Protein AF-0000000077172431 (afdb_homodimer)

Structure (mmCIF, N/CA/C/O backbone):
data_AF-0000000077172431-model_v1
#
loop_
_entity.id
_entity.type
_entity.pdbx_description
1 polymer 'AraC family transcriptional regulatory protein'
#
loop_
_atom_site.group_PDB
_atom_site.id
_atom_site.type_symbol
_atom_site.label_atom_id
_atom_site.label_alt_id
_atom_site.label_comp_id
_atom_site.label_asym_id
_atom_site.label_entity_id
_atom_site.label_seq_id
_atom_site.pdbx_PDB_ins_code
_atom_site.Cartn_x
_atom_site.Cartn_y
_atom_site.Cartn_z
_atom_site.occupancy
_atom_site.B_iso_or_equiv
_atom_site.auth_seq_id
_atom_site.auth_comp_id
_atom_site.auth_asym_id
_atom_site.auth_atom_id
_atom_site.pdbx_PDB_model_num
ATOM 1 N N . MET A 1 1 ? -20.062 26.266 -9.016 1 31.41 1 MET A N 1
ATOM 2 C CA . MET A 1 1 ? -19.094 25.172 -9.055 1 31.41 1 MET A CA 1
ATOM 3 C C . MET A 1 1 ? -18.641 24.797 -7.648 1 31.41 1 MET A C 1
ATOM 5 O O . MET A 1 1 ? -18.172 25.641 -6.891 1 31.41 1 MET A O 1
ATOM 9 N N . ALA A 1 2 ? -19.266 23.797 -7.164 1 43.69 2 ALA A N 1
ATOM 10 C CA . ALA A 1 2 ? -19.016 23.422 -5.777 1 43.69 2 ALA A CA 1
ATOM 11 C C . ALA A 1 2 ? -17.516 23.297 -5.508 1 43.69 2 ALA A C 1
ATOM 13 O O . ALA A 1 2 ? -16.75 22.938 -6.402 1 43.69 2 ALA A O 1
ATOM 14 N N . ALA A 1 3 ? -17.188 24.031 -4.445 1 53 3 ALA A N 1
ATOM 15 C CA . ALA A 1 3 ? -15.781 24.062 -4.039 1 53 3 ALA A CA 1
ATOM 16 C C . ALA A 1 3 ? -15.188 22.641 -4.016 1 53 3 ALA A C 1
ATOM 18 O O . ALA A 1 3 ? -15.844 21.703 -3.582 1 53 3 ALA A O 1
ATOM 19 N N . PRO A 1 4 ? -14.016 22.484 -4.719 1 54.97 4 PRO A N 1
ATOM 20 C CA . PRO A 1 4 ? -13.414 21.156 -4.848 1 54.97 4 PRO A CA 1
ATOM 21 C C . PRO A 1 4 ? -13.148 20.5 -3.5 1 54.97 4 PRO A C 1
ATOM 23 O O . PRO A 1 4 ? -13.148 19.266 -3.4 1 54.97 4 PRO A O 1
ATOM 26 N N . ILE A 1 5 ? -12.953 21.438 -2.527 1 67.38 5 ILE A N 1
ATOM 27 C CA . ILE A 1 5 ? -12.742 20.938 -1.174 1 67.38 5 ILE A CA 1
ATOM 28 C C . ILE A 1 5 ? -13.859 21.438 -0.259 1 67.38 5 ILE A C 1
ATOM 30 O O . ILE A 1 5 ? -14.25 22.609 -0.326 1 67.38 5 ILE A O 1
ATOM 34 N N . PRO A 1 6 ? -14.352 20.531 0.462 1 66.75 6 PRO A N 1
ATOM 35 C CA . PRO A 1 6 ? -15.406 20.984 1.378 1 66.75 6 PRO A CA 1
ATOM 36 C C . PRO A 1 6 ? -14.938 22.094 2.312 1 66.75 6 PRO A C 1
ATOM 38 O O . PRO A 1 6 ? -13.852 22 2.885 1 66.75 6 PRO A O 1
ATOM 41 N N . GLY A 1 7 ? -15.734 23.141 2.363 1 67.88 7 GLY A N 1
ATOM 42 C CA . GLY A 1 7 ? -15.414 24.297 3.184 1 67.88 7 GLY A CA 1
ATOM 43 C C . GLY A 1 7 ? -14.656 25.375 2.43 1 67.88 7 GLY A C 1
ATOM 44 O O . GLY A 1 7 ? -14.266 25.188 1.276 1 67.88 7 GLY A O 1
ATOM 45 N N . GLU A 1 8 ? -14.586 26.547 3.023 1 76.88 8 GLU A N 1
ATOM 46 C CA . GLU A 1 8 ? -13.836 27.656 2.445 1 76.88 8 GLU A CA 1
ATOM 47 C C . GLU A 1 8 ? -12.344 27.344 2.354 1 76.88 8 GLU A C 1
ATOM 49 O O . GLU A 1 8 ? -11.766 26.797 3.299 1 76.88 8 GLU A O 1
ATOM 54 N N . PHE A 1 9 ? -11.812 27.359 1.142 1 83.88 9 PHE A N 1
ATOM 55 C CA . PHE A 1 9 ? -10.391 27.141 0.915 1 83.88 9 PHE A CA 1
ATOM 56 C C . PHE A 1 9 ? -9.672 28.438 0.589 1 83.88 9 PHE A C 1
ATOM 58 O O . PHE A 1 9 ? -9.945 29.062 -0.44 1 83.88 9 PHE A O 1
ATOM 65 N N . GLU A 1 10 ? -8.836 28.938 1.585 1 89.06 10 GLU A N 1
ATOM 66 C CA . GLU A 1 10 ? -8.047 30.156 1.44 1 89.06 10 GLU A CA 1
ATOM 67 C C . GLU A 1 10 ? -6.559 29.859 1.388 1 89.06 10 GLU A C 1
ATOM 69 O O . GLU A 1 10 ? -6.109 28.828 1.923 1 89.06 10 GLU A O 1
ATOM 74 N N . TYR A 1 11 ? -5.867 30.688 0.685 1 91.56 11 TYR A N 1
ATOM 75 C CA . TYR A 1 11 ? -4.426 30.469 0.613 1 91.56 11 TYR A CA 1
ATOM 76 C C . TYR A 1 11 ? -3.68 31.797 0.507 1 91.56 11 TYR A C 1
ATOM 78 O O . TYR A 1 11 ? -4.223 32.781 0.012 1 91.56 11 TYR A O 1
ATOM 86 N N . ASP A 1 12 ? -2.537 31.859 1.073 1 92.69 12 ASP A N 1
ATOM 87 C CA . ASP A 1 12 ? -1.532 32.906 0.931 1 92.69 12 ASP A CA 1
ATOM 88 C C . ASP A 1 12 ? -0.247 32.375 0.317 1 92.69 12 ASP A C 1
ATOM 90 O O . ASP A 1 12 ? 0.658 31.938 1.037 1 92.69 12 ASP A O 1
ATOM 94 N N . THR A 1 13 ? -0.222 32.219 -0.991 1 89.38 13 THR A N 1
ATOM 95 C CA . THR A 1 13 ? 0.88 31.672 -1.76 1 89.38 13 THR A CA 1
ATOM 96 C C . THR A 1 13 ? 1.284 32.594 -2.898 1 89.38 13 THR A C 1
ATOM 98 O O . THR A 1 13 ? 0.521 33.5 -3.279 1 89.38 13 THR A O 1
ATOM 101 N N . GLU A 1 14 ? 2.541 32.406 -3.422 1 85.38 14 GLU A N 1
ATOM 102 C CA . GLU A 1 14 ? 2.984 33.188 -4.574 1 85.38 14 GLU A CA 1
ATOM 103 C C . GLU A 1 14 ? 2.189 32.812 -5.824 1 85.38 14 GLU A C 1
ATOM 105 O O . GLU A 1 14 ? 1.857 33.688 -6.629 1 85.38 14 GLU A O 1
ATOM 110 N N . ARG A 1 15 ? 1.941 31.625 -5.984 1 85.38 15 ARG A N 1
ATOM 111 C CA . ARG A 1 15 ? 1.123 31.094 -7.078 1 85.38 15 ARG A CA 1
ATOM 112 C C . ARG A 1 15 ? -0.103 30.375 -6.543 1 85.38 15 ARG A C 1
ATOM 114 O O . ARG A 1 15 ? -0.029 29.688 -5.516 1 85.38 15 ARG A O 1
ATOM 121 N N . ALA A 1 16 ? -1.104 30.422 -7.258 1 87.25 16 ALA A N 1
ATOM 122 C CA . ALA A 1 16 ? -2.344 29.766 -6.844 1 87.25 16 ALA A CA 1
ATOM 123 C C . ALA A 1 16 ? -2.215 28.25 -6.926 1 87.25 16 ALA A C 1
ATOM 125 O O . ALA A 1 16 ? -1.613 27.719 -7.859 1 87.25 16 ALA A O 1
ATOM 126 N N . PRO A 1 17 ? -2.809 27.594 -5.945 1 89.75 17 PRO A N 1
ATOM 127 C CA . PRO A 1 17 ? -2.848 26.141 -6.051 1 89.75 17 PRO A CA 1
ATOM 128 C C . PRO A 1 17 ? -3.76 25.656 -7.172 1 89.75 17 PRO A C 1
ATOM 130 O O . PRO A 1 17 ? -4.695 26.359 -7.562 1 89.75 17 PRO A O 1
ATOM 133 N N . VAL A 1 18 ? -3.49 24.516 -7.734 1 86.19 18 VAL A N 1
ATOM 134 C CA . VAL A 1 18 ? -4.312 23.891 -8.758 1 86.19 18 VAL A CA 1
ATOM 135 C C . VAL A 1 18 ? -5.074 22.703 -8.164 1 86.19 18 VAL A C 1
ATOM 137 O O . VAL A 1 18 ? -4.469 21.766 -7.637 1 86.19 18 VAL A O 1
ATOM 140 N N . LEU A 1 19 ? -6.355 22.766 -8.273 1 88.38 19 LEU A N 1
ATOM 141 C CA . LEU A 1 19 ? -7.199 21.734 -7.688 1 88.38 19 LEU A CA 1
ATOM 142 C C . LEU A 1 19 ? -8.055 21.062 -8.758 1 88.38 19 LEU A C 1
ATOM 144 O O . LEU A 1 19 ? -8.609 21.734 -9.625 1 88.38 19 LEU A O 1
ATOM 148 N N . THR A 1 20 ? -8.07 19.781 -8.758 1 86.94 20 THR A N 1
ATOM 149 C CA . THR A 1 20 ? -8.984 18.984 -9.578 1 86.94 20 THR A CA 1
ATOM 150 C C . THR A 1 20 ? -9.844 18.078 -8.719 1 86.94 20 THR A C 1
ATOM 152 O O . THR A 1 20 ? -9.328 17.203 -8.016 1 86.94 20 THR A O 1
ATOM 155 N N . SER A 1 21 ? -11.117 18.312 -8.758 1 88.25 21 SER A N 1
ATOM 156 C CA . SER A 1 21 ? -12.055 17.531 -7.957 1 88.25 21 SER A CA 1
ATOM 157 C C . SER A 1 21 ? -12.711 16.438 -8.789 1 88.25 21 SER A C 1
ATOM 159 O O . SER A 1 21 ? -13.047 16.656 -9.961 1 88.25 21 SER A O 1
ATOM 161 N N . LYS A 1 22 ? -12.773 15.312 -8.164 1 85 22 LYS A N 1
ATOM 162 C CA . LYS A 1 22 ? -13.445 14.18 -8.797 1 85 22 LYS A CA 1
ATOM 163 C C . LYS A 1 22 ? -14.344 13.453 -7.805 1 85 22 LYS A C 1
ATOM 165 O O . LYS A 1 22 ? -14.125 13.516 -6.594 1 85 22 LYS A O 1
ATOM 170 N N . ARG A 1 23 ? -15.367 12.938 -8.352 1 83.88 23 ARG A N 1
ATOM 171 C CA . ARG A 1 23 ? -16.281 12.133 -7.547 1 83.88 23 ARG A CA 1
ATOM 172 C C . ARG A 1 23 ? -16.359 10.703 -8.062 1 83.88 23 ARG A C 1
ATOM 174 O O . ARG A 1 23 ? -15.969 10.422 -9.203 1 83.88 23 ARG A O 1
ATOM 181 N N . ILE A 1 24 ? -16.625 9.836 -7.176 1 86.44 24 ILE A N 1
ATOM 182 C CA . ILE A 1 24 ? -16.812 8.438 -7.547 1 86.44 24 ILE A CA 1
ATOM 183 C C . ILE A 1 24 ? -18.266 8.188 -7.906 1 86.44 24 ILE A C 1
ATOM 185 O O . ILE A 1 24 ? -19.156 8.391 -7.082 1 86.44 24 ILE A O 1
ATOM 189 N N . HIS A 1 25 ? -18.469 7.762 -9.055 1 80.06 25 HIS A N 1
ATOM 190 C CA . HIS A 1 25 ? -19.828 7.516 -9.508 1 80.06 25 HIS A CA 1
ATOM 191 C C . HIS A 1 25 ? -20.516 6.453 -8.648 1 80.06 25 HIS A C 1
ATOM 193 O O . HIS A 1 25 ? -19.922 5.41 -8.359 1 80.06 25 HIS A O 1
ATOM 199 N N . GLY A 1 26 ? -21.734 6.688 -8.227 1 75 26 GLY A N 1
ATOM 200 C CA . GLY A 1 26 ? -22.516 5.727 -7.465 1 75 26 GLY A CA 1
ATOM 201 C C . GLY A 1 26 ? -22.234 5.781 -5.973 1 75 26 GLY A C 1
ATOM 202 O O . GLY A 1 26 ? -22.875 5.074 -5.191 1 75 26 GLY A O 1
ATOM 203 N N . SER A 1 27 ? -21.219 6.438 -5.645 1 77.19 27 SER A N 1
ATOM 204 C CA . SER A 1 27 ? -20.906 6.582 -4.23 1 77.19 27 SER A CA 1
ATOM 205 C C . SER A 1 27 ? -21.234 7.98 -3.727 1 77.19 27 SER A C 1
ATOM 207 O O . SER A 1 27 ? -21.062 8.969 -4.449 1 77.19 27 SER A O 1
ATOM 209 N N . THR A 1 28 ? -21.938 7.965 -2.609 1 80.31 28 THR A N 1
ATOM 210 C CA . THR A 1 28 ? -22.234 9.25 -1.981 1 80.31 28 THR A CA 1
ATOM 211 C C . THR A 1 28 ? -21.344 9.461 -0.753 1 80.31 28 THR A C 1
ATOM 213 O O . THR A 1 28 ? -20.953 8.5 -0.09 1 80.31 28 THR A O 1
ATOM 216 N N . GLY A 1 29 ? -20.859 10.609 -0.611 1 90.5 29 GLY A N 1
ATOM 217 C CA . GLY A 1 29 ? -20.172 10.992 0.613 1 90.5 29 GLY A CA 1
ATOM 218 C C . GLY A 1 29 ? -18.656 10.914 0.5 1 90.5 29 GLY A C 1
ATOM 219 O O . GLY A 1 29 ? -17.953 11.078 1.493 1 90.5 29 GLY A O 1
ATOM 220 N N . ILE A 1 30 ? -18.172 10.531 -0.678 1 94.44 30 ILE A N 1
ATOM 221 C CA . ILE A 1 30 ? -16.734 10.492 -0.888 1 94.44 30 ILE A CA 1
ATOM 222 C C . ILE A 1 30 ? -16.344 11.508 -1.953 1 94.44 30 ILE A C 1
ATOM 224 O O . ILE A 1 30 ? -16.875 11.492 -3.068 1 94.44 30 ILE A O 1
ATOM 228 N N . GLU A 1 31 ? -15.523 12.414 -1.667 1 92.5 31 GLU A N 1
ATOM 229 C CA . GLU A 1 31 ? -14.961 13.375 -2.607 1 92.5 31 GLU A CA 1
ATOM 230 C C . GLU A 1 31 ? -13.438 13.289 -2.637 1 92.5 31 GLU A C 1
ATOM 232 O O . GLU A 1 31 ? -12.797 13.156 -1.593 1 92.5 31 GLU A O 1
ATOM 237 N N . VAL A 1 32 ? -12.906 13.289 -3.844 1 94.62 32 VAL A N 1
ATOM 238 C CA . VAL A 1 32 ? -11.461 13.195 -4.02 1 94.62 32 VAL A CA 1
ATOM 239 C C . VAL A 1 32 ? -10.953 14.422 -4.777 1 94.62 32 VAL A C 1
ATOM 241 O O . VAL A 1 32 ? -11.508 14.797 -5.812 1 94.62 32 VAL A O 1
ATOM 244 N N . VAL A 1 33 ? -9.891 15.047 -4.246 1 94.25 33 VAL A N 1
ATOM 245 C CA . VAL A 1 33 ? -9.297 16.219 -4.883 1 94.25 33 VAL A CA 1
ATOM 246 C C . VAL A 1 33 ? -7.793 16.016 -5.051 1 94.25 33 VAL A C 1
ATOM 248 O O . VAL A 1 33 ? -7.105 15.633 -4.102 1 94.25 33 VAL A O 1
ATOM 251 N N . GLU A 1 34 ? -7.34 16.125 -6.199 1 92.94 34 GLU A N 1
ATOM 252 C CA . GLU A 1 34 ? -5.902 16.25 -6.434 1 92.94 34 GLU A CA 1
ATOM 253 C C . GLU A 1 34 ? -5.477 17.719 -6.438 1 92.94 34 GLU A C 1
ATOM 255 O O . GLU A 1 34 ? -6.121 18.547 -7.07 1 92.94 34 GLU A O 1
ATOM 260 N N . ALA A 1 35 ? -4.418 18 -5.723 1 92.94 35 ALA A N 1
ATOM 261 C CA . ALA A 1 35 ? -4.012 19.406 -5.59 1 92.94 35 ALA A CA 1
ATOM 262 C C . ALA A 1 35 ? -2.502 19.547 -5.758 1 92.94 35 ALA A C 1
ATOM 264 O O . ALA A 1 35 ? -1.73 18.719 -5.273 1 92.94 35 ALA A O 1
ATOM 265 N N . LEU A 1 36 ? -2.15 20.469 -6.492 1 91.69 36 LEU A N 1
ATOM 266 C CA . LEU A 1 36 ? -0.784 20.984 -6.5 1 91.69 36 LEU A CA 1
ATOM 267 C C . LEU A 1 36 ? -0.67 22.25 -5.656 1 91.69 36 LEU A C 1
ATOM 269 O O . LEU A 1 36 ? -1.234 23.281 -6.004 1 91.69 36 LEU A O 1
ATOM 273 N N . CYS A 1 37 ? 0.052 22.156 -4.605 1 93.5 37 CYS A N 1
ATOM 274 C CA . CYS A 1 37 ? 0.111 23.234 -3.623 1 93.5 37 CYS A CA 1
ATOM 275 C C . CYS A 1 37 ? 1.508 23.844 -3.564 1 93.5 37 CYS A C 1
ATOM 277 O O . CYS A 1 37 ? 2.439 23.219 -3.051 1 93.5 37 CYS A O 1
ATOM 279 N N . PRO A 1 38 ? 1.647 25.031 -4.02 1 91 38 PRO A N 1
ATOM 280 C CA . PRO A 1 38 ? 2.93 25.719 -3.834 1 91 38 PRO A CA 1
ATOM 281 C C . PRO A 1 38 ? 3.234 26.016 -2.369 1 91 38 PRO A C 1
ATOM 283 O O . PRO A 1 38 ? 2.367 25.844 -1.507 1 91 38 PRO A O 1
ATOM 286 N N . ALA A 1 39 ? 4.516 26.391 -2.178 1 90.88 39 ALA A N 1
ATOM 287 C CA . ALA A 1 39 ? 4.891 26.828 -0.833 1 90.88 39 ALA A CA 1
ATOM 288 C C . ALA A 1 39 ? 4.012 27.984 -0.361 1 90.88 39 ALA A C 1
ATOM 290 O O . ALA A 1 39 ? 3.68 28.875 -1.143 1 90.88 39 ALA A O 1
ATOM 291 N N . GLY A 1 40 ? 3.656 27.906 0.917 1 95.38 40 GLY A N 1
ATOM 292 C CA . GLY A 1 40 ? 2.816 28.953 1.461 1 95.38 40 GLY A CA 1
ATOM 293 C C . GLY A 1 40 ? 1.897 28.484 2.568 1 95.38 40 GLY A C 1
ATOM 294 O O . GLY A 1 40 ? 2.141 27.438 3.172 1 95.38 40 GLY A O 1
ATOM 295 N N . GLU A 1 41 ? 0.897 29.375 2.863 1 95.81 41 GLU A N 1
ATOM 296 C CA . GLU A 1 41 ? -0.043 29.078 3.938 1 95.81 41 GLU A CA 1
ATOM 297 C C . GLU A 1 41 ? -1.431 28.766 3.387 1 95.81 41 GLU A C 1
ATOM 299 O O . GLU A 1 41 ? -1.894 29.422 2.447 1 95.81 41 GLU A O 1
ATOM 304 N N . TYR A 1 42 ? -1.989 27.766 3.947 1 94.88 42 TYR A N 1
ATOM 305 C CA . TYR A 1 42 ? -3.318 27.328 3.545 1 94.88 42 TYR A CA 1
ATOM 306 C C . TYR A 1 42 ? -4.25 27.234 4.746 1 94.88 42 TYR A C 1
ATOM 308 O O . TYR A 1 42 ? -3.84 26.812 5.828 1 94.88 42 TYR A O 1
ATOM 316 N N . ARG A 1 43 ? -5.496 27.688 4.523 1 93.81 43 ARG A N 1
ATOM 317 C CA . ARG A 1 43 ? -6.555 27.594 5.52 1 93.81 43 ARG A CA 1
ATOM 318 C C . ARG A 1 43 ? -7.801 26.938 4.934 1 93.81 43 ARG A C 1
ATOM 320 O O . ARG A 1 43 ? -8.266 27.328 3.857 1 93.81 43 ARG A O 1
ATOM 327 N N . HIS A 1 44 ? -8.211 25.938 5.625 1 92.44 44 HIS A N 1
ATOM 328 C CA . HIS A 1 44 ? -9.445 25.25 5.254 1 92.44 44 HIS A CA 1
ATOM 329 C C . HIS A 1 44 ? -10.5 25.391 6.355 1 92.44 44 HIS A C 1
ATOM 331 O O . HIS A 1 44 ? -10.258 25 7.5 1 92.44 44 HIS A O 1
ATOM 337 N N . GLY A 1 45 ? -11.586 25.938 5.938 1 92.75 45 GLY A N 1
ATOM 338 C CA . GLY A 1 45 ? -12.664 26.078 6.902 1 92.75 45 GLY A CA 1
ATOM 339 C C . GLY A 1 45 ? -13.234 24.734 7.348 1 92.75 45 GLY A C 1
ATOM 340 O O . GLY A 1 45 ? -13.008 23.719 6.699 1 92.75 45 GLY A O 1
ATOM 341 N N . ALA A 1 46 ? -13.969 24.797 8.469 1 93.25 46 ALA A N 1
ATOM 342 C CA . ALA A 1 46 ? -14.609 23.594 8.977 1 93.25 46 ALA A CA 1
ATOM 343 C C . ALA A 1 46 ? -15.641 23.062 7.98 1 93.25 46 ALA A C 1
ATOM 345 O O . ALA A 1 46 ? -16.344 23.828 7.328 1 93.25 46 ALA A O 1
ATOM 346 N N . ALA A 1 47 ? -15.664 21.75 7.832 1 91.5 47 ALA A N 1
ATOM 347 C CA . ALA A 1 47 ? -16.641 21.078 6.973 1 91.5 47 ALA A CA 1
ATOM 348 C C . ALA A 1 47 ? -17.203 19.844 7.652 1 91.5 47 ALA A C 1
ATOM 350 O O . ALA A 1 47 ? -16.594 19.297 8.586 1 91.5 47 ALA A O 1
ATOM 351 N N . ALA A 1 48 ? -18.375 19.438 7.211 1 93.38 48 ALA A N 1
ATOM 352 C CA . ALA A 1 48 ? -19.016 18.25 7.75 1 93.38 48 ALA A CA 1
ATOM 353 C C . ALA A 1 48 ? -18.453 16.969 7.117 1 93.38 48 ALA A C 1
ATOM 355 O O . ALA A 1 48 ? -19.203 16.141 6.613 1 93.38 48 ALA A O 1
ATOM 356 N N . ALA A 1 49 ? -17.125 16.875 7.164 1 95.38 49 ALA A N 1
ATOM 357 C CA . ALA A 1 49 ? -16.453 15.734 6.551 1 95.38 49 ALA A CA 1
ATOM 358 C C . ALA A 1 49 ? -15.148 15.414 7.266 1 95.38 49 ALA A C 1
ATOM 360 O O . ALA A 1 49 ? -14.477 16.312 7.777 1 95.38 49 ALA A O 1
ATOM 361 N N . PHE A 1 50 ? -14.867 14.164 7.387 1 96.88 50 PHE A N 1
ATOM 362 C CA . PHE A 1 50 ? -13.539 13.688 7.762 1 96.88 50 PHE A CA 1
ATOM 363 C C . PHE A 1 50 ? -12.586 13.75 6.57 1 96.88 50 PHE A C 1
ATOM 365 O O . PHE A 1 50 ? -12.953 13.375 5.457 1 96.88 50 PHE A O 1
ATOM 372 N N . VAL A 1 51 ? -11.383 14.234 6.805 1 97.06 51 VAL A N 1
ATOM 373 C CA . VAL A 1 51 ? -10.523 14.477 5.652 1 97.06 51 VAL A CA 1
ATOM 374 C C . VAL A 1 51 ? -9.18 13.789 5.863 1 97.06 51 VAL A C 1
ATOM 376 O O . VAL A 1 51 ? -8.578 13.898 6.934 1 97.06 51 VAL A O 1
ATOM 379 N N . LEU A 1 52 ? -8.758 13.008 4.891 1 97.31 52 LEU A N 1
ATOM 380 C CA . LEU A 1 52 ? -7.414 12.453 4.77 1 97.31 52 LEU A CA 1
ATOM 381 C C . LEU A 1 52 ? -6.641 13.133 3.646 1 97.31 52 LEU A C 1
ATOM 383 O O . LEU A 1 52 ? -7.078 13.133 2.494 1 97.31 52 LEU A O 1
ATOM 387 N N . ARG A 1 53 ? -5.523 13.75 3.951 1 97 53 ARG A N 1
ATOM 388 C CA . ARG A 1 53 ? -4.645 14.383 2.971 1 97 53 ARG A CA 1
ATOM 389 C C . ARG A 1 53 ? -3.352 13.586 2.803 1 97 53 ARG A C 1
ATOM 391 O O . ARG A 1 53 ? -2.545 13.5 3.73 1 97 53 ARG A O 1
ATOM 398 N N . LEU A 1 54 ? -3.166 13.008 1.687 1 96.25 54 LEU A N 1
ATOM 399 C CA . LEU A 1 54 ? -1.969 12.234 1.381 1 96.25 54 LEU A CA 1
ATOM 400 C C . LEU A 1 54 ? -0.948 13.086 0.632 1 96.25 54 LEU A C 1
ATOM 402 O O . LEU A 1 54 ? -1.261 13.656 -0.413 1 96.25 54 LEU A O 1
ATOM 406 N N . VAL A 1 55 ? 0.283 13.211 1.173 1 92.06 55 VAL A N 1
ATOM 407 C CA . VAL A 1 55 ? 1.384 13.812 0.425 1 92.06 55 VAL A CA 1
ATOM 408 C C . VAL A 1 55 ? 1.869 12.836 -0.647 1 92.06 55 VAL A C 1
ATOM 410 O O . VAL A 1 55 ? 2.545 11.852 -0.341 1 92.06 55 VAL A O 1
ATOM 413 N N . ARG A 1 56 ? 1.544 13.109 -1.845 1 89.81 56 ARG A N 1
ATOM 414 C CA . ARG A 1 56 ? 1.936 12.227 -2.939 1 89.81 56 ARG A CA 1
ATOM 415 C C . ARG A 1 56 ? 3.379 12.477 -3.359 1 89.81 56 ARG A C 1
ATOM 417 O O . ARG A 1 56 ? 4.125 11.539 -3.645 1 89.81 56 ARG A O 1
ATOM 424 N N . ARG A 1 57 ? 3.654 13.734 -3.516 1 81.06 57 ARG A N 1
ATOM 425 C CA . ARG A 1 57 ? 5.004 14.172 -3.863 1 81.06 57 ARG A CA 1
ATOM 426 C C . ARG A 1 57 ? 5.391 15.43 -3.1 1 81.06 57 ARG A C 1
ATOM 428 O O . ARG A 1 57 ? 4.527 16.234 -2.748 1 81.06 57 ARG A O 1
ATOM 435 N N . GLY A 1 58 ? 6.68 15.555 -2.865 1 75 58 GLY A N 1
ATOM 436 C CA . GLY A 1 58 ? 7.191 16.719 -2.152 1 75 58 GLY A CA 1
ATOM 437 C C . GLY A 1 58 ? 7.496 16.438 -0.694 1 75 58 GLY A C 1
ATOM 438 O O . GLY A 1 58 ? 7.156 15.367 -0.179 1 75 58 GLY A O 1
ATOM 439 N N . HIS A 1 59 ? 8.258 17.297 -0.134 1 76.25 59 HIS A N 1
ATOM 440 C CA . HIS A 1 59 ? 8.641 17.188 1.271 1 76.25 59 HIS A CA 1
ATOM 441 C C . HIS A 1 59 ? 9.078 18.531 1.827 1 76.25 59 HIS A C 1
ATOM 443 O O . HIS A 1 59 ? 9.594 19.375 1.087 1 76.25 59 HIS A O 1
ATOM 449 N N . SER A 1 60 ? 8.766 18.812 3.088 1 71.31 60 SER A N 1
ATOM 450 C CA . SER A 1 60 ? 9.242 20.016 3.77 1 71.31 60 SER A CA 1
ATOM 451 C C . SER A 1 60 ? 8.797 20.031 5.23 1 71.31 60 SER A C 1
ATOM 453 O O . SER A 1 60 ? 7.922 19.266 5.629 1 71.31 60 SER A O 1
ATOM 455 N N . PRO A 1 61 ? 9.5 20.875 5.984 1 76.62 61 PRO A N 1
ATOM 456 C CA . PRO A 1 61 ? 8.844 21.25 7.238 1 76.62 61 PRO A CA 1
ATOM 457 C C . PRO A 1 61 ? 7.457 21.844 7.023 1 76.62 61 PRO A C 1
ATOM 459 O O . PRO A 1 61 ? 7.191 22.438 5.977 1 76.62 61 PRO A O 1
ATOM 462 N N . ALA A 1 62 ? 6.602 21.578 7.988 1 87.19 62 ALA A N 1
ATOM 463 C CA . ALA A 1 62 ? 5.238 22.109 7.926 1 87.19 62 ALA A CA 1
ATOM 464 C C . ALA A 1 62 ? 4.738 22.484 9.312 1 87.19 62 ALA A C 1
ATOM 466 O O . ALA A 1 62 ? 5.059 21.828 10.305 1 87.19 62 ALA A O 1
ATOM 467 N N . ARG A 1 63 ? 4.105 23.609 9.406 1 92.25 63 ARG A N 1
ATOM 468 C CA . ARG A 1 63 ? 3.326 23.984 10.578 1 92.25 63 ARG A CA 1
ATOM 469 C C . ARG A 1 63 ? 1.849 23.672 10.383 1 92.25 63 ARG A C 1
ATOM 471 O O . ARG A 1 63 ? 1.229 24.141 9.422 1 92.25 63 ARG A O 1
ATOM 478 N N . LEU A 1 64 ? 1.316 22.859 11.297 1 94.69 64 LEU A N 1
ATOM 479 C CA . LEU A 1 64 ? 0.012 22.266 11.031 1 94.69 64 LEU A CA 1
ATOM 480 C C . LEU A 1 64 ? -0.949 22.516 12.188 1 94.69 64 LEU A C 1
ATOM 482 O O . LEU A 1 64 ? -0.539 22.516 13.352 1 94.69 64 LEU A O 1
ATOM 486 N N . GLU A 1 65 ? -2.203 22.797 11.875 1 96.56 65 GLU A N 1
ATOM 487 C CA . GLU A 1 65 ? -3.352 22.75 12.773 1 96.56 65 GLU A CA 1
ATOM 488 C C . GLU A 1 65 ? -4.449 21.844 12.234 1 96.56 65 GLU A C 1
ATOM 490 O O . GLU A 1 65 ? -5.059 22.141 11.203 1 96.56 65 GLU A O 1
ATOM 495 N N . LEU A 1 66 ? -4.723 20.75 12.984 1 95.5 66 LEU A N 1
ATOM 496 C CA . LEU A 1 66 ? -5.645 19.75 12.477 1 95.5 66 LEU A CA 1
ATOM 497 C C . LEU A 1 66 ? -6.809 19.531 13.438 1 95.5 66 LEU A C 1
ATOM 499 O O . LEU A 1 66 ? -7.555 18.562 13.32 1 95.5 66 LEU A O 1
ATOM 503 N N . GLY A 1 67 ? -6.922 20.375 14.453 1 94.25 67 GLY A N 1
ATOM 504 C CA . GLY A 1 67 ? -8.047 20.297 15.367 1 94.25 67 GLY A CA 1
ATOM 505 C C . GLY A 1 67 ? -7.633 20.094 16.812 1 94.25 67 GLY A C 1
ATOM 506 O O . GLY A 1 67 ? -8.477 20.047 17.703 1 94.25 67 GLY A O 1
ATOM 507 N N . ALA A 1 68 ? -6.332 19.953 17.062 1 94.5 68 ALA A N 1
ATOM 508 C CA . ALA A 1 68 ? -5.852 19.719 18.422 1 94.5 68 ALA A CA 1
ATOM 509 C C . ALA A 1 68 ? -4.629 20.578 18.719 1 94.5 68 ALA A C 1
ATOM 511 O O . ALA A 1 68 ? -3.691 20.125 19.391 1 94.5 68 ALA A O 1
ATOM 512 N N . GLY A 1 69 ? -4.637 21.734 18.156 1 93.38 69 GLY A N 1
ATOM 513 C CA . GLY A 1 69 ? -3.535 22.656 18.375 1 93.38 69 GLY A CA 1
ATOM 514 C C . GLY A 1 69 ? -2.508 22.641 17.266 1 93.38 69 GLY A C 1
ATOM 515 O O . GLY A 1 69 ? -2.484 21.719 16.438 1 93.38 69 GLY A O 1
ATOM 516 N N . VAL A 1 70 ? -1.761 23.688 17.281 1 93.88 70 VAL A N 1
ATOM 517 C CA . VAL A 1 70 ? -0.741 23.844 16.25 1 93.88 70 VAL A CA 1
ATOM 518 C C . VAL A 1 70 ? 0.488 23.016 16.609 1 93.88 70 VAL A C 1
ATOM 520 O O . VAL A 1 70 ? 0.889 22.938 17.766 1 93.88 70 VAL A O 1
ATOM 523 N N . PHE A 1 71 ? 1.072 22.359 15.602 1 86.44 71 PHE A N 1
ATOM 524 C CA . PHE A 1 71 ? 2.318 21.625 15.797 1 86.44 71 PHE A CA 1
ATOM 525 C C . PHE A 1 71 ? 3.176 21.672 14.539 1 86.44 71 PHE A C 1
ATOM 527 O O . PHE A 1 71 ? 2.664 21.906 13.438 1 86.44 71 PHE A O 1
ATOM 534 N N . ASP A 1 72 ? 4.449 21.516 14.734 1 83.56 72 ASP A N 1
ATOM 535 C CA . ASP A 1 72 ? 5.395 21.453 13.625 1 83.56 72 ASP A CA 1
ATOM 536 C C . ASP A 1 72 ? 5.785 20 13.32 1 83.56 72 ASP A C 1
ATOM 538 O O . ASP A 1 72 ? 5.902 19.188 14.227 1 83.56 72 ASP A O 1
ATOM 542 N N . ALA A 1 73 ? 5.883 19.719 12.039 1 81.25 73 ALA A N 1
ATOM 543 C CA . ALA A 1 73 ? 6.32 18.375 11.617 1 81.25 73 ALA A CA 1
ATOM 544 C C . ALA A 1 73 ? 7.004 18.438 10.258 1 81.25 73 ALA A C 1
ATOM 546 O O . ALA A 1 73 ? 6.824 19.391 9.5 1 81.25 73 ALA A O 1
ATOM 547 N N . TYR A 1 74 ? 7.848 17.531 10.078 1 77.62 74 TYR A N 1
ATOM 548 C CA . TYR A 1 74 ? 8.336 17.297 8.719 1 77.62 74 TYR A CA 1
ATOM 549 C C . TYR A 1 74 ? 7.422 16.344 7.961 1 77.62 74 TYR A C 1
ATOM 551 O O . TYR A 1 74 ? 7.133 15.242 8.438 1 77.62 74 TYR A O 1
ATOM 559 N N . THR A 1 75 ? 6.934 16.781 6.824 1 84 75 THR A N 1
ATOM 560 C CA . THR A 1 75 ? 6.051 15.93 6.031 1 84 75 THR A CA 1
ATOM 561 C C . THR A 1 75 ? 6.715 15.539 4.711 1 84 75 THR A C 1
ATOM 563 O O . THR A 1 75 ? 7.484 16.312 4.145 1 84 75 THR A O 1
ATOM 566 N N . ARG A 1 76 ? 6.461 14.312 4.328 1 76.5 76 ARG A N 1
ATOM 567 C CA . ARG A 1 76 ? 7.047 13.766 3.109 1 76.5 76 ARG A CA 1
ATOM 568 C C . ARG A 1 76 ? 6.047 12.883 2.367 1 76.5 76 ARG A C 1
ATOM 570 O O . ARG A 1 76 ? 4.965 12.602 2.883 1 76.5 76 ARG A O 1
ATOM 577 N N . SER A 1 77 ? 6.48 12.492 1.147 1 81.75 77 SER A N 1
ATOM 578 C CA . SER A 1 77 ? 5.641 11.586 0.373 1 81.75 77 SER A CA 1
ATOM 579 C C . SER A 1 77 ? 5.254 10.359 1.189 1 81.75 77 SER A C 1
ATOM 581 O O . SER A 1 77 ? 6.102 9.758 1.854 1 81.75 77 SER A O 1
ATOM 583 N N . GLY A 1 78 ? 4.004 10.086 1.165 1 86.56 78 GLY A N 1
ATOM 584 C CA . GLY A 1 78 ? 3.506 8.945 1.906 1 86.56 78 GLY A CA 1
ATOM 585 C C . GLY A 1 78 ? 2.855 9.32 3.225 1 86.56 78 GLY A C 1
ATOM 586 O O . GLY A 1 78 ? 2.117 8.523 3.809 1 86.56 78 GLY A O 1
ATOM 587 N N . ASP A 1 79 ? 3.152 10.523 3.732 1 88.31 79 ASP A N 1
ATOM 588 C CA . ASP A 1 79 ? 2.547 10.977 4.984 1 88.31 79 ASP A CA 1
ATOM 589 C C . ASP A 1 79 ? 1.07 11.312 4.789 1 88.31 79 ASP A C 1
ATOM 591 O O . ASP A 1 79 ? 0.675 11.805 3.73 1 88.31 79 ASP A O 1
ATOM 595 N N . LEU A 1 80 ? 0.344 10.984 5.836 1 95.25 80 LEU A N 1
ATOM 596 C CA . LEU A 1 80 ? -1.08 11.305 5.84 1 95.25 80 LEU A CA 1
ATOM 597 C C . LEU A 1 80 ? -1.42 12.273 6.965 1 95.25 80 LEU A C 1
ATOM 599 O O . LEU A 1 80 ? -0.918 12.133 8.078 1 95.25 80 LEU A O 1
ATOM 603 N N . LEU A 1 81 ? -2.184 13.297 6.629 1 96.31 81 LEU A N 1
ATOM 604 C CA . LEU A 1 81 ? -2.727 14.234 7.602 1 96.31 81 LEU A CA 1
ATOM 605 C C . LEU A 1 81 ? -4.238 14.07 7.734 1 96.31 81 LEU A C 1
ATOM 607 O O . LEU A 1 81 ? -4.961 14.094 6.738 1 96.31 81 LEU A O 1
ATOM 611 N N . PHE A 1 82 ? -4.605 13.891 8.961 1 97.19 82 PHE A N 1
ATOM 612 C CA . PHE A 1 82 ? -6.008 13.586 9.219 1 97.19 82 PHE A CA 1
ATOM 613 C C . PHE A 1 82 ? -6.652 14.672 10.07 1 97.19 82 PHE A C 1
ATOM 615 O O . PHE A 1 82 ? -6.023 15.211 10.984 1 97.19 82 PHE A O 1
ATOM 622 N N . ASN A 1 83 ? -7.902 15.07 9.781 1 96.56 83 ASN A N 1
ATOM 623 C CA . ASN A 1 83 ? -8.719 15.859 10.703 1 96.56 83 ASN A CA 1
ATOM 624 C C . ASN A 1 83 ? -10.164 15.367 10.727 1 96.56 83 ASN A C 1
ATOM 626 O O . ASN A 1 83 ? -10.68 14.898 9.711 1 96.56 83 ASN A O 1
ATOM 630 N N . PRO A 1 84 ? -10.844 15.375 11.852 1 96.62 84 PRO A N 1
ATOM 631 C CA . PRO A 1 84 ? -12.25 14.984 11.953 1 96.62 84 PRO A CA 1
ATOM 632 C C . PRO A 1 84 ? -13.195 16.047 11.391 1 96.62 84 PRO A C 1
ATOM 634 O O . PRO A 1 84 ? -12.75 17.125 10.992 1 96.62 84 PRO A O 1
ATOM 637 N N . ALA A 1 85 ? -14.453 15.633 11.289 1 95.56 85 ALA A N 1
ATOM 638 C CA . ALA A 1 85 ? -15.477 16.562 10.812 1 95.56 85 ALA A CA 1
ATOM 639 C C . ALA A 1 85 ? -15.617 17.75 11.758 1 95.56 85 ALA A C 1
ATOM 641 O O . ALA A 1 85 ? -15.414 17.625 12.961 1 95.56 85 ALA A O 1
ATOM 642 N N . GLY A 1 86 ? -15.922 18.922 11.148 1 93.44 86 GLY A N 1
ATOM 643 C CA . GLY A 1 86 ? -16.172 20.125 11.93 1 93.44 86 GLY A CA 1
ATOM 644 C C . GLY A 1 86 ? -14.914 20.828 12.375 1 93.44 86 GLY A C 1
ATOM 645 O O . GLY A 1 86 ? -14.953 21.688 13.266 1 93.44 86 GLY A O 1
ATOM 646 N N . THR A 1 87 ? -13.836 20.5 11.789 1 93.69 87 THR A N 1
ATOM 647 C CA . THR A 1 87 ? -12.555 21.062 12.188 1 93.69 87 THR A CA 1
ATOM 648 C C . THR A 1 87 ? -12 21.969 11.102 1 93.69 87 THR A C 1
ATOM 650 O O . THR A 1 87 ? -11.93 21.594 9.93 1 93.69 87 THR A O 1
ATOM 653 N N . ALA A 1 88 ? -11.695 23.219 11.461 1 94.69 88 ALA A N 1
ATOM 654 C CA . ALA A 1 88 ? -10.914 24.062 10.57 1 94.69 88 ALA A CA 1
ATOM 655 C C . ALA A 1 88 ? -9.43 23.719 10.633 1 94.69 88 ALA A C 1
ATOM 657 O O . ALA A 1 88 ? -8.906 23.375 11.703 1 94.69 88 ALA A O 1
ATOM 658 N N . THR A 1 89 ? -8.773 23.75 9.492 1 95.62 89 THR A N 1
ATOM 659 C CA . THR A 1 89 ? -7.383 23.312 9.461 1 95.62 89 THR A CA 1
ATOM 660 C C . THR A 1 89 ? -6.5 24.406 8.852 1 95.62 89 THR A C 1
ATOM 662 O O . THR A 1 89 ? -6.984 25.266 8.117 1 95.62 89 THR A O 1
ATOM 665 N N . ARG A 1 90 ? -5.266 24.422 9.219 1 95.25 90 ARG A N 1
ATOM 666 C CA . ARG A 1 90 ? -4.234 25.297 8.672 1 95.25 90 ARG A CA 1
ATOM 667 C C . ARG A 1 90 ? -2.973 24.516 8.336 1 95.25 90 ARG A C 1
ATOM 669 O O . ARG A 1 90 ? -2.58 23.609 9.078 1 95.25 90 ARG A O 1
ATOM 676 N N . PHE A 1 91 ? -2.377 24.859 7.195 1 94.19 91 PHE A N 1
ATOM 677 C CA . PHE A 1 91 ? -1.142 24.25 6.719 1 94.19 91 PHE A CA 1
ATOM 678 C C . PHE A 1 91 ? -0.174 25.312 6.207 1 94.19 91 PHE A C 1
ATOM 680 O O . PHE A 1 91 ? -0.541 26.141 5.379 1 94.19 91 PHE A O 1
ATOM 687 N N . ALA A 1 92 ? 0.945 25.344 6.73 1 94.94 92 ALA A N 1
ATOM 688 C CA . ALA A 1 92 ? 2.029 26.141 6.168 1 94.94 92 ALA A CA 1
ATOM 689 C C . ALA A 1 92 ? 3.182 25.25 5.707 1 94.94 92 ALA A C 1
ATOM 691 O O . ALA A 1 92 ? 3.764 24.516 6.504 1 94.94 92 ALA A O 1
ATOM 692 N N . ILE A 1 93 ? 3.461 25.297 4.457 1 91 93 ILE A N 1
ATOM 693 C CA . ILE A 1 93 ? 4.488 24.422 3.906 1 91 93 ILE A CA 1
ATOM 694 C C . ILE A 1 93 ? 5.574 25.266 3.232 1 91 93 ILE A C 1
ATOM 696 O O . ILE A 1 93 ? 5.301 26.359 2.746 1 91 93 ILE A O 1
ATOM 700 N N . GLU A 1 94 ? 6.766 24.703 3.109 1 82.62 94 GLU A N 1
ATOM 701 C CA . GLU A 1 94 ? 7.918 25.469 2.643 1 82.62 94 GLU A CA 1
ATOM 702 C C . GLU A 1 94 ? 8.305 25.062 1.222 1 82.62 94 GLU A C 1
ATOM 704 O O . GLU A 1 94 ? 9.195 25.672 0.622 1 82.62 94 GLU A O 1
ATOM 709 N N . SER A 1 95 ? 7.723 24.047 0.741 1 81.44 95 SER A N 1
ATOM 710 C CA . SER A 1 95 ? 7.977 23.609 -0.628 1 81.44 95 SER A CA 1
ATOM 711 C C . SER A 1 95 ? 6.707 23.078 -1.28 1 81.44 95 SER A C 1
ATOM 713 O O . SER A 1 95 ? 5.762 22.688 -0.589 1 81.44 95 SER A O 1
ATOM 715 N N . GLN A 1 96 ? 6.707 23.109 -2.639 1 86.31 96 GLN A N 1
ATOM 716 C CA . GLN A 1 96 ? 5.555 22.625 -3.393 1 86.31 96 GLN A CA 1
ATOM 717 C C . GLN A 1 96 ? 5.297 21.141 -3.107 1 86.31 96 GLN A C 1
ATOM 719 O O . GLN A 1 96 ? 6.238 20.359 -2.984 1 86.31 96 GLN A O 1
ATOM 724 N N . ARG A 1 97 ? 3.947 20.859 -3.068 1 89.81 97 ARG A N 1
ATOM 725 C CA . ARG A 1 97 ? 3.531 19.469 -2.832 1 89.81 97 ARG A CA 1
ATOM 726 C C . ARG A 1 97 ? 2.406 19.078 -3.781 1 89.81 97 ARG A C 1
ATOM 728 O O . ARG A 1 97 ? 1.598 19.906 -4.184 1 89.81 97 ARG A O 1
ATOM 735 N N . GLN A 1 98 ? 2.486 17.828 -4.203 1 90.62 98 GLN A N 1
ATOM 736 C CA . GLN A 1 98 ? 1.319 17.203 -4.816 1 90.62 98 GLN A CA 1
ATOM 737 C C . GLN A 1 98 ? 0.513 16.406 -3.787 1 90.62 98 GLN A C 1
ATOM 739 O O . GLN A 1 98 ? 1.051 15.531 -3.107 1 90.62 98 GLN A O 1
ATOM 744 N N . MET A 1 99 ? -0.736 16.766 -3.684 1 94.69 99 MET A N 1
ATOM 745 C CA . MET A 1 99 ? -1.555 16.188 -2.623 1 94.69 99 MET A CA 1
ATOM 746 C C . MET A 1 99 ? -2.746 15.43 -3.203 1 94.69 99 MET A C 1
ATOM 748 O O . MET A 1 99 ? -3.258 15.797 -4.266 1 94.69 99 MET A O 1
ATOM 752 N N . LEU A 1 100 ? -3.092 14.359 -2.617 1 95.69 100 LEU A N 1
ATOM 753 C CA . LEU A 1 100 ? -4.383 13.703 -2.795 1 95.69 100 LEU A CA 1
ATOM 754 C C . LEU A 1 100 ? -5.246 13.852 -1.548 1 95.69 100 LEU A C 1
ATOM 756 O O . LEU A 1 100 ? -4.879 13.383 -0.471 1 95.69 100 LEU A O 1
ATOM 760 N N . ILE A 1 101 ? -6.348 14.5 -1.654 1 96.25 101 ILE A N 1
ATOM 761 C CA . ILE A 1 101 ? -7.23 14.781 -0.528 1 96.25 101 ILE A CA 1
ATOM 762 C C . ILE A 1 101 ? -8.508 13.961 -0.655 1 96.25 101 ILE A C 1
ATOM 764 O O . ILE A 1 101 ? -9.227 14.07 -1.651 1 96.25 101 ILE A O 1
ATOM 768 N N . VAL A 1 102 ? -8.781 13.156 0.294 1 96.44 102 VAL A N 1
ATOM 769 C CA . VAL A 1 102 ? -10 12.359 0.345 1 96.44 102 VAL A CA 1
ATOM 770 C C . VAL A 1 102 ? -10.906 12.867 1.461 1 96.44 102 VAL A C 1
ATOM 772 O O . VAL A 1 102 ? -10.531 12.836 2.637 1 96.44 102 VAL A O 1
ATOM 775 N N . SER A 1 103 ? -12.086 13.336 1.128 1 95.69 103 SER A N 1
ATOM 776 C CA . SER A 1 103 ? -13.078 13.805 2.082 1 95.69 103 SER A CA 1
ATOM 777 C C . SER A 1 103 ? -14.234 12.812 2.217 1 95.69 103 SER A C 1
ATOM 779 O O . SER A 1 103 ? -14.852 12.438 1.222 1 95.69 103 SER A O 1
ATOM 781 N N . LEU A 1 104 ? -14.461 12.43 3.379 1 95.88 104 LEU A N 1
ATOM 782 C CA . LEU A 1 104 ? -15.539 11.5 3.701 1 95.88 104 LEU A CA 1
ATOM 783 C C . LEU A 1 104 ? -16.625 12.188 4.531 1 95.88 104 LEU A C 1
ATOM 785 O O . LEU A 1 104 ? -16.344 12.68 5.629 1 95.88 104 LEU A O 1
ATOM 789 N N . SER A 1 105 ? -17.812 12.195 4.047 1 94.88 105 SER A N 1
ATOM 790 C CA . SER A 1 105 ? -18.891 12.898 4.734 1 94.88 105 SER A CA 1
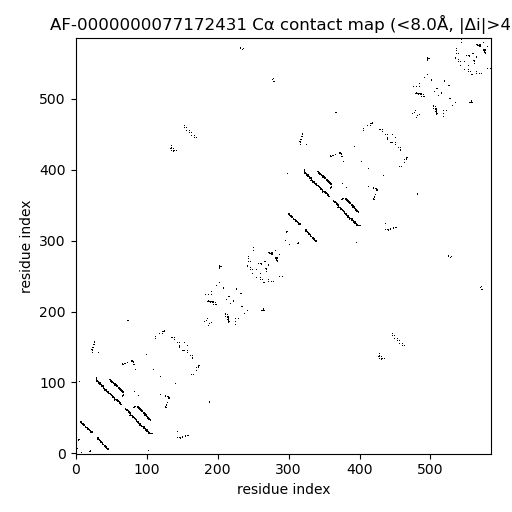ATOM 791 C C . SER A 1 105 ? -19.125 12.32 6.129 1 94.88 105 SER A C 1
ATOM 793 O O . SER A 1 105 ? -18.906 11.133 6.355 1 94.88 105 SER A O 1
ATOM 795 N N . GLU A 1 106 ? -19.562 13.148 6.988 1 94.81 106 GLU A N 1
ATOM 796 C CA . GLU A 1 106 ? -19.906 12.719 8.336 1 94.81 106 GLU A CA 1
ATOM 797 C C . GLU A 1 106 ? -20.984 11.641 8.32 1 94.81 106 GLU A C 1
ATOM 799 O O . GLU A 1 106 ? -20.953 10.719 9.133 1 94.81 106 GLU A O 1
ATOM 804 N N . ALA A 1 107 ? -21.938 11.758 7.449 1 94 107 ALA A N 1
ATOM 805 C CA . ALA A 1 107 ? -23.047 10.805 7.324 1 94 107 ALA A CA 1
ATOM 806 C C . ALA A 1 107 ? -22.516 9.406 6.984 1 94 107 ALA A C 1
ATOM 808 O O . ALA A 1 107 ? -23.109 8.398 7.379 1 94 107 ALA A O 1
ATOM 809 N N . LEU A 1 108 ? -21.406 9.367 6.305 1 94.5 108 LEU A N 1
ATOM 810 C CA . LEU A 1 108 ? -20.812 8.109 5.883 1 94.5 108 LEU A CA 1
ATOM 811 C C . LEU A 1 108 ? -19.969 7.504 7.004 1 94.5 108 LEU A C 1
ATOM 813 O O . LEU A 1 108 ? -20.031 6.301 7.25 1 94.5 108 LEU A O 1
ATOM 817 N N . VAL A 1 109 ? -19.266 8.305 7.781 1 96.94 109 VAL A N 1
ATOM 818 C CA . VAL A 1 109 ? -18.219 7.828 8.688 1 96.94 109 VAL A CA 1
ATOM 819 C C . VAL A 1 109 ? -18.828 7.559 10.07 1 96.94 109 VAL A C 1
ATOM 821 O O . VAL A 1 109 ? -18.453 6.594 10.742 1 96.94 109 VAL A O 1
ATOM 824 N N . LEU A 1 110 ? -19.75 8.359 10.547 1 96.81 110 LEU A N 1
ATOM 825 C CA . LEU A 1 110 ? -20.266 8.281 11.922 1 96.81 110 LEU A CA 1
ATOM 826 C C . LEU A 1 110 ? -20.906 6.922 12.188 1 96.81 110 LEU A C 1
ATOM 828 O O . LEU A 1 110 ? -20.641 6.297 13.211 1 96.81 110 LEU A O 1
ATOM 832 N N . PRO A 1 111 ? -21.797 6.406 11.266 1 96.44 111 PRO A N 1
ATOM 833 C CA . PRO A 1 111 ? -22.344 5.07 11.5 1 96.44 111 PRO A CA 1
ATOM 834 C C . PRO A 1 111 ? -21.266 3.998 11.609 1 96.44 111 PRO A C 1
ATOM 836 O O . PRO A 1 111 ? -21.406 3.047 12.383 1 96.44 111 PRO A O 1
ATOM 839 N N . LEU A 1 112 ? -20.203 4.109 10.812 1 95.38 112 LEU A N 1
ATOM 840 C CA . LEU A 1 112 ? -19.109 3.143 10.836 1 95.38 112 LEU A CA 1
ATOM 841 C C . LEU A 1 112 ? -18.375 3.191 12.172 1 95.38 112 LEU A C 1
ATOM 843 O O . LEU A 1 112 ? -18 2.15 12.719 1 95.38 112 LEU A O 1
ATOM 847 N N . LEU A 1 113 ? -18.125 4.383 12.68 1 96.38 113 LEU A N 1
ATOM 848 C CA . LEU A 1 113 ? -17.516 4.535 14 1 96.38 113 LEU A CA 1
ATOM 849 C C . LEU A 1 113 ? -18.391 3.904 15.078 1 96.38 113 LEU A C 1
ATOM 851 O O . LEU A 1 113 ? -17.906 3.133 15.906 1 96.38 113 LEU A O 1
ATOM 855 N N . ASN A 1 114 ? -19.672 4.191 15.008 1 95.88 114 ASN A N 1
ATOM 856 C CA . ASN A 1 114 ? -20.609 3.682 15.992 1 95.88 114 ASN A CA 1
ATOM 857 C C . ASN A 1 114 ? -20.672 2.156 15.977 1 95.88 114 ASN A C 1
ATOM 859 O O . ASN A 1 114 ? -20.75 1.524 17.031 1 95.88 114 ASN A O 1
ATOM 863 N N . GLU A 1 115 ? -20.672 1.605 14.828 1 93.5 115 GLU A N 1
ATOM 864 C CA . GLU A 1 115 ? -20.688 0.154 14.68 1 93.5 115 GLU A CA 1
ATOM 865 C C . GLU A 1 115 ? -19.5 -0.488 15.383 1 93.5 115 GLU A C 1
ATOM 867 O O . GLU A 1 115 ? -19.578 -1.631 15.836 1 93.5 115 GLU A O 1
ATOM 872 N N . GLN A 1 116 ? -18.453 0.254 15.461 1 91.56 116 GLN A N 1
ATOM 873 C CA . GLN A 1 116 ? -17.234 -0.265 16.078 1 91.56 116 GLN A CA 1
ATOM 874 C C . GLN A 1 116 ? -17.125 0.161 17.531 1 91.56 116 GLN A C 1
ATOM 876 O O . GLN A 1 116 ? -16.078 0.003 18.156 1 91.56 116 GLN A O 1
ATOM 881 N N . GLY A 1 117 ? -18.172 0.737 18.062 1 93.25 117 GLY A N 1
ATOM 882 C CA . GLY A 1 117 ? -18.234 1.178 19.438 1 93.25 117 GLY A CA 1
ATOM 883 C C . GLY A 1 117 ? -17.375 2.402 19.719 1 93.25 117 GLY A C 1
ATOM 884 O O . GLY A 1 117 ? -16.875 2.584 20.828 1 93.25 117 GLY A O 1
ATOM 885 N N . ALA A 1 118 ? -17.141 3.184 18.703 1 96.19 118 ALA A N 1
ATOM 886 C CA . ALA A 1 118 ? -16.25 4.336 18.828 1 96.19 118 ALA A CA 1
ATOM 887 C C . ALA A 1 118 ? -16.984 5.633 18.484 1 96.19 118 ALA A C 1
ATOM 889 O O . ALA A 1 118 ? -18.109 5.602 18 1 96.19 118 ALA A O 1
ATOM 890 N N . ASN A 1 119 ? -16.406 6.754 18.844 1 95.81 119 ASN A N 1
ATOM 891 C CA . ASN A 1 119 ? -16.859 8.094 18.484 1 95.81 119 ASN A CA 1
ATOM 892 C C . ASN A 1 119 ? -15.703 8.953 17.969 1 95.81 119 ASN A C 1
ATOM 894 O O . ASN A 1 119 ? -14.539 8.547 18.031 1 95.81 119 ASN A O 1
ATOM 898 N N . PRO A 1 120 ? -16.062 10.086 17.312 1 95.5 120 PRO A N 1
ATOM 899 C CA . PRO A 1 120 ? -15 10.914 16.719 1 95.5 120 PRO A CA 1
ATOM 900 C C . PRO A 1 120 ? -13.914 11.289 17.734 1 95.5 120 PRO A C 1
ATOM 902 O O . PRO A 1 120 ? -12.75 11.445 17.359 1 95.5 120 PRO A O 1
ATOM 905 N N . GLY A 1 121 ? -14.273 11.461 18.969 1 95.19 121 GLY A N 1
ATOM 906 C CA . GLY A 1 121 ? -13.305 11.781 20 1 95.19 121 GLY A CA 1
ATOM 907 C C . GLY A 1 121 ? -12.203 10.742 20.125 1 95.19 121 GLY A C 1
ATOM 908 O O . GLY A 1 121 ? -11.086 11.062 20.547 1 95.19 121 GLY A O 1
ATOM 909 N N . ASP A 1 122 ? -12.453 9.469 19.828 1 95.75 122 ASP A N 1
ATOM 910 C CA . ASP A 1 122 ? -11.492 8.375 19.906 1 95.75 122 ASP A CA 1
ATOM 911 C C . ASP A 1 122 ? -10.359 8.562 18.891 1 95.75 122 ASP A C 1
ATOM 913 O O . ASP A 1 122 ? -9.32 7.902 19 1 95.75 122 ASP A O 1
ATOM 917 N N . LEU A 1 123 ? -10.508 9.469 17.938 1 96.44 123 LEU A N 1
ATOM 918 C CA . LEU A 1 123 ? -9.5 9.695 16.906 1 96.44 123 LEU A CA 1
ATOM 919 C C . LEU A 1 123 ? -8.578 10.844 17.281 1 96.44 123 LEU A C 1
ATOM 921 O O . LEU A 1 123 ? -7.672 11.203 16.531 1 96.44 123 LEU A O 1
ATOM 925 N N . GLY A 1 124 ? -8.719 11.422 18.406 1 94.31 124 GLY A N 1
ATOM 926 C CA . GLY A 1 124 ? -7.988 12.57 18.906 1 94.31 124 GLY A CA 1
ATOM 927 C C . GLY A 1 124 ? -6.48 12.391 18.844 1 94.31 124 GLY A C 1
ATOM 928 O O . GLY A 1 124 ? -5.762 13.305 18.438 1 94.31 124 GLY A O 1
ATOM 929 N N . PRO A 1 125 ? -5.977 11.203 19.234 1 92.06 125 PRO A N 1
ATOM 930 C CA . PRO A 1 125 ? -4.531 10.977 19.266 1 92.06 125 PRO A CA 1
ATOM 931 C C . PRO A 1 125 ? -3.877 11.141 17.906 1 92.06 125 PRO A C 1
ATOM 933 O O . PRO A 1 125 ? -2.658 11.297 17.812 1 92.06 125 PRO A O 1
ATOM 936 N N . LEU A 1 126 ? -4.625 11.133 16.844 1 94.06 126 LEU A N 1
ATOM 937 C CA . LEU A 1 126 ? -4.082 11.156 15.5 1 94.06 126 LEU A CA 1
ATOM 938 C C . LEU A 1 126 ? -3.895 12.586 15.008 1 94.06 126 LEU A C 1
ATOM 940 O O . LEU A 1 126 ? -3.373 12.812 13.914 1 94.06 126 LEU A O 1
ATOM 944 N N . LEU A 1 127 ? -4.281 13.594 15.812 1 94.31 127 LEU A N 1
ATOM 945 C CA . LEU A 1 127 ? -4.414 14.961 15.312 1 94.31 127 LEU A CA 1
ATOM 946 C C . LEU A 1 127 ? -3.139 15.758 15.57 1 94.31 127 LEU A C 1
ATOM 948 O O . LEU A 1 127 ? -3.053 16.938 15.203 1 94.31 127 LEU A O 1
ATOM 952 N N . GLN A 1 128 ? -2.107 15.133 16.047 1 88.25 128 GLN A N 1
ATOM 953 C CA . GLN A 1 128 ? -0.931 15.898 16.453 1 88.25 128 GLN A CA 1
ATOM 954 C C . GLN A 1 128 ? 0.327 15.375 15.766 1 88.25 128 GLN A C 1
ATOM 956 O O . GLN A 1 128 ? 1.444 15.664 16.203 1 88.25 128 GLN A O 1
ATOM 961 N N . SER A 1 129 ? 0.18 14.578 14.773 1 87.31 129 SER A N 1
ATOM 962 C CA . SER A 1 129 ? 1.31 14.078 13.992 1 87.31 129 SER A CA 1
ATOM 963 C C . SER A 1 129 ? 0.856 13.547 12.641 1 87.31 129 SER A C 1
ATOM 965 O O . SER A 1 129 ? -0.298 13.141 12.477 1 87.31 129 SER A O 1
ATOM 967 N N . PRO A 1 130 ? 1.742 13.57 11.641 1 90 130 PRO A N 1
ATOM 968 C CA . PRO A 1 130 ? 1.438 12.852 10.398 1 90 130 PRO A CA 1
ATOM 969 C C . PRO A 1 130 ? 1.325 11.344 10.602 1 90 130 PRO A C 1
ATOM 971 O O . PRO A 1 130 ? 2.064 10.766 11.398 1 90 130 PRO A O 1
ATOM 974 N N . LEU A 1 131 ? 0.396 10.789 9.938 1 90.5 131 LEU A N 1
ATOM 975 C CA . LEU A 1 131 ? 0.217 9.344 9.984 1 90.5 131 LEU A CA 1
ATOM 976 C C . LEU A 1 131 ? 1.05 8.648 8.914 1 90.5 131 LEU A C 1
ATOM 978 O O . LEU A 1 131 ? 1.156 9.148 7.789 1 90.5 131 LEU A O 1
ATOM 982 N N . ARG A 1 132 ? 1.611 7.527 9.328 1 85.19 132 ARG A N 1
ATOM 983 C CA . ARG A 1 132 ? 2.332 6.66 8.398 1 85.19 132 ARG A CA 1
ATOM 984 C C . ARG A 1 132 ? 1.741 5.254 8.391 1 85.19 13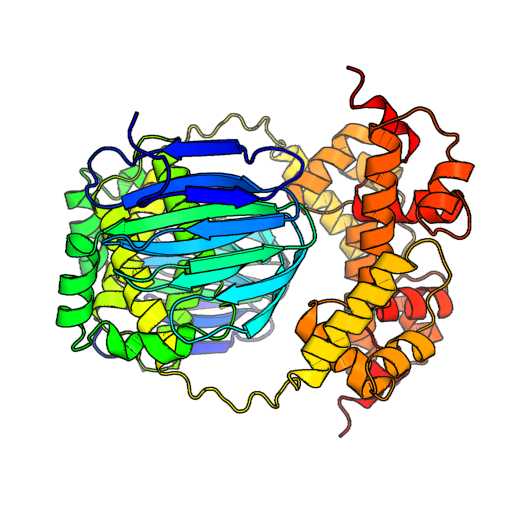2 ARG A C 1
ATOM 986 O O . ARG A 1 132 ? 1.992 4.465 9.305 1 85.19 132 ARG A O 1
ATOM 993 N N . SER A 1 133 ? 0.954 5.012 7.473 1 89.25 133 SER A N 1
ATOM 994 C CA . SER A 1 133 ? 0.258 3.742 7.297 1 89.25 133 SER A CA 1
ATOM 995 C C . SER A 1 133 ? 0.21 3.34 5.828 1 89.25 133 SER A C 1
ATOM 997 O O . SER A 1 133 ? -0.452 3.994 5.02 1 89.25 133 SER A O 1
ATOM 999 N N . GLY A 1 134 ? 0.903 2.234 5.559 1 89.06 134 GLY A N 1
ATOM 1000 C CA . GLY A 1 134 ? 0.857 1.732 4.191 1 89.06 134 GLY A CA 1
ATOM 1001 C C . GLY A 1 134 ? -0.548 1.399 3.727 1 89.06 134 GLY A C 1
ATOM 1002 O O . GLY A 1 134 ? -0.891 1.623 2.564 1 89.06 134 GLY A O 1
ATOM 1003 N N . LEU A 1 135 ? -1.312 0.917 4.652 1 92.94 135 LEU A N 1
ATOM 1004 C CA . LEU A 1 135 ? -2.688 0.569 4.316 1 92.94 135 LEU A CA 1
ATOM 1005 C C . LEU A 1 135 ? -3.494 1.815 3.971 1 92.94 135 LEU A C 1
ATOM 1007 O O . LEU A 1 135 ? -4.113 1.883 2.904 1 92.94 135 LEU A O 1
ATOM 1011 N N . LEU A 1 136 ? -3.48 2.828 4.824 1 96.19 136 LEU A N 1
ATOM 1012 C CA . LEU A 1 136 ? -4.25 4.043 4.566 1 96.19 136 LEU A CA 1
ATOM 1013 C C . LEU A 1 136 ? -3.807 4.695 3.262 1 96.19 136 LEU A C 1
ATOM 1015 O O . LEU A 1 136 ? -4.641 5.188 2.496 1 96.19 136 LEU A O 1
ATOM 1019 N N . THR A 1 137 ? -2.512 4.691 3.059 1 93.31 137 THR A N 1
ATOM 1020 C CA . THR A 1 137 ? -1.988 5.242 1.812 1 93.31 137 THR A CA 1
ATOM 1021 C C . THR A 1 137 ? -2.584 4.516 0.609 1 93.31 137 THR A C 1
ATOM 1023 O O . THR A 1 137 ? -3.088 5.152 -0.319 1 93.31 137 THR A O 1
ATOM 1026 N N . SER A 1 138 ? -2.582 3.225 0.629 1 93.56 138 SER A N 1
ATOM 1027 C CA . SER A 1 138 ? -3.088 2.434 -0.489 1 93.56 138 SER A CA 1
ATOM 1028 C C . SER A 1 138 ? -4.59 2.625 -0.666 1 93.56 138 SER A C 1
ATOM 1030 O O . SER A 1 138 ? -5.09 2.652 -1.793 1 93.56 138 SER A O 1
ATOM 1032 N N . LEU A 1 139 ? -5.277 2.693 0.431 1 97.12 139 LEU A N 1
ATOM 1033 C CA . LEU A 1 139 ? -6.719 2.906 0.364 1 97.12 139 LEU A CA 1
ATOM 1034 C C . LEU A 1 139 ? -7.039 4.27 -0.237 1 97.12 139 LEU A C 1
ATOM 1036 O O . LEU A 1 139 ? -7.93 4.387 -1.082 1 97.12 139 LEU A O 1
ATOM 1040 N N . CYS A 1 140 ? -6.309 5.309 0.154 1 96.44 140 CYS A N 1
ATOM 1041 C CA . CYS A 1 140 ? -6.496 6.637 -0.416 1 96.44 140 CYS A CA 1
ATOM 1042 C C . CYS A 1 140 ? -6.203 6.637 -1.911 1 96.44 140 CYS A C 1
ATOM 1044 O O . 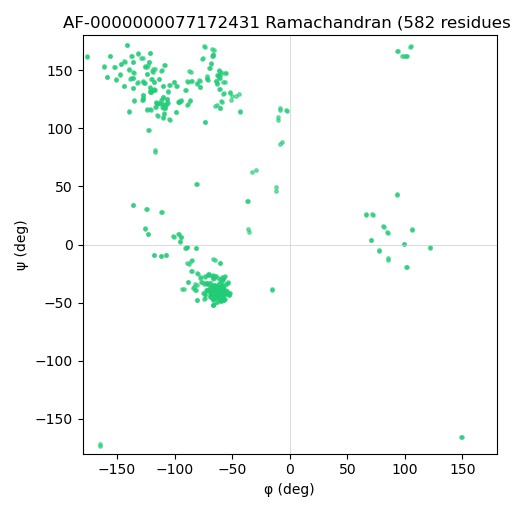CYS A 1 140 ? -6.961 7.203 -2.699 1 96.44 140 CYS A O 1
ATOM 1046 N N . LEU A 1 141 ? -5.148 6 -2.266 1 93.38 141 LEU A N 1
ATOM 1047 C CA . LEU A 1 141 ? -4.781 5.93 -3.676 1 93.38 141 LEU A CA 1
ATOM 1048 C C . LEU A 1 141 ? -5.844 5.188 -4.48 1 93.38 141 LEU A C 1
ATOM 1050 O O . LEU A 1 141 ? -6.168 5.586 -5.602 1 93.38 141 LEU A O 1
ATOM 1054 N N . ALA A 1 142 ? -6.344 4.164 -3.904 1 94.25 142 ALA A N 1
ATOM 1055 C CA . ALA A 1 142 ? -7.383 3.389 -4.578 1 94.25 142 ALA A CA 1
ATOM 1056 C C . ALA A 1 142 ? -8.641 4.223 -4.785 1 94.25 142 ALA A C 1
ATOM 1058 O O . ALA A 1 142 ? -9.273 4.152 -5.84 1 94.25 142 ALA A O 1
ATOM 1059 N N . LEU A 1 143 ? -9.008 4.977 -3.801 1 95.81 143 LEU A N 1
ATOM 1060 C CA . LEU A 1 143 ? -10.156 5.859 -3.945 1 95.81 143 LEU A CA 1
ATOM 1061 C C . LEU A 1 143 ? -9.898 6.922 -5.008 1 95.81 143 LEU A C 1
ATOM 1063 O O . LEU A 1 143 ? -10.812 7.289 -5.758 1 95.81 143 LEU A O 1
ATOM 1067 N N . GLY A 1 144 ? -8.695 7.426 -5.023 1 93.94 144 GLY A N 1
ATOM 1068 C CA . GLY A 1 144 ? -8.328 8.344 -6.09 1 93.94 144 GLY A CA 1
ATOM 1069 C C . GLY A 1 144 ? -8.484 7.742 -7.473 1 93.94 144 GLY A C 1
ATOM 1070 O O . GLY A 1 144 ? -9.055 8.367 -8.367 1 93.94 144 GLY A O 1
ATOM 1071 N N . GLU A 1 145 ? -8.008 6.547 -7.645 1 90.81 145 GLU A N 1
ATOM 1072 C CA . GLU A 1 145 ? -8.133 5.844 -8.914 1 90.81 145 GLU A CA 1
ATOM 1073 C C . GLU A 1 145 ? -9.602 5.598 -9.266 1 90.81 145 GLU A C 1
ATOM 1075 O O . GLU A 1 145 ? -10 5.727 -10.43 1 90.81 145 GLU A O 1
ATOM 1080 N N . GLU A 1 146 ? -10.305 5.227 -8.25 1 93.19 146 GLU A N 1
ATOM 1081 C CA . GLU A 1 146 ? -11.727 4.984 -8.438 1 93.19 146 GLU A CA 1
ATOM 1082 C C . GLU A 1 146 ? -12.445 6.238 -8.93 1 93.19 146 GLU A C 1
ATOM 1084 O O . GLU A 1 146 ? -13.289 6.168 -9.82 1 93.19 146 GLU A O 1
ATOM 1089 N N . ALA A 1 147 ? -12.117 7.324 -8.344 1 91.12 147 ALA A N 1
ATOM 1090 C CA . ALA A 1 147 ? -12.695 8.594 -8.781 1 91.12 147 ALA A CA 1
ATOM 1091 C C . ALA A 1 147 ? -12.273 8.914 -10.219 1 91.12 147 ALA A C 1
ATOM 1093 O O . ALA A 1 147 ? -13.07 9.438 -11 1 91.12 147 ALA A O 1
ATOM 1094 N N . ASP A 1 148 ? -11.102 8.586 -10.602 1 88.31 148 ASP A N 1
ATOM 1095 C CA . ASP A 1 148 ? -10.547 8.867 -11.922 1 88.31 148 ASP A CA 1
ATOM 1096 C C . ASP A 1 148 ? -11.25 8.039 -13 1 88.31 148 ASP A C 1
ATOM 1098 O O . ASP A 1 148 ? -11.477 8.523 -14.109 1 88.31 148 ASP A O 1
ATOM 1102 N N . ASN A 1 149 ? -11.586 6.824 -12.625 1 86.69 149 ASN A N 1
ATOM 1103 C CA . ASN A 1 149 ? -12.102 5.934 -13.664 1 86.69 149 ASN A CA 1
ATOM 1104 C C . ASN A 1 149 ? -13.625 5.832 -13.617 1 86.69 149 ASN A C 1
ATOM 1106 O O . ASN A 1 149 ? -14.219 5.008 -14.312 1 86.69 149 ASN A O 1
ATOM 1110 N N . GLY A 1 150 ? -14.234 6.652 -12.773 1 87.38 150 GLY A N 1
ATOM 1111 C CA . GLY A 1 150 ? -15.68 6.742 -12.734 1 87.38 150 GLY A CA 1
ATOM 1112 C C . GLY A 1 150 ? -16.328 5.684 -11.867 1 87.38 150 GLY A C 1
ATOM 1113 O O . GLY A 1 150 ? -17.531 5.434 -11.969 1 87.38 150 GLY A O 1
ATOM 1114 N N . GLY A 1 151 ? -15.539 4.992 -11.125 1 90.25 151 GLY A N 1
ATOM 1115 C CA . GLY A 1 151 ? -16.109 4.027 -10.195 1 90.25 151 GLY A CA 1
ATOM 1116 C C . GLY A 1 151 ? -16.219 2.633 -10.773 1 90.25 151 GLY A C 1
ATOM 1117 O O . GLY A 1 151 ? -17.25 1.971 -10.617 1 90.25 151 GLY A O 1
ATOM 1118 N N . LEU A 1 152 ? -15.281 2.176 -11.445 1 89.31 152 LEU A N 1
ATOM 1119 C CA . LEU A 1 152 ? -15.312 0.917 -12.188 1 89.31 152 LEU A CA 1
ATOM 1120 C C . LEU A 1 152 ? -15.305 -0.272 -11.227 1 89.31 152 LEU A C 1
ATOM 1122 O O . LEU A 1 152 ? -15.734 -1.368 -11.594 1 89.31 152 LEU A O 1
ATOM 1126 N N . ARG A 1 153 ? -14.758 -0.081 -10.031 1 91.69 153 ARG A N 1
ATOM 1127 C CA . ARG A 1 153 ? -14.781 -1.168 -9.055 1 91.69 153 ARG A CA 1
ATOM 1128 C C . ARG A 1 153 ? -16.141 -1.254 -8.367 1 91.69 153 ARG A C 1
ATOM 1130 O O . ARG A 1 153 ? -16.484 -2.279 -7.77 1 91.69 153 ARG A O 1
ATOM 1137 N N . GLY A 1 154 ? -16.891 -0.102 -8.32 1 89.5 154 GLY A N 1
ATOM 1138 C CA . GLY A 1 154 ? -18.266 -0.13 -7.852 1 89.5 154 GLY A CA 1
ATOM 1139 C C . GLY A 1 154 ? -18.438 0.452 -6.461 1 89.5 154 GLY A C 1
ATOM 1140 O O . GLY A 1 154 ? -17.453 0.661 -5.746 1 89.5 154 GLY A O 1
ATOM 1141 N N . ALA A 1 155 ? -19.703 0.63 -6.074 1 89.19 155 ALA A N 1
ATOM 1142 C CA . ALA A 1 155 ? -20.062 1.262 -4.809 1 89.19 155 ALA A CA 1
ATOM 1143 C C . ALA A 1 155 ? -19.641 0.389 -3.625 1 89.19 155 ALA A C 1
ATOM 1145 O O . ALA A 1 155 ? -19.219 0.9 -2.588 1 89.19 155 ALA A O 1
ATOM 1146 N N . THR A 1 156 ? -19.797 -0.903 -3.832 1 91.75 156 THR A N 1
ATOM 1147 C CA . THR A 1 156 ? -19.422 -1.839 -2.779 1 91.75 156 THR A CA 1
ATOM 1148 C C . THR A 1 156 ? -17.938 -1.702 -2.441 1 91.75 156 THR A C 1
ATOM 1150 O O . THR A 1 156 ? -17.547 -1.76 -1.271 1 91.75 156 THR A O 1
ATOM 1153 N N . PHE A 1 157 ? -17.141 -1.466 -3.449 1 94.75 157 PHE A N 1
ATOM 1154 C CA . PHE A 1 157 ? -15.719 -1.278 -3.246 1 94.75 157 PHE A CA 1
ATOM 1155 C C . PHE A 1 157 ? -15.445 -0.008 -2.449 1 94.75 157 PHE A C 1
ATOM 1157 O O . PHE A 1 157 ? -14.688 -0.028 -1.478 1 94.75 157 PHE A O 1
ATOM 1164 N N . ALA A 1 158 ? -16 1.069 -2.885 1 94.62 158 ALA A N 1
ATOM 1165 C CA . ALA A 1 158 ? -15.797 2.354 -2.219 1 94.62 158 ALA A CA 1
ATOM 1166 C C . ALA A 1 158 ? -16.188 2.277 -0.747 1 94.62 158 ALA A C 1
ATOM 1168 O O . ALA A 1 158 ? -15.461 2.744 0.126 1 94.62 158 ALA A O 1
ATOM 1169 N N . GLU A 1 159 ? -17.281 1.642 -0.47 1 92.94 159 GLU A N 1
ATOM 1170 C CA . GLU A 1 159 ? -17.766 1.508 0.898 1 92.94 159 GLU A CA 1
ATOM 1171 C C . GLU A 1 159 ? -16.828 0.642 1.738 1 92.94 159 GLU A C 1
ATOM 1173 O O . GLU A 1 159 ? -16.531 0.978 2.885 1 92.94 159 GLU A O 1
ATOM 1178 N N . ALA A 1 160 ? -16.469 -0.469 1.167 1 95.75 160 ALA A N 1
ATOM 1179 C CA . ALA A 1 160 ? -15.539 -1.353 1.866 1 95.75 160 ALA A CA 1
ATOM 1180 C C . ALA A 1 160 ? -14.227 -0.639 2.166 1 95.75 160 ALA A C 1
ATOM 1182 O O . ALA A 1 160 ? -13.656 -0.805 3.246 1 95.75 160 ALA A O 1
ATOM 1183 N N . THR A 1 161 ? -13.766 0.118 1.177 1 97.06 161 THR A N 1
ATOM 1184 C CA . THR A 1 161 ? -12.516 0.861 1.313 1 97.06 161 THR A CA 1
ATOM 1185 C C . THR A 1 161 ? -12.609 1.871 2.455 1 97.06 161 THR A C 1
ATOM 1187 O O . THR A 1 161 ? -11.703 1.963 3.285 1 97.06 161 THR A O 1
ATOM 1190 N N . VAL A 1 162 ? -13.703 2.568 2.557 1 97.12 162 VAL A N 1
ATOM 1191 C CA . VAL A 1 162 ? -13.906 3.551 3.617 1 97.12 162 VAL A CA 1
ATOM 1192 C C . VAL A 1 162 ? -14 2.842 4.969 1 97.12 162 VAL A C 1
ATOM 1194 O O . VAL A 1 162 ? -13.422 3.297 5.957 1 97.12 162 VAL A O 1
ATOM 1197 N N . THR A 1 163 ? -14.75 1.757 5.012 1 96.94 163 THR A N 1
ATOM 1198 C CA . THR A 1 163 ? -14.883 0.986 6.246 1 96.94 163 THR A CA 1
ATOM 1199 C C . THR A 1 163 ? -13.516 0.544 6.754 1 96.94 163 THR A C 1
ATOM 1201 O O . THR A 1 163 ? -13.211 0.684 7.941 1 96.94 163 THR A O 1
ATOM 1204 N N . ALA A 1 164 ? -12.711 0.015 5.867 1 97.38 164 ALA A N 1
ATOM 1205 C CA . ALA A 1 164 ? -11.359 -0.407 6.23 1 97.38 164 ALA A CA 1
ATOM 1206 C C . ALA A 1 164 ? -10.531 0.775 6.723 1 97.38 164 ALA A C 1
ATOM 1208 O O . ALA A 1 164 ? -9.758 0.648 7.676 1 97.38 164 ALA A O 1
ATOM 1209 N N . ALA A 1 165 ? -10.656 1.91 6.07 1 97.81 165 ALA A N 1
ATOM 1210 C CA . ALA A 1 165 ? -9.914 3.109 6.453 1 97.81 165 ALA A CA 1
ATOM 1211 C C . ALA A 1 165 ? -10.281 3.551 7.867 1 97.81 165 ALA A C 1
ATOM 1213 O O . ALA A 1 165 ? -9.406 3.869 8.672 1 97.81 165 ALA A O 1
ATOM 1214 N N . VAL A 1 166 ? -11.57 3.568 8.18 1 97.69 166 VAL A N 1
ATOM 1215 C CA . VAL A 1 166 ? -12.047 3.994 9.492 1 97.69 166 VAL A CA 1
ATOM 1216 C C . VAL A 1 166 ? -11.531 3.039 10.562 1 97.69 166 VAL A C 1
ATOM 1218 O O . VAL A 1 166 ? -11.047 3.477 11.609 1 97.69 166 VAL A O 1
ATOM 1221 N N . ALA A 1 167 ? -11.609 1.763 10.297 1 97.06 167 ALA A N 1
ATOM 1222 C CA . ALA A 1 167 ? -11.094 0.774 11.234 1 97.06 167 ALA A CA 1
ATOM 1223 C C . ALA A 1 167 ? -9.594 0.96 11.461 1 97.06 167 ALA A C 1
ATOM 1225 O O . ALA A 1 167 ? -9.109 0.822 12.586 1 97.06 167 ALA A O 1
ATOM 1226 N N . GLU A 1 168 ? -8.852 1.197 10.383 1 96.75 168 GLU A N 1
ATOM 1227 C CA . GLU A 1 168 ? -7.414 1.438 10.484 1 96.75 168 GLU A CA 1
ATOM 1228 C C . GLU A 1 168 ? -7.121 2.672 11.336 1 96.75 168 GLU A C 1
ATOM 1230 O O . GLU A 1 168 ? -6.203 2.662 12.164 1 96.75 168 GLU A O 1
ATOM 1235 N N . LEU A 1 169 ? -7.871 3.771 11.117 1 97 169 LEU A N 1
ATOM 1236 C CA . LEU A 1 169 ? -7.699 4.98 11.914 1 97 169 LEU A CA 1
ATOM 1237 C C . LEU A 1 169 ? -7.91 4.691 13.398 1 97 169 LEU A C 1
ATOM 1239 O O . LEU A 1 169 ? -7.121 5.129 14.234 1 97 169 LEU A O 1
ATOM 1243 N N . LEU A 1 170 ? -8.984 3.967 13.703 1 96.19 170 LEU A N 1
ATOM 1244 C CA . LEU A 1 170 ? -9.273 3.627 15.094 1 96.19 170 LEU A CA 1
ATOM 1245 C C . LEU A 1 170 ? -8.156 2.781 15.688 1 96.19 170 LEU A C 1
ATOM 1247 O O . LEU A 1 170 ? -7.762 2.986 16.844 1 96.19 170 LEU A O 1
ATOM 1251 N N . PHE A 1 171 ? -7.68 1.854 14.922 1 94.88 171 PHE A N 1
ATOM 1252 C CA . PHE A 1 171 ? -6.57 1.01 15.352 1 94.88 171 PHE A CA 1
ATOM 1253 C C . PHE A 1 171 ? -5.34 1.853 15.664 1 94.88 171 PHE A C 1
ATOM 1255 O O . PHE A 1 171 ? -4.707 1.676 16.703 1 94.88 171 PHE A O 1
ATOM 1262 N N . LEU A 1 172 ? -4.988 2.75 14.781 1 92.5 172 LEU A N 1
ATOM 1263 C CA . LEU A 1 172 ? -3.826 3.613 14.961 1 92.5 172 LEU A CA 1
ATOM 1264 C C . LEU A 1 172 ? -3.992 4.504 16.188 1 92.5 172 LEU A C 1
ATOM 1266 O O . LEU A 1 172 ? -3.025 4.762 16.906 1 92.5 172 LEU A O 1
ATOM 1270 N N . ALA A 1 173 ? -5.211 4.957 16.422 1 93.94 173 ALA A N 1
ATOM 1271 C CA . ALA A 1 173 ? -5.496 5.863 17.531 1 93.94 173 ALA A CA 1
ATOM 1272 C C . ALA A 1 173 ? -5.281 5.164 18.875 1 93.94 173 ALA A C 1
ATOM 1274 O O . ALA A 1 173 ? -5.035 5.82 19.891 1 93.94 173 ALA A O 1
ATOM 1275 N N . LYS A 1 174 ? -5.488 3.842 18.906 1 90.06 174 LYS A N 1
ATOM 1276 C CA . LYS A 1 174 ? -5.383 3.076 20.141 1 90.06 174 LYS A CA 1
ATOM 1277 C C . LYS A 1 174 ? -3.939 2.666 20.406 1 90.06 174 LYS A C 1
ATOM 1279 O O . LYS A 1 174 ? -3.627 2.17 21.5 1 90.06 174 LYS A O 1
ATOM 1284 N N . GLN A 1 175 ? -3.125 2.607 19.438 1 82.62 175 GLN A N 1
ATOM 1285 C CA . GLN A 1 175 ? -1.731 2.23 19.641 1 82.62 175 GLN A CA 1
ATOM 1286 C C . GLN A 1 175 ? -1.029 3.211 20.578 1 82.62 175 GLN A C 1
ATOM 1288 O O . GLN A 1 175 ? -1.234 4.422 20.484 1 82.62 175 GLN A O 1
ATOM 1293 N N . PRO A 1 176 ? -0.612 2.4 21.797 1 58.78 176 PRO A N 1
ATOM 1294 C CA . PRO A 1 176 ? 0.105 3.318 22.688 1 58.78 176 PRO A CA 1
ATOM 1295 C C . PRO A 1 176 ? 1.075 4.23 21.938 1 58.78 176 PRO A C 1
ATOM 1297 O O . PRO A 1 176 ? 1.659 3.818 20.938 1 58.78 176 PRO A O 1
ATOM 1300 N N . VAL A 1 177 ? 0.748 5.27 22.016 1 47.5 177 VAL A N 1
ATOM 1301 C CA . VAL A 1 177 ? 1.749 6.176 21.453 1 47.5 177 VAL A CA 1
ATOM 1302 C C . VAL A 1 177 ? 3.148 5.66 21.781 1 47.5 177 VAL A C 1
ATOM 1304 O O . VAL A 1 177 ? 3.543 5.621 22.953 1 47.5 177 VAL A O 1
ATOM 1307 N N . GLY A 1 178 ? 3.211 4.258 21.719 1 40.72 178 GLY A N 1
ATOM 1308 C CA . GLY A 1 178 ? 4.582 3.879 22.016 1 40.72 178 GLY A CA 1
ATOM 1309 C C . GLY A 1 178 ? 5.527 5.062 22.078 1 40.72 178 GLY A C 1
ATOM 1310 O O . GLY A 1 178 ? 5.316 6.07 21.406 1 40.72 178 GLY A O 1
ATOM 1311 N N . THR A 1 179 ? 6.047 5.16 23.359 1 33 179 THR A N 1
ATOM 1312 C CA . THR A 1 179 ? 7.32 5.871 23.375 1 33 179 THR A CA 1
ATOM 1313 C C . THR A 1 179 ? 8.133 5.555 22.125 1 33 179 THR A C 1
ATOM 1315 O O . THR A 1 179 ? 8.844 4.547 22.078 1 33 179 THR A O 1
ATOM 1318 N N . ALA A 1 180 ? 7.547 4.941 21.188 1 34.56 180 ALA A N 1
ATOM 1319 C CA . ALA A 1 180 ? 8.648 5.09 20.234 1 34.56 180 ALA A CA 1
ATOM 1320 C C . ALA A 1 180 ? 9.719 6.027 20.781 1 34.56 180 ALA A C 1
ATOM 1322 O O . ALA A 1 180 ? 9.406 7.074 21.359 1 34.56 180 ALA A O 1
ATOM 1323 N N . ALA A 1 181 ? 10.602 5.43 21.531 1 30.66 181 ALA A N 1
ATOM 1324 C CA . ALA A 1 181 ? 11.562 6.488 21.828 1 30.66 181 ALA A CA 1
ATOM 1325 C C . ALA A 1 181 ? 11.297 7.727 20.984 1 30.66 181 ALA A C 1
ATOM 1327 O O . ALA A 1 181 ? 11.031 7.621 19.781 1 30.66 181 ALA A O 1
ATOM 1328 N N . PRO A 1 182 ? 10.75 8.859 21.562 1 30.2 182 PRO A N 1
ATOM 1329 C CA . PRO A 1 182 ? 10.875 10.094 20.766 1 30.2 182 PRO A CA 1
ATOM 1330 C C . PRO A 1 182 ? 11.844 9.945 19.594 1 30.2 182 PRO A C 1
ATOM 1332 O O . PRO A 1 182 ? 13.039 9.742 19.797 1 30.2 182 PRO A O 1
ATOM 1335 N N . THR A 1 183 ? 11.836 9.078 18.828 1 32.31 183 THR A N 1
ATOM 1336 C CA . THR A 1 183 ? 12.727 9.828 17.953 1 32.31 183 THR A CA 1
ATOM 1337 C C . THR A 1 183 ? 12.531 11.328 18.125 1 32.31 183 THR A C 1
ATOM 1339 O O . THR A 1 183 ? 11.438 11.844 17.906 1 32.31 183 THR A O 1
ATOM 1342 N N . ALA A 1 184 ? 12.844 11.805 19.328 1 29.2 184 ALA A N 1
ATOM 1343 C CA . ALA A 1 184 ? 12.727 13.133 19.938 1 29.2 184 ALA A CA 1
ATOM 1344 C C . ALA A 1 184 ? 12.172 14.141 18.938 1 29.2 184 ALA A C 1
ATOM 1346 O O . ALA A 1 184 ? 12.594 14.172 17.781 1 29.2 184 ALA A O 1
ATOM 1347 N N . PRO A 1 185 ? 10.992 14.727 19.109 1 35.81 185 PRO A N 1
ATOM 1348 C CA . PRO A 1 185 ? 10.773 16.016 18.453 1 35.81 185 PRO A CA 1
ATOM 1349 C C . PRO A 1 185 ? 12.078 16.656 17.984 1 35.81 185 PRO A C 1
ATOM 1351 O O . PRO A 1 185 ? 12.07 17.438 17.016 1 35.81 185 PRO A O 1
ATOM 1354 N N . VAL A 1 186 ? 12.977 16.453 18.875 1 37.38 186 VAL A N 1
ATOM 1355 C CA . VAL A 1 186 ? 14.336 16.969 18.719 1 37.38 186 VAL A CA 1
ATOM 1356 C C . VAL A 1 186 ? 15.023 16.266 17.562 1 37.38 186 VAL A C 1
ATOM 1358 O O . VAL A 1 186 ? 15.695 16.906 16.75 1 37.38 186 VAL A O 1
ATOM 1361 N N . ALA A 1 187 ? 14.859 14.875 17.5 1 43.69 187 ALA A N 1
ATOM 1362 C CA . ALA A 1 187 ? 15.523 14.148 16.406 1 43.69 187 ALA A CA 1
ATOM 1363 C C . ALA A 1 187 ? 14.82 14.391 15.078 1 43.69 187 ALA A C 1
ATOM 1365 O O . ALA A 1 187 ? 15.477 14.562 14.047 1 43.69 187 ALA A O 1
ATOM 1366 N N . HIS A 1 188 ? 13.516 14.352 15.125 1 46.31 188 HIS A N 1
ATOM 1367 C CA . HIS A 1 188 ? 12.805 14.75 13.922 1 46.31 188 HIS A CA 1
ATOM 1368 C C . HIS A 1 188 ? 13.07 16.219 13.586 1 46.31 188 HIS A C 1
ATOM 1370 O O . HIS A 1 188 ? 13.32 16.562 12.43 1 46.31 188 HIS A O 1
ATOM 1376 N N . ARG A 1 189 ? 12.844 16.984 14.781 1 45.62 189 ARG A N 1
ATOM 1377 C CA . ARG A 1 189 ? 13.219 18.375 14.578 1 45.62 189 ARG A CA 1
ATOM 1378 C C . ARG A 1 189 ? 14.695 18.5 14.211 1 45.62 189 ARG A C 1
ATOM 1380 O O . ARG A 1 189 ? 15.07 19.312 13.359 1 45.62 189 ARG A O 1
ATOM 1387 N N . THR A 1 190 ? 15.375 17.609 14.906 1 55.34 190 THR A N 1
ATOM 1388 C CA . THR A 1 190 ? 16.812 17.688 14.664 1 55.34 190 THR A CA 1
ATOM 1389 C C . THR A 1 190 ? 17.156 17.109 13.289 1 55.34 190 THR A C 1
ATOM 1391 O O . THR A 1 190 ? 18 17.656 12.57 1 55.34 190 THR A O 1
ATOM 1394 N N . ILE A 1 191 ? 16.328 16.078 12.977 1 64.81 191 ILE A N 1
ATOM 1395 C CA . ILE A 1 191 ? 16.578 15.555 11.641 1 64.81 191 ILE A CA 1
ATOM 1396 C C . ILE A 1 191 ? 15.969 16.484 10.594 1 64.81 191 ILE A C 1
ATOM 1398 O O . ILE A 1 191 ? 16.547 16.688 9.523 1 64.81 191 ILE A O 1
ATOM 1402 N N . ALA A 1 192 ? 15 17.094 11.055 1 59.88 192 ALA A N 1
ATOM 1403 C CA . ALA A 1 192 ? 14.422 18.094 10.164 1 59.88 192 ALA A CA 1
ATOM 1404 C C . ALA A 1 192 ? 15.414 19.234 9.914 1 59.88 192 ALA A C 1
ATOM 1406 O O . ALA A 1 192 ? 15.578 19.688 8.773 1 59.88 192 ALA A O 1
ATOM 1407 N N . ARG A 1 193 ? 15.969 19.625 10.984 1 60.66 193 ARG A N 1
AT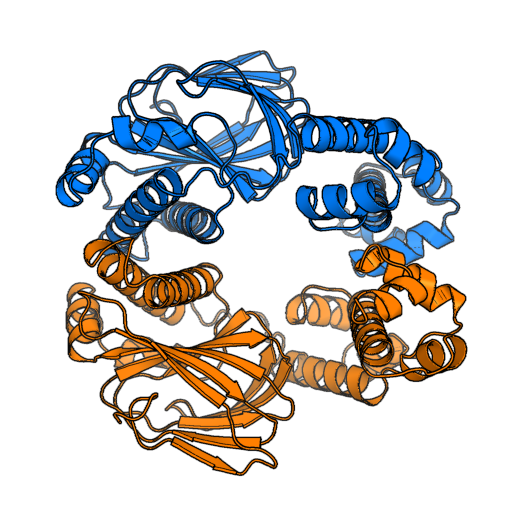OM 1408 C CA . ARG A 1 193 ? 17.016 20.641 10.852 1 60.66 193 ARG A CA 1
ATOM 1409 C C . ARG A 1 193 ? 18.156 20.141 9.977 1 60.66 193 ARG A C 1
ATOM 1411 O O . ARG A 1 193 ? 18.703 20.906 9.172 1 60.66 193 ARG A O 1
ATOM 1418 N N . CYS A 1 194 ? 18.406 18.844 10.164 1 73.5 194 CYS A N 1
ATOM 1419 C CA . CYS A 1 194 ? 19.453 18.25 9.344 1 73.5 194 CYS A CA 1
ATOM 1420 C C . CYS A 1 194 ? 19.047 18.203 7.879 1 73.5 194 CYS A C 1
ATOM 1422 O O . CYS A 1 194 ? 19.844 18.516 7 1 73.5 194 CYS A O 1
ATOM 1424 N N . LEU A 1 195 ? 17.828 17.906 7.691 1 72.88 195 LEU A N 1
ATOM 1425 C CA . LEU A 1 195 ? 17.344 17.844 6.32 1 72.88 195 LEU A CA 1
ATOM 1426 C C . LEU A 1 195 ? 17.297 19.234 5.699 1 72.88 195 LEU A C 1
ATOM 1428 O O . LEU A 1 195 ? 17.656 19.406 4.531 1 72.88 195 LEU A O 1
ATOM 1432 N N . GLU A 1 196 ? 17 20.219 6.547 1 64.81 196 GLU A N 1
ATOM 1433 C CA . GLU A 1 196 ? 17.062 21.609 6.098 1 64.81 196 GLU A CA 1
ATOM 1434 C C . GLU A 1 196 ? 18.484 22.016 5.746 1 64.81 196 GLU A C 1
ATOM 1436 O O . GLU A 1 196 ? 18.719 22.688 4.738 1 64.81 196 GLU A O 1
ATOM 1441 N N . LEU A 1 197 ? 19.281 21.625 6.594 1 73.19 197 LEU A N 1
ATOM 1442 C CA . LEU A 1 197 ? 20.688 21.922 6.371 1 73.19 197 LEU A CA 1
ATOM 1443 C C . LEU A 1 197 ? 21.188 21.266 5.09 1 73.19 197 LEU A C 1
ATOM 1445 O O . LEU A 1 197 ? 21.906 21.891 4.301 1 73.19 197 LEU A O 1
ATOM 1449 N N . ILE A 1 198 ? 20.688 20.047 4.906 1 79.12 198 ILE A N 1
ATOM 1450 C CA . ILE A 1 198 ? 21.094 19.328 3.707 1 79.12 198 ILE A CA 1
ATOM 1451 C C . ILE A 1 198 ? 20.562 20.047 2.467 1 79.12 198 ILE A C 1
ATOM 1453 O O . ILE A 1 198 ? 21.312 20.281 1.515 1 79.12 198 ILE A O 1
ATOM 1457 N N . GLU A 1 199 ? 19.344 20.453 2.521 1 74.81 199 GLU A N 1
ATOM 1458 C CA . GLU A 1 199 ? 18.75 21.125 1.372 1 74.81 199 GLU A CA 1
ATOM 1459 C C . GLU A 1 199 ? 19.406 22.484 1.118 1 74.81 199 GLU A C 1
ATOM 1461 O O . GLU A 1 199 ? 19.688 22.844 -0.028 1 74.81 199 GLU A O 1
ATOM 1466 N N . ALA A 1 200 ? 19.609 23.219 2.176 1 69.19 200 ALA A N 1
ATOM 1467 C CA . ALA A 1 200 ? 20.188 24.547 2.074 1 69.19 200 ALA A CA 1
ATOM 1468 C C . ALA A 1 200 ? 21.609 24.5 1.54 1 69.19 200 ALA A C 1
ATOM 1470 O O . ALA A 1 200 ? 22.062 25.438 0.877 1 69.19 200 ALA A O 1
ATOM 1471 N N . ARG A 1 201 ? 22.25 23.391 1.78 1 76.44 201 ARG A N 1
ATOM 1472 C CA . ARG A 1 201 ? 23.672 23.312 1.434 1 76.44 201 ARG A CA 1
ATOM 1473 C C . ARG A 1 201 ? 23.938 22.125 0.506 1 76.44 201 ARG A C 1
ATOM 1475 O O . ARG A 1 201 ? 25 21.516 0.572 1 76.44 201 ARG A O 1
ATOM 1482 N N . LEU A 1 202 ? 22.922 21.828 -0.282 1 82.69 202 LEU A N 1
ATOM 1483 C CA . LEU A 1 202 ? 22.969 20.609 -1.081 1 82.69 202 LEU A CA 1
ATOM 1484 C C . LEU A 1 202 ? 24.141 20.656 -2.062 1 82.69 202 LEU A C 1
ATOM 1486 O O . LEU A 1 202 ? 24.719 19.609 -2.398 1 82.69 202 LEU A O 1
ATOM 1490 N N . ALA A 1 203 ? 24.469 21.812 -2.559 1 80.19 203 ALA A N 1
ATOM 1491 C CA . ALA A 1 203 ? 25.516 21.984 -3.564 1 80.19 203 ALA A CA 1
ATOM 1492 C C . ALA A 1 203 ? 26.906 22 -2.922 1 80.19 203 ALA A C 1
ATOM 1494 O O . ALA A 1 203 ? 27.922 22.031 -3.621 1 80.19 203 ALA A O 1
ATOM 1495 N N . GLU A 1 204 ? 26.906 21.922 -1.578 1 79.94 204 GLU A N 1
ATOM 1496 C CA . GLU A 1 204 ? 28.156 21.969 -0.823 1 79.94 204 GLU A CA 1
ATOM 1497 C C . GLU A 1 204 ? 28.484 20.594 -0.229 1 79.94 204 GLU A C 1
ATOM 1499 O O . GLU A 1 204 ? 27.609 19.734 -0.115 1 79.94 204 GLU A O 1
ATOM 1504 N N . PRO A 1 205 ? 29.797 20.375 0.007 1 80.31 205 PRO A N 1
ATOM 1505 C CA . PRO A 1 205 ? 30.125 19.141 0.73 1 80.31 205 PRO A CA 1
ATOM 1506 C C . PRO A 1 205 ? 29.469 19.078 2.104 1 80.31 205 PRO A C 1
ATOM 1508 O O . PRO A 1 205 ? 29.469 20.047 2.854 1 80.31 205 PRO A O 1
ATOM 1511 N N . LEU A 1 206 ? 28.688 18.031 2.377 1 83.25 206 LEU A N 1
ATOM 1512 C CA . LEU A 1 206 ? 28.016 17.797 3.645 1 83.25 206 LEU A CA 1
ATOM 1513 C C . LEU A 1 206 ? 28.641 16.609 4.383 1 83.25 206 LEU A C 1
ATOM 1515 O O . LEU A 1 206 ? 28.531 15.469 3.936 1 83.25 206 LEU A O 1
ATOM 1519 N N . LEU A 1 207 ? 29.328 16.938 5.469 1 80.56 207 LEU A N 1
ATOM 1520 C CA . LEU A 1 207 ? 29.984 15.906 6.27 1 80.56 207 LEU A CA 1
ATOM 1521 C C . LEU A 1 207 ? 29.016 15.312 7.285 1 80.56 207 LEU A C 1
ATOM 1523 O O . LEU A 1 207 ? 28.203 16.031 7.867 1 80.56 207 LEU A O 1
ATOM 1527 N N . LEU A 1 208 ? 29.172 14.016 7.418 1 82.25 208 LEU A N 1
ATOM 1528 C CA . LEU A 1 208 ? 28.312 13.312 8.367 1 82.25 208 LEU A CA 1
ATOM 1529 C C . LEU A 1 208 ? 28.422 13.93 9.758 1 82.25 208 LEU A C 1
ATOM 1531 O O . LEU A 1 208 ? 27.422 14.039 10.469 1 82.25 208 LEU A O 1
ATOM 1535 N N . SER A 1 209 ? 29.656 14.273 10.062 1 80.06 209 SER A N 1
ATOM 1536 C CA . SER A 1 209 ? 29.891 14.875 11.367 1 80.06 209 SER A CA 1
ATOM 1537 C C . SER A 1 209 ? 29.109 16.172 11.523 1 80.06 209 SER A C 1
ATOM 1539 O O . SER A 1 209 ? 28.547 16.453 12.586 1 80.06 209 SER A O 1
ATOM 1541 N N . GLU A 1 210 ? 29.109 16.969 10.477 1 79.06 210 GLU A N 1
ATOM 1542 C CA . GLU A 1 210 ? 28.375 18.234 10.484 1 79.06 210 GLU A CA 1
ATOM 1543 C C . GLU A 1 210 ? 26.875 18 10.594 1 79.06 210 GLU A C 1
ATOM 1545 O O . GLU A 1 210 ? 26.172 18.703 11.328 1 79.06 210 GLU A O 1
ATOM 1550 N N . LEU A 1 211 ? 26.438 17.031 9.898 1 83.12 211 LEU A N 1
ATOM 1551 C CA . LEU A 1 211 ? 25.016 16.719 9.914 1 83.12 211 LEU A CA 1
ATOM 1552 C C . LEU A 1 211 ? 24.594 16.188 11.273 1 83.12 211 LEU A C 1
ATOM 1554 O O . LEU A 1 211 ? 23.547 16.578 11.797 1 83.12 211 LEU A O 1
ATOM 1558 N N . ALA A 1 212 ? 25.422 15.367 11.781 1 80.06 212 ALA A N 1
ATOM 1559 C CA . ALA A 1 212 ? 25.156 14.828 13.109 1 80.06 212 ALA A CA 1
ATOM 1560 C C . ALA A 1 212 ? 25.125 15.938 14.156 1 80.06 212 ALA A C 1
ATOM 1562 O O . ALA A 1 212 ? 24.234 15.953 15.023 1 80.06 212 ALA A O 1
ATOM 1563 N N . GLN A 1 213 ? 26.109 16.812 13.992 1 74.94 213 GLN A N 1
ATOM 1564 C CA . GLN A 1 213 ? 26.188 17.953 14.906 1 74.94 213 GLN A CA 1
ATOM 1565 C C . GLN A 1 213 ? 24.953 18.844 14.789 1 74.94 213 GLN A C 1
ATOM 1567 O O . GLN A 1 213 ? 24.438 19.312 15.797 1 74.94 213 GLN A O 1
ATOM 1572 N N . SER A 1 214 ? 24.531 18.984 13.625 1 74.81 214 SER A N 1
ATOM 1573 C CA . SER A 1 214 ? 23.359 19.828 13.414 1 74.81 214 SER A CA 1
ATOM 1574 C C . SER A 1 214 ? 22.109 19.219 14.031 1 74.81 214 SER A C 1
ATOM 1576 O O . SER A 1 214 ? 21.172 19.938 14.375 1 74.81 214 SER A O 1
ATOM 1578 N N . ALA A 1 215 ? 22.156 17.969 14.125 1 73.19 215 ALA A N 1
ATOM 1579 C CA . ALA A 1 215 ? 21.031 17.234 14.711 1 73.19 215 ALA A CA 1
ATOM 1580 C C . ALA A 1 215 ? 21.219 17.047 16.219 1 73.19 215 ALA A C 1
ATOM 1582 O O . ALA A 1 215 ? 20.344 16.516 16.891 1 73.19 215 ALA A O 1
ATOM 1583 N N . GLY A 1 216 ? 22.359 17.516 16.672 1 70.56 216 GLY A N 1
ATOM 1584 C CA . GLY A 1 216 ? 22.656 17.375 18.094 1 70.56 216 GLY A CA 1
ATOM 1585 C C . GLY A 1 216 ? 22.844 15.938 18.516 1 70.56 216 GLY A C 1
ATOM 1586 O O . GLY A 1 216 ? 22.484 15.57 19.641 1 70.56 216 GLY A O 1
ATOM 1587 N N . MET A 1 217 ? 23.234 15.172 17.578 1 73.25 217 MET A N 1
ATOM 1588 C CA . MET A 1 217 ? 23.359 13.742 17.859 1 73.25 217 MET A CA 1
ATOM 1589 C C . MET A 1 217 ? 24.781 13.258 17.547 1 73.25 217 MET A C 1
ATOM 1591 O O . MET A 1 217 ? 25.516 13.914 16.812 1 73.25 217 MET A O 1
ATOM 1595 N N . GLY A 1 218 ? 25.188 12.203 18.25 1 74.69 218 GLY A N 1
ATOM 1596 C CA . GLY A 1 218 ? 26.391 11.508 17.797 1 74.69 218 GLY A CA 1
ATOM 1597 C C . GLY A 1 218 ? 26.219 10.812 16.453 1 74.69 218 GLY A C 1
ATOM 1598 O O . GLY A 1 218 ? 25.094 10.672 15.969 1 74.69 218 GLY A O 1
ATOM 1599 N N . ARG A 1 219 ? 27.312 10.492 15.844 1 75.69 219 ARG A N 1
ATOM 1600 C CA . ARG A 1 219 ? 27.312 9.922 14.5 1 75.69 219 ARG A CA 1
ATOM 1601 C C . ARG A 1 219 ? 26.438 8.68 14.438 1 75.69 219 ARG A C 1
ATOM 1603 O O . ARG A 1 219 ? 25.625 8.531 13.531 1 75.69 219 ARG A O 1
ATOM 1610 N N . SER A 1 220 ? 26.516 7.914 15.414 1 76.75 220 SER A N 1
ATOM 1611 C CA . SER A 1 220 ? 25.797 6.648 15.398 1 76.75 220 SER A CA 1
ATOM 1612 C C . SER A 1 220 ? 24.297 6.871 15.602 1 76.75 220 SER A C 1
ATOM 1614 O O . SER A 1 220 ? 23.469 6.309 14.875 1 76.75 220 SER A O 1
ATOM 1616 N N . ALA A 1 221 ? 23.953 7.652 16.531 1 69.06 221 ALA A N 1
ATOM 1617 C CA . ALA A 1 221 ? 22.562 7.969 16.828 1 69.06 221 ALA A CA 1
ATOM 1618 C C . ALA A 1 221 ? 21.906 8.695 15.648 1 69.06 221 ALA A C 1
ATOM 1620 O O . ALA A 1 221 ? 20.734 8.461 15.336 1 69.06 221 ALA A O 1
ATOM 1621 N N . PHE A 1 222 ? 22.75 9.578 15.055 1 78 222 PHE A N 1
ATOM 1622 C CA . PHE A 1 222 ? 22.25 10.336 13.906 1 78 222 PHE A CA 1
ATOM 1623 C C . PHE A 1 222 ? 21.906 9.406 12.75 1 78 222 PHE A C 1
ATOM 1625 O O . PHE A 1 222 ? 20.844 9.547 12.141 1 78 222 PHE A O 1
ATOM 1632 N N . LEU A 1 223 ? 22.719 8.445 12.531 1 76.62 223 LEU A N 1
ATOM 1633 C CA . LEU A 1 223 ? 22.469 7.523 11.422 1 76.62 223 LEU A CA 1
ATOM 1634 C C . LEU A 1 223 ? 21.188 6.734 11.641 1 76.62 223 LEU A C 1
ATOM 1636 O O . LEU A 1 223 ? 20.391 6.574 10.719 1 76.62 223 LEU A O 1
ATOM 1640 N N . GLY A 1 224 ? 20.969 6.387 12.812 1 70.19 224 GLY A N 1
ATOM 1641 C CA . GLY A 1 224 ? 19.75 5.672 13.141 1 70.19 224 GLY A CA 1
ATOM 1642 C C . GLY A 1 224 ? 18.5 6.531 13.031 1 70.19 224 GLY A C 1
ATOM 1643 O O . GLY A 1 224 ? 17.516 6.125 12.422 1 70.19 224 GLY A O 1
ATOM 1644 N N . ALA A 1 225 ? 18.688 7.699 13.578 1 66.31 225 ALA A N 1
ATOM 1645 C CA . ALA A 1 225 ? 17.562 8.625 13.578 1 66.31 225 ALA A CA 1
ATOM 1646 C C . ALA A 1 225 ? 17.203 9.055 12.156 1 66.31 225 ALA A C 1
ATOM 1648 O O . ALA A 1 225 ? 16.031 9.172 11.805 1 66.31 225 ALA A O 1
ATOM 1649 N N . PHE A 1 226 ? 18.297 9.305 11.375 1 75.62 226 PHE A N 1
ATOM 1650 C CA . PHE A 1 226 ? 18.109 9.742 10 1 75.62 226 PHE A CA 1
ATOM 1651 C C . PHE A 1 226 ? 17.406 8.656 9.18 1 75.62 226 PHE A C 1
ATOM 1653 O O . PHE A 1 226 ? 16.453 8.938 8.453 1 75.62 226 PHE A O 1
ATOM 1660 N N . ARG A 1 227 ? 17.828 7.484 9.461 1 69.81 227 ARG A N 1
ATOM 1661 C CA . ARG A 1 227 ? 17.234 6.367 8.734 1 69.81 227 ARG A CA 1
ATOM 1662 C C . ARG A 1 227 ? 15.789 6.145 9.164 1 69.81 227 ARG A C 1
ATOM 1664 O O . ARG A 1 227 ? 14.93 5.867 8.328 1 69.81 227 ARG A O 1
ATOM 1671 N N . ALA A 1 228 ? 15.625 6.289 10.328 1 60.84 228 ALA A N 1
ATOM 1672 C CA . ALA A 1 228 ? 14.273 6.121 10.852 1 60.84 228 ALA A CA 1
ATOM 1673 C C . ALA A 1 228 ? 13.336 7.18 10.281 1 60.84 228 ALA A C 1
ATOM 1675 O O . ALA A 1 228 ? 12.172 6.895 9.992 1 60.84 228 ALA A O 1
ATOM 1676 N N . ALA A 1 229 ? 14.031 8.375 10.133 1 60.34 229 ALA A N 1
ATOM 1677 C CA . ALA A 1 229 ? 13.234 9.516 9.703 1 60.34 229 ALA A CA 1
ATOM 1678 C C . ALA A 1 229 ? 13.023 9.508 8.195 1 60.34 229 ALA A C 1
ATOM 1680 O O . ALA A 1 229 ? 11.969 9.914 7.703 1 60.34 229 ALA A O 1
ATOM 1681 N N . THR A 1 230 ? 14.148 9.094 7.461 1 62.47 230 THR A N 1
ATOM 1682 C CA . THR A 1 230 ? 14.109 9.297 6.02 1 62.47 230 THR A CA 1
ATOM 1683 C C . THR A 1 230 ? 14.047 7.965 5.281 1 62.47 230 THR A C 1
ATOM 1685 O O . THR A 1 230 ? 13.75 7.926 4.086 1 62.47 230 THR A O 1
ATOM 1688 N N . GLY A 1 231 ? 14.234 7 6.051 1 58.84 231 GLY A N 1
ATOM 1689 C CA . GLY A 1 231 ? 14.273 5.672 5.457 1 58.84 231 GLY A CA 1
ATOM 1690 C C . GLY A 1 231 ? 15.586 5.371 4.762 1 58.84 231 GLY A C 1
ATOM 1691 O O . GLY A 1 231 ? 15.781 4.266 4.246 1 58.84 231 GLY A O 1
ATOM 1692 N N . GLN A 1 232 ? 16.422 6.309 4.688 1 67.69 232 GLN A N 1
ATOM 1693 C CA . GLN A 1 232 ? 17.703 6.145 4.004 1 67.69 232 GLN A CA 1
ATOM 1694 C C . GLN A 1 232 ? 18.844 6.773 4.809 1 67.69 232 GLN A C 1
ATOM 1696 O O . GLN A 1 232 ? 18.594 7.52 5.758 1 67.69 232 GLN A O 1
ATOM 1701 N N . SER A 1 233 ? 20.141 6.363 4.473 1 79.25 233 SER A N 1
ATOM 1702 C CA . SER A 1 233 ? 21.281 7.016 5.102 1 79.25 233 SER A CA 1
ATOM 1703 C C . SER A 1 233 ? 21.422 8.461 4.629 1 79.25 233 SER A C 1
ATOM 1705 O O . SER A 1 233 ? 20.938 8.82 3.557 1 79.25 233 SER A O 1
ATOM 1707 N N . PRO A 1 234 ? 22.062 9.25 5.449 1 79.38 234 PRO A N 1
ATOM 1708 C CA . PRO A 1 234 ? 22.297 10.633 5.027 1 79.38 234 PRO A CA 1
ATOM 1709 C C . PRO A 1 234 ? 22.969 10.727 3.66 1 79.38 234 PRO A C 1
ATOM 1711 O O . PRO A 1 234 ? 22.578 11.547 2.826 1 79.38 234 PRO A O 1
ATOM 1714 N N . HIS A 1 235 ? 23.906 9.875 3.465 1 81.06 235 HIS A N 1
ATOM 1715 C CA . HIS A 1 235 ? 24.625 9.898 2.191 1 81.06 235 HIS A CA 1
ATOM 1716 C C . HIS A 1 235 ? 23.688 9.578 1.032 1 81.06 235 HIS A C 1
ATOM 1718 O O . HIS A 1 235 ? 23.672 10.289 0.025 1 81.06 235 HIS A O 1
ATOM 1724 N N . GLN A 1 236 ? 22.922 8.633 1.233 1 76.44 236 GLN A N 1
ATOM 1725 C CA . GLN A 1 236 ? 21.969 8.242 0.196 1 76.44 236 GLN A CA 1
ATOM 1726 C C . GLN A 1 236 ? 20.938 9.344 -0.05 1 76.44 236 GLN A C 1
ATOM 1728 O O . GLN A 1 236 ? 20.578 9.609 -1.195 1 76.44 236 GLN A O 1
ATOM 1733 N N . TYR A 1 237 ? 20.531 9.852 1.006 1 79.31 237 TYR A N 1
ATOM 1734 C CA . TYR A 1 237 ? 19.547 10.93 0.917 1 79.31 237 TYR A CA 1
ATOM 1735 C C . TYR A 1 237 ? 20.109 12.109 0.131 1 79.31 237 TYR A C 1
ATOM 1737 O O . TYR A 1 237 ? 19.453 12.625 -0.779 1 79.31 237 TYR A O 1
ATOM 1745 N N . ILE A 1 238 ? 21.328 12.461 0.434 1 82.88 238 ILE A N 1
ATOM 1746 C CA . ILE A 1 238 ? 21.969 13.609 -0.19 1 82.88 238 ILE A CA 1
ATOM 1747 C C . ILE A 1 238 ? 22.188 13.336 -1.676 1 82.88 238 ILE A C 1
ATOM 1749 O O . ILE A 1 238 ? 21.906 14.188 -2.52 1 82.88 238 ILE A O 1
ATOM 1753 N N . LEU A 1 239 ? 22.562 12.164 -1.979 1 82.06 239 LEU A N 1
ATOM 1754 C CA . LEU A 1 239 ? 22.812 11.812 -3.373 1 82.06 239 LEU A CA 1
ATOM 1755 C C . LEU A 1 239 ? 21.516 11.859 -4.184 1 82.06 239 LEU A C 1
ATOM 1757 O O . LEU A 1 239 ? 21.516 12.344 -5.316 1 82.06 239 LEU A O 1
ATOM 1761 N N . ARG A 1 240 ? 20.578 11.344 -3.598 1 77.75 240 ARG A N 1
ATOM 1762 C CA . ARG A 1 240 ? 19.281 11.359 -4.27 1 77.75 240 ARG A CA 1
ATOM 1763 C C . ARG A 1 240 ? 18.797 12.789 -4.488 1 77.75 240 ARG A C 1
ATOM 1765 O O . ARG A 1 240 ? 18.312 13.125 -5.57 1 77.75 240 ARG A O 1
ATOM 1772 N N . ARG A 1 241 ? 18.938 13.531 -3.492 1 80.69 241 ARG A N 1
ATOM 1773 C CA . ARG A 1 241 ? 18.531 14.93 -3.602 1 80.69 241 ARG A CA 1
ATOM 1774 C C . ARG A 1 241 ? 19.344 15.664 -4.656 1 80.69 241 ARG A C 1
ATOM 1776 O O . ARG A 1 241 ? 18.797 16.453 -5.438 1 80.69 241 ARG A O 1
ATOM 1783 N N . ARG A 1 242 ? 20.578 15.383 -4.688 1 84.12 242 ARG A N 1
ATOM 1784 C CA . ARG A 1 242 ? 21.438 16 -5.688 1 84.12 242 ARG A CA 1
ATOM 1785 C C . ARG A 1 242 ? 21.062 15.539 -7.094 1 84.12 242 ARG A C 1
ATOM 1787 O O . ARG A 1 242 ? 21.062 16.328 -8.031 1 84.12 242 ARG A O 1
ATOM 1794 N N . ALA A 1 243 ? 20.719 14.359 -7.164 1 81.62 243 ALA A N 1
ATOM 1795 C CA . ALA A 1 243 ? 20.297 13.828 -8.461 1 81.62 243 ALA A CA 1
ATOM 1796 C C . ALA A 1 243 ? 19.016 14.484 -8.938 1 81.62 243 ALA A C 1
ATOM 1798 O O . ALA A 1 243 ? 18.891 14.852 -10.109 1 81.62 243 ALA A O 1
ATOM 1799 N N . GLU A 1 244 ? 18.156 14.57 -8.078 1 75.81 244 GLU A N 1
ATOM 1800 C CA . GLU A 1 244 ? 16.891 15.219 -8.398 1 75.81 244 GLU A CA 1
ATOM 1801 C C . GLU A 1 244 ? 17.109 16.656 -8.867 1 75.81 244 GLU A C 1
ATOM 1803 O O . GLU A 1 244 ? 16.5 17.094 -9.844 1 75.81 244 GLU A O 1
ATOM 1808 N N . ARG A 1 245 ? 17.922 17.297 -8.203 1 77.88 245 ARG A N 1
ATOM 1809 C CA . ARG A 1 245 ? 18.25 18.656 -8.586 1 77.88 245 ARG A CA 1
ATOM 1810 C C . ARG A 1 245 ? 18.922 18.703 -9.953 1 77.88 245 ARG A C 1
ATOM 1812 O O . ARG A 1 245 ? 18.625 19.578 -10.773 1 77.88 245 ARG A O 1
ATOM 1819 N N . ALA A 1 246 ? 19.75 17.797 -10.164 1 84.38 246 ALA A N 1
ATOM 1820 C CA . ALA A 1 246 ? 20.422 17.719 -11.453 1 84.38 246 ALA A CA 1
ATOM 1821 C C . ALA A 1 246 ? 19.422 17.516 -12.586 1 84.38 246 ALA A C 1
ATOM 1823 O O . ALA A 1 246 ? 19.5 18.188 -13.617 1 84.38 246 ALA A O 1
ATOM 1824 N N . VAL A 1 247 ? 18.531 16.656 -12.328 1 77.56 247 VAL A N 1
ATOM 1825 C CA . VAL A 1 247 ? 17.531 16.359 -13.344 1 77.56 247 VAL A CA 1
ATOM 1826 C C . VAL A 1 247 ? 16.672 17.594 -13.625 1 77.56 247 VAL A C 1
ATOM 1828 O O . VAL A 1 247 ? 16.391 17.906 -14.781 1 77.56 247 VAL A O 1
ATOM 1831 N N . ALA A 1 248 ? 16.328 18.234 -12.633 1 73.5 248 ALA A N 1
ATOM 1832 C CA . ALA A 1 248 ? 15.555 19.453 -12.789 1 73.5 248 ALA A CA 1
ATOM 1833 C C . ALA A 1 248 ? 16.312 20.5 -13.609 1 73.5 248 ALA A C 1
ATOM 1835 O O . ALA A 1 248 ? 15.734 21.141 -14.484 1 73.5 248 ALA A O 1
ATOM 1836 N N . LEU A 1 249 ? 17.562 20.578 -13.375 1 79.12 249 LEU A N 1
ATOM 1837 C CA . LEU A 1 249 ? 18.406 21.547 -14.078 1 79.12 249 LEU A CA 1
ATOM 1838 C C . LEU A 1 249 ? 18.594 21.141 -15.539 1 79.12 249 LEU A C 1
ATOM 1840 O O . LEU A 1 249 ? 18.609 22 -16.422 1 79.12 249 LEU A O 1
ATOM 1844 N N . LEU A 1 250 ? 18.641 19.859 -15.719 1 81.62 250 LEU A N 1
ATOM 1845 C CA . LEU A 1 250 ? 18.844 19.344 -17.062 1 81.62 250 LEU A CA 1
ATOM 1846 C C . LEU A 1 250 ? 17.578 19.547 -17.906 1 81.62 250 LEU A C 1
ATOM 1848 O O . LEU A 1 250 ? 17.672 19.875 -19.094 1 81.62 250 LEU A O 1
ATOM 1852 N N . ARG A 1 251 ? 16.469 19.469 -17.266 1 72.81 251 ARG A N 1
ATOM 1853 C CA . ARG A 1 251 ? 15.195 19.578 -17.984 1 72.81 251 ARG A CA 1
ATOM 1854 C C . ARG A 1 251 ? 14.844 21.047 -18.219 1 72.81 251 ARG A C 1
ATOM 1856 O O . ARG A 1 251 ? 14.156 21.359 -19.203 1 72.81 251 ARG A O 1
ATOM 1863 N N . SER A 1 252 ? 15.156 21.891 -17.375 1 64.25 252 SER A N 1
ATOM 1864 C CA . SER A 1 252 ? 14.719 23.281 -17.438 1 64.25 252 SER A CA 1
ATOM 1865 C C . SER A 1 252 ? 15.633 24.109 -18.312 1 64.25 252 SER A C 1
ATOM 1867 O O . SER A 1 252 ? 15.289 25.234 -18.688 1 64.25 252 SER A O 1
ATOM 1869 N N . GLY A 1 253 ? 16.859 23.562 -18.672 1 70.31 253 GLY A N 1
ATOM 1870 C CA . GLY A 1 253 ? 17.672 24.531 -19.391 1 70.31 253 GLY A CA 1
ATOM 1871 C C . GLY A 1 253 ? 18.844 23.891 -20.109 1 70.31 253 GLY A C 1
ATOM 1872 O O . GLY A 1 253 ? 18.906 22.656 -20.234 1 70.31 253 GLY A O 1
ATOM 1873 N N . ASP A 1 254 ? 19.781 24.75 -20.719 1 73.31 254 ASP A N 1
ATOM 1874 C CA . ASP A 1 254 ? 20.875 24.359 -21.578 1 73.31 254 ASP A CA 1
ATOM 1875 C C . ASP A 1 254 ? 22.219 24.594 -20.891 1 73.31 254 ASP A C 1
ATOM 1877 O O . ASP A 1 254 ? 23.219 24.891 -21.562 1 73.31 254 ASP A O 1
ATOM 1881 N N . LEU A 1 255 ? 22.234 24.531 -19.562 1 80.25 255 LEU A N 1
ATOM 1882 C CA . LEU A 1 255 ? 23.5 24.688 -18.859 1 80.25 255 LEU A CA 1
ATOM 1883 C C . LEU A 1 255 ? 24.469 23.578 -19.234 1 80.25 255 LEU A C 1
ATOM 1885 O O . LEU A 1 255 ? 24.047 22.438 -19.469 1 80.25 255 LEU A O 1
ATOM 1889 N N . PRO A 1 256 ? 25.781 24.016 -19.281 1 85.5 256 PRO A N 1
ATOM 1890 C CA . PRO A 1 256 ? 26.766 22.953 -19.5 1 85.5 256 PRO A CA 1
ATOM 1891 C C . PRO A 1 256 ? 26.734 21.891 -18.406 1 85.5 256 PRO A C 1
ATOM 1893 O O . PRO A 1 256 ? 26.484 22.219 -17.25 1 85.5 256 PRO A O 1
ATOM 1896 N N . LEU A 1 257 ? 27.016 20.703 -18.703 1 88 257 LEU A N 1
ATOM 1897 C CA . LEU A 1 257 ? 26.906 19.562 -17.812 1 88 257 LEU A CA 1
ATOM 1898 C C . LEU A 1 257 ? 27.781 19.766 -16.578 1 88 257 LEU A C 1
ATOM 1900 O O . LEU A 1 257 ? 27.406 19.375 -15.469 1 88 257 LEU A O 1
ATOM 1904 N N . ALA A 1 258 ? 28.891 20.375 -16.797 1 85.75 258 ALA A N 1
ATOM 1905 C CA . ALA A 1 258 ? 29.797 20.641 -15.688 1 85.75 258 ALA A CA 1
ATOM 1906 C C . ALA A 1 258 ? 29.172 21.594 -14.688 1 85.75 258 ALA A C 1
ATOM 1908 O O . ALA A 1 258 ? 29.344 21.438 -13.477 1 85.75 258 ALA A O 1
ATOM 1909 N N . GLU A 1 259 ? 28.469 22.531 -15.203 1 84 259 GLU A N 1
ATOM 1910 C CA . GLU A 1 259 ? 27.797 23.516 -14.352 1 84 259 GLU A CA 1
ATOM 1911 C C . GLU A 1 259 ? 26.625 22.875 -13.609 1 84 259 GLU A C 1
ATOM 1913 O O . GLU A 1 259 ? 26.391 23.172 -12.438 1 84 259 GLU A O 1
ATOM 1918 N N . VAL A 1 260 ? 25.891 22.016 -14.281 1 88.88 260 VAL A N 1
ATOM 1919 C CA . VAL A 1 260 ? 24.781 21.297 -13.664 1 88.88 260 VAL A CA 1
ATOM 1920 C C . VAL A 1 260 ? 25.297 20.469 -12.492 1 88.88 260 VAL A C 1
ATOM 1922 O O . VAL A 1 260 ? 24.672 20.438 -11.422 1 88.88 260 VAL A O 1
ATOM 1925 N N . ALA A 1 261 ? 26.422 19.859 -12.734 1 89.19 261 ALA A N 1
ATOM 1926 C CA . ALA A 1 261 ? 27.031 19.031 -11.695 1 89.19 261 ALA A CA 1
ATOM 1927 C C . ALA A 1 261 ? 27.344 19.844 -10.445 1 89.19 261 ALA A C 1
ATOM 1929 O O . ALA A 1 261 ? 26.969 19.453 -9.336 1 89.19 261 ALA A O 1
ATOM 1930 N N . LEU A 1 262 ? 27.922 21 -10.633 1 81.12 262 LEU A N 1
ATOM 1931 C CA . LEU A 1 262 ? 28.312 21.875 -9.523 1 81.12 262 LEU A CA 1
ATOM 1932 C C . LEU A 1 262 ? 27.078 22.422 -8.805 1 81.12 262 LEU A C 1
ATOM 1934 O O . LEU A 1 262 ? 27.031 22.422 -7.578 1 81.12 262 LEU A O 1
ATOM 1938 N N . LEU A 1 263 ? 26.141 22.781 -9.586 1 83.81 263 LEU A N 1
ATOM 1939 C CA . LEU A 1 263 ? 24.938 23.391 -9.023 1 83.81 263 LEU A CA 1
ATOM 1940 C C . LEU A 1 263 ? 24.125 22.359 -8.258 1 83.81 263 LEU A C 1
ATOM 1942 O O . LEU A 1 263 ? 23.422 22.703 -7.301 1 83.81 263 LEU A O 1
ATOM 1946 N N . ALA A 1 264 ? 24.297 21.188 -8.664 1 87.69 264 ALA A N 1
ATOM 1947 C CA . ALA A 1 264 ? 23.547 20.109 -8.031 1 87.69 264 ALA A CA 1
ATOM 1948 C C . ALA A 1 264 ? 24.281 19.562 -6.816 1 87.69 264 ALA A C 1
ATOM 1950 O O . ALA A 1 264 ? 23.703 18.844 -6 1 87.69 264 ALA A O 1
ATOM 1951 N N . GLY A 1 265 ? 25.562 19.859 -6.723 1 87.88 265 GLY A N 1
ATOM 1952 C CA . GLY A 1 265 ? 26.328 19.469 -5.543 1 87.88 265 GLY A CA 1
ATOM 1953 C C . GLY A 1 265 ? 27.266 18.312 -5.793 1 87.88 265 GLY A C 1
ATOM 1954 O O . GLY A 1 265 ? 27.812 17.734 -4.852 1 87.88 265 GLY A O 1
ATOM 1955 N N . PHE A 1 266 ? 27.484 18 -7.012 1 89.06 266 PHE A N 1
ATOM 1956 C CA . PHE A 1 266 ? 28.453 16.953 -7.336 1 89.06 266 PHE A CA 1
ATOM 1957 C C . PHE A 1 266 ? 29.859 17.531 -7.453 1 89.06 266 PHE A C 1
ATOM 1959 O O . PHE A 1 266 ? 30.016 18.688 -7.82 1 89.06 266 PHE A O 1
ATOM 1966 N N . ALA A 1 267 ? 30.781 16.594 -7.078 1 82.69 267 ALA A N 1
ATOM 1967 C CA . ALA A 1 267 ? 32.156 17.031 -7.152 1 82.69 267 ALA A CA 1
ATOM 1968 C C . ALA A 1 267 ? 32.594 17.281 -8.602 1 82.69 267 ALA A C 1
ATOM 1970 O O . ALA A 1 267 ? 33.375 18.188 -8.883 1 82.69 267 ALA A O 1
ATOM 1971 N N . HIS A 1 268 ? 32.188 16.531 -9.484 1 85.69 268 HIS A N 1
ATOM 1972 C CA . HIS A 1 268 ? 32.5 16.656 -10.906 1 85.69 268 HIS A CA 1
ATOM 1973 C C . HIS A 1 268 ? 31.422 15.992 -11.773 1 85.69 268 HIS A C 1
ATOM 1975 O O . HIS A 1 268 ? 30.578 15.25 -11.266 1 85.69 268 HIS A O 1
ATOM 1981 N N . GLN A 1 269 ? 31.438 16.375 -13.008 1 86.81 269 GLN A N 1
ATOM 1982 C CA . GLN A 1 269 ? 30.438 15.906 -13.977 1 86.81 269 GLN A CA 1
ATOM 1983 C C . GLN A 1 269 ? 30.406 14.383 -14.031 1 86.81 269 GLN A C 1
ATOM 1985 O O . GLN A 1 269 ? 29.328 13.789 -14.148 1 86.81 269 GLN A O 1
ATOM 1990 N N . ALA A 1 270 ? 31.5 13.812 -13.852 1 86.94 270 ALA A N 1
ATOM 1991 C CA . ALA A 1 270 ? 31.578 12.352 -13.93 1 86.94 270 ALA A CA 1
ATOM 1992 C C . ALA A 1 270 ? 30.781 11.711 -12.789 1 86.94 270 ALA A C 1
ATOM 1994 O O . ALA A 1 270 ? 30.094 10.711 -13 1 86.94 270 ALA A O 1
ATOM 1995 N N . HIS A 1 271 ? 30.906 12.258 -11.688 1 86.75 271 HIS A N 1
ATOM 1996 C CA . HIS A 1 271 ? 30.172 11.742 -10.539 1 86.75 271 HIS A CA 1
ATOM 1997 C C . HIS A 1 271 ? 28.672 11.898 -10.734 1 86.75 271 HIS A C 1
ATOM 1999 O O . HIS A 1 271 ? 27.906 10.969 -10.445 1 86.75 271 HIS A O 1
ATOM 2005 N N . MET A 1 272 ? 28.297 13.031 -11.195 1 89.12 272 MET A N 1
ATOM 2006 C CA . MET A 1 272 ? 26.875 13.25 -11.492 1 89.12 272 MET A CA 1
ATOM 2007 C C . MET A 1 272 ? 26.375 12.234 -12.508 1 89.12 272 MET A C 1
ATOM 2009 O O . MET A 1 272 ? 25.312 11.633 -12.312 1 89.12 272 MET A O 1
ATOM 2013 N N . THR A 1 273 ? 27.109 12.078 -13.492 1 83.69 273 THR A N 1
ATOM 2014 C CA . THR A 1 273 ? 26.719 11.164 -14.562 1 83.69 273 THR A CA 1
ATOM 2015 C C . THR A 1 273 ? 26.547 9.742 -14.023 1 83.69 273 THR A C 1
ATOM 2017 O O . THR A 1 273 ? 25.562 9.07 -14.352 1 83.69 273 THR A O 1
ATOM 2020 N N . ASN A 1 274 ? 27.406 9.438 -13.148 1 82 274 ASN A N 1
ATOM 2021 C CA . ASN A 1 274 ? 27.359 8.109 -12.547 1 82 274 ASN A CA 1
ATOM 2022 C C . ASN A 1 274 ? 26.125 7.945 -11.664 1 82 274 ASN A C 1
ATOM 2024 O O . ASN A 1 274 ? 25.438 6.918 -11.727 1 82 274 ASN A O 1
ATOM 2028 N N . VAL A 1 275 ? 25.891 8.883 -10.938 1 81.06 275 VAL A N 1
ATOM 2029 C CA . VAL A 1 275 ? 24.781 8.828 -10 1 81.06 275 VAL A CA 1
ATOM 2030 C C . VAL A 1 275 ? 23.453 8.852 -10.766 1 81.06 275 VAL A C 1
ATOM 2032 O O . VAL A 1 275 ? 22.547 8.07 -10.469 1 81.06 275 VAL A O 1
ATOM 2035 N N . LEU A 1 276 ? 23.359 9.703 -11.781 1 79.38 276 LEU A N 1
ATOM 2036 C CA . LEU A 1 276 ? 22.141 9.789 -12.57 1 79.38 276 LEU A CA 1
ATOM 2037 C C . LEU A 1 276 ? 21.906 8.5 -13.359 1 79.38 276 LEU A C 1
ATOM 2039 O O . LEU A 1 276 ? 20.781 8.016 -13.438 1 79.38 276 LEU A O 1
ATOM 2043 N N . SER A 1 277 ? 22.922 8.039 -13.75 1 77.31 277 SER A N 1
ATOM 2044 C CA . SER A 1 277 ? 22.828 6.773 -14.469 1 77.31 277 SER A CA 1
ATOM 2045 C C . SER A 1 277 ? 22.359 5.652 -13.547 1 77.31 277 SER A C 1
ATOM 2047 O O . SER A 1 277 ? 21.531 4.824 -13.93 1 77.31 277 SER A O 1
ATOM 2049 N N . ARG A 1 278 ? 22.812 5.805 -12.391 1 68.81 278 ARG A N 1
ATOM 2050 C CA . ARG A 1 278 ? 22.484 4.785 -11.398 1 68.81 278 ARG A CA 1
ATOM 2051 C C . ARG A 1 278 ? 21.047 4.926 -10.93 1 68.81 278 ARG A C 1
ATOM 2053 O O . ARG A 1 278 ? 20.328 3.932 -10.812 1 68.81 278 ARG A O 1
ATOM 2060 N N . LEU A 1 279 ? 20.625 6.094 -10.719 1 65.75 279 LEU A N 1
ATOM 2061 C CA . LEU A 1 279 ? 19.344 6.363 -10.102 1 65.75 279 LEU A CA 1
ATOM 2062 C C . LEU A 1 279 ? 18.234 6.43 -11.148 1 65.75 279 LEU A C 1
ATOM 2064 O O . LEU A 1 279 ? 17.094 6.016 -10.891 1 65.75 279 LEU A O 1
ATOM 2068 N N . TYR A 1 280 ? 18.562 6.902 -12.383 1 64.31 280 TYR A N 1
ATOM 2069 C CA . TYR A 1 280 ? 17.547 7.188 -13.383 1 64.31 280 TYR A CA 1
ATOM 2070 C C . TYR A 1 280 ? 17.719 6.316 -14.617 1 64.31 280 TYR A C 1
ATOM 2072 O O . TYR A 1 280 ? 16.859 6.289 -15.5 1 64.31 280 TYR A O 1
ATOM 2080 N N . GLY A 1 281 ? 18.797 5.633 -14.664 1 65.75 281 GLY A N 1
ATOM 2081 C CA . GLY A 1 281 ? 19.094 4.801 -15.82 1 65.75 281 GLY A CA 1
ATOM 2082 C C . GLY A 1 281 ? 19.438 5.602 -17.062 1 65.75 281 GLY A C 1
ATOM 2083 O O . GLY A 1 281 ? 19.5 5.055 -18.156 1 65.75 281 GLY A O 1
ATOM 2084 N N . LEU A 1 282 ? 19.516 6.848 -16.984 1 69.56 282 LEU A N 1
ATOM 2085 C CA . LEU A 1 282 ? 19.797 7.754 -18.094 1 69.56 282 LEU A CA 1
ATOM 2086 C C . LEU A 1 282 ? 21.016 8.625 -17.797 1 69.56 282 LEU A C 1
ATOM 2088 O O . LEU A 1 282 ? 21.234 8.992 -16.641 1 69.56 282 LEU A O 1
ATOM 2092 N N . THR A 1 283 ? 21.797 8.953 -18.906 1 76.56 283 THR A N 1
ATOM 2093 C CA . THR A 1 283 ? 22.828 9.961 -18.766 1 76.56 283 THR A CA 1
ATOM 2094 C C . THR A 1 283 ? 22.234 11.359 -18.719 1 76.56 283 THR A C 1
ATOM 2096 O O . THR A 1 283 ? 21.109 11.57 -19.188 1 76.56 283 THR A O 1
ATOM 2099 N N . PRO A 1 284 ? 23.062 12.211 -18.203 1 79.88 284 PRO A N 1
ATOM 2100 C CA . PRO A 1 284 ? 22.594 13.594 -18.188 1 79.88 284 PRO A CA 1
ATOM 2101 C C . PRO A 1 284 ? 22.172 14.102 -19.562 1 79.88 284 PRO A C 1
ATOM 2103 O O . PRO A 1 284 ? 21.156 14.789 -19.688 1 79.88 284 PRO A O 1
ATOM 2106 N N . ALA A 1 285 ? 22.922 13.781 -20.531 1 77.94 285 ALA A N 1
ATOM 2107 C CA . ALA A 1 285 ? 22.609 14.258 -21.875 1 77.94 285 ALA A CA 1
ATOM 2108 C C . ALA A 1 285 ? 21.281 13.703 -22.359 1 77.94 285 ALA A C 1
ATOM 2110 O O . ALA A 1 285 ? 20.484 14.43 -22.984 1 77.94 285 ALA A O 1
ATOM 2111 N N . ARG A 1 286 ? 20.984 12.562 -22.094 1 74.81 286 ARG A N 1
ATOM 2112 C CA . ARG A 1 286 ? 19.734 11.93 -22.516 1 74.81 286 ARG A CA 1
ATOM 2113 C C . ARG A 1 286 ? 18.547 12.484 -21.75 1 74.81 286 ARG A C 1
ATOM 2115 O O . ARG A 1 286 ? 17.453 12.625 -22.297 1 74.81 286 ARG A O 1
ATOM 2122 N N . ILE A 1 287 ? 18.812 12.703 -20.516 1 73.69 287 ILE A N 1
ATOM 2123 C CA . ILE A 1 287 ? 17.766 13.289 -19.688 1 73.69 287 ILE A CA 1
ATOM 2124 C C . ILE A 1 287 ? 17.391 14.664 -20.234 1 73.69 287 ILE A C 1
ATOM 2126 O O . ILE A 1 287 ? 16.203 15.016 -20.266 1 73.69 287 ILE A O 1
ATOM 2130 N N . ARG A 1 288 ? 18.359 15.344 -20.656 1 74.31 288 ARG A N 1
ATOM 2131 C CA . ARG A 1 288 ? 18.125 16.672 -21.219 1 74.31 288 ARG A CA 1
ATOM 2132 C C . ARG A 1 288 ? 17.359 16.562 -22.531 1 74.31 288 ARG A C 1
ATOM 2134 O O . ARG A 1 288 ? 16.438 17.359 -22.781 1 74.31 288 ARG A O 1
ATOM 2141 N N . ASN A 1 289 ? 17.734 15.672 -23.422 1 66.31 289 ASN A N 1
ATOM 2142 C CA . ASN A 1 289 ? 17.156 15.586 -24.766 1 66.31 289 ASN A CA 1
ATOM 2143 C C . ASN A 1 289 ? 15.781 14.922 -24.734 1 66.31 289 ASN A C 1
ATOM 2145 O O . ASN A 1 289 ? 15.008 15.062 -25.688 1 66.31 289 ASN A O 1
ATOM 2149 N N . ARG A 1 290 ? 15.422 14.125 -24.047 1 52.5 290 ARG A N 1
ATOM 2150 C CA . ARG A 1 290 ? 14.125 13.461 -24.016 1 52.5 290 ARG A CA 1
ATOM 2151 C C . ARG A 1 290 ? 13 14.469 -23.797 1 52.5 290 ARG A C 1
ATOM 2153 O O . ARG A 1 290 ? 11.836 14.18 -24.094 1 52.5 290 ARG A O 1
ATOM 2160 N N . GLU A 1 291 ? 12.969 15.508 -23.188 1 41.09 291 GLU A N 1
ATOM 2161 C CA . GLU A 1 291 ? 11.883 16.484 -23.25 1 41.09 291 GLU A CA 1
ATOM 2162 C C . GLU A 1 291 ? 11.781 17.125 -24.625 1 41.09 291 GLU A C 1
ATOM 2164 O O . GLU A 1 291 ? 10.758 17.719 -24.969 1 41.09 291 GLU A O 1
ATOM 2169 N N . ASP A 1 292 ? 12.734 17.328 -25.531 1 35.69 292 ASP A N 1
ATOM 2170 C CA . ASP A 1 292 ? 12.523 18.016 -26.797 1 35.69 292 ASP A CA 1
ATOM 2171 C C . ASP A 1 292 ? 11.742 17.141 -27.766 1 35.69 292 ASP A C 1
ATOM 2173 O O . ASP A 1 292 ? 11.43 17.578 -28.891 1 35.69 292 ASP A O 1
ATOM 2177 N N . ARG A 1 293 ? 11.672 15.859 -27.828 1 32.97 293 ARG A N 1
ATOM 2178 C CA . ARG A 1 293 ? 10.68 15.344 -28.766 1 32.97 293 ARG A CA 1
ATOM 2179 C C . ARG A 1 293 ? 9.32 15.195 -28.094 1 32.97 293 ARG A C 1
ATOM 2181 O O . ARG A 1 293 ? 9.242 14.828 -26.906 1 32.97 293 ARG A O 1
ATOM 2188 N N . MET B 1 1 ? -3.785 -31.266 14.133 1 32.22 1 MET B N 1
ATOM 2189 C CA . MET B 1 1 ? -3.359 -29.891 13.867 1 32.22 1 MET B CA 1
ATOM 2190 C C . MET B 1 1 ? -3.676 -29.5 12.43 1 32.22 1 MET B C 1
ATOM 2192 O O . MET B 1 1 ? -3.26 -30.172 11.484 1 32.22 1 MET B O 1
ATOM 2196 N N . ALA B 1 2 ? -4.746 -28.812 12.305 1 45.56 2 ALA B N 1
ATOM 2197 C CA . ALA B 1 2 ? -5.211 -28.484 10.961 1 45.56 2 ALA B CA 1
ATOM 2198 C C . ALA B 1 2 ? -4.09 -27.875 10.117 1 45.56 2 ALA B C 1
ATOM 2200 O O . ALA B 1 2 ? -3.207 -27.203 10.648 1 45.56 2 ALA B O 1
ATOM 2201 N N . ALA B 1 3 ? -3.896 -28.531 8.984 1 54.19 3 ALA B N 1
ATOM 2202 C CA . ALA B 1 3 ? -2.863 -28.078 8.062 1 54.19 3 ALA B CA 1
ATOM 2203 C C . ALA B 1 3 ? -2.895 -26.562 7.91 1 54.19 3 ALA B C 1
ATOM 2205 O O . ALA B 1 3 ? -3.969 -25.953 7.848 1 54.19 3 ALA B O 1
ATOM 2206 N N . PRO B 1 4 ? -1.707 -25.922 8.07 1 55.16 4 PRO B N 1
ATOM 2207 C CA . PRO B 1 4 ? -1.637 -24.453 8.055 1 55.16 4 PRO B CA 1
ATOM 2208 C C . PRO B 1 4 ? -2.186 -23.844 6.766 1 55.16 4 PRO B C 1
ATOM 2210 O O . PRO B 1 4 ? -2.678 -22.719 6.773 1 55.16 4 PRO B O 1
ATOM 2213 N N . ILE B 1 5 ? -2.045 -24.719 5.715 1 67.69 5 ILE B N 1
ATOM 2214 C CA . ILE B 1 5 ? -2.574 -24.297 4.426 1 67.69 5 ILE B CA 1
ATOM 2215 C C . ILE B 1 5 ? -3.691 -25.234 3.982 1 67.69 5 ILE B C 1
ATOM 2217 O O . ILE B 1 5 ? -3.568 -26.453 4.109 1 67.69 5 ILE B O 1
ATOM 2221 N N . PRO B 1 6 ? -4.711 -24.625 3.572 1 67.19 6 PRO B N 1
ATOM 2222 C CA . PRO B 1 6 ? -5.793 -25.5 3.107 1 67.19 6 PRO B CA 1
ATOM 2223 C C . PRO B 1 6 ? -5.352 -26.438 1.981 1 67.19 6 PRO B C 1
ATOM 2225 O O . PRO B 1 6 ? -4.684 -26 1.039 1 67.19 6 PRO B O 1
ATOM 2228 N N . GLY B 1 7 ? -5.645 -27.703 2.176 1 67.88 7 GLY B N 1
ATOM 2229 C CA . GLY B 1 7 ? -5.262 -28.719 1.209 1 67.88 7 GLY B CA 1
ATOM 2230 C C . GLY B 1 7 ? -3.938 -29.391 1.534 1 67.88 7 GLY B C 1
ATOM 2231 O O . GLY B 1 7 ? -3.236 -28.969 2.457 1 67.88 7 GLY B O 1
ATOM 2232 N N . GLU B 1 8 ? -3.674 -30.484 0.862 1 76.88 8 GLU B N 1
ATOM 2233 C CA . GLU B 1 8 ? -2.412 -31.203 1.025 1 76.88 8 GLU B CA 1
ATOM 2234 C C . GLU B 1 8 ? -1.234 -30.359 0.545 1 76.88 8 GLU B C 1
ATOM 2236 O O . GLU B 1 8 ? -1.294 -29.75 -0.528 1 76.88 8 GLU B O 1
ATOM 2241 N N . PHE B 1 9 ? -0.3 -30.062 1.438 1 83.88 9 PHE B N 1
ATOM 2242 C CA . PHE B 1 9 ? 0.905 -29.312 1.104 1 83.88 9 PHE B CA 1
ATOM 2243 C C . PHE B 1 9 ? 2.113 -30.234 1.022 1 83.88 9 PHE B C 1
ATOM 2245 O O . PHE B 1 9 ? 2.516 -30.828 2.025 1 83.88 9 PHE B O 1
ATOM 2252 N N . GLU B 1 10 ? 2.598 -30.484 -0.253 1 89.38 10 GLU B N 1
ATOM 2253 C CA . GLU B 1 10 ? 3.764 -31.312 -0.523 1 89.38 10 GLU B CA 1
ATOM 2254 C C . GLU B 1 10 ? 4.934 -30.469 -1.038 1 89.38 10 GLU B C 1
ATOM 2256 O O . GLU B 1 10 ? 4.73 -29.406 -1.624 1 89.38 10 GLU B O 1
ATOM 2261 N N . TYR B 1 11 ? 6.102 -30.953 -0.729 1 92.06 11 TYR B N 1
ATOM 2262 C CA . TYR B 1 11 ? 7.266 -30.219 -1.211 1 92.06 11 TYR B CA 1
ATOM 2263 C C . TYR B 1 11 ? 8.422 -31.156 -1.514 1 92.06 11 TYR B C 1
ATOM 2265 O O . TYR B 1 11 ? 8.516 -32.25 -0.929 1 92.06 11 TYR B O 1
ATOM 2273 N N . ASP B 1 12 ? 9.188 -30.844 -2.492 1 93.31 12 ASP B N 1
ATOM 2274 C CA . ASP B 1 12 ? 10.477 -31.438 -2.838 1 93.31 12 ASP B CA 1
ATOM 2275 C C . ASP B 1 12 ? 11.602 -30.406 -2.738 1 93.31 12 ASP B C 1
ATOM 2277 O O . ASP B 1 12 ? 11.922 -29.734 -3.719 1 93.31 12 ASP B O 1
ATOM 2281 N N . THR B 1 13 ? 12.086 -30.172 -1.541 1 90.44 13 THR B N 1
ATOM 2282 C CA . THR B 1 13 ? 13.109 -29.188 -1.225 1 90.44 13 THR B CA 1
ATOM 2283 C C . THR B 1 13 ? 14.234 -29.812 -0.411 1 90.44 13 THR B C 1
ATOM 2285 O O . THR B 1 13 ? 14.062 -30.891 0.171 1 90.44 13 THR B O 1
ATOM 2288 N N . GLU B 1 14 ? 15.43 -29.125 -0.411 1 85.94 14 GLU B N 1
ATOM 2289 C CA . GLU B 1 14 ? 16.547 -29.594 0.409 1 85.94 14 GLU B CA 1
ATOM 2290 C C . GLU B 1 14 ? 16.234 -29.453 1.896 1 85.94 14 GLU B C 1
ATOM 2292 O O . GLU B 1 14 ? 16.594 -30.312 2.697 1 85.94 14 GLU B O 1
ATOM 2297 N N . ARG B 1 15 ? 15.648 -28.438 2.227 1 85.81 15 ARG B N 1
ATOM 2298 C CA . ARG B 1 15 ? 15.195 -28.172 3.59 1 85.81 15 ARG B CA 1
ATOM 2299 C C . ARG B 1 15 ? 13.688 -27.984 3.641 1 85.81 15 ARG B C 1
ATOM 2301 O O . ARG B 1 15 ? 13.086 -27.422 2.723 1 85.81 15 ARG B O 1
ATOM 2308 N N . ALA B 1 16 ? 13.133 -28.328 4.68 1 87.88 16 ALA B N 1
ATOM 2309 C CA . ALA B 1 16 ? 11.688 -28.219 4.84 1 87.88 16 ALA B CA 1
ATOM 2310 C C . ALA B 1 16 ? 11.266 -26.75 4.977 1 87.88 16 ALA B C 1
ATOM 2312 O O . ALA B 1 16 ? 11.945 -25.969 5.641 1 87.88 16 ALA B O 1
ATOM 2313 N N . PRO B 1 17 ? 10.148 -26.453 4.383 1 90.38 17 PRO B N 1
ATOM 2314 C CA . PRO B 1 17 ? 9.617 -25.109 4.605 1 90.38 17 PRO B CA 1
ATOM 2315 C C . PRO B 1 17 ? 9.102 -24.906 6.031 1 90.38 17 PRO B C 1
ATOM 2317 O O . PRO B 1 17 ? 8.742 -25.875 6.703 1 90.38 17 PRO B O 1
ATOM 2320 N N . VAL B 1 18 ? 9.133 -23.703 6.523 1 87.75 18 VAL B N 1
ATOM 2321 C CA . VAL B 1 18 ? 8.609 -23.344 7.836 1 87.75 18 VAL B CA 1
ATOM 2322 C C . VAL B 1 18 ? 7.297 -22.578 7.676 1 87.75 18 VAL B C 1
ATOM 2324 O O . VAL B 1 18 ? 7.262 -21.531 7.023 1 87.75 18 VAL B O 1
ATOM 2327 N N . LEU B 1 19 ? 6.27 -23.109 8.273 1 89.12 19 LEU B N 1
ATOM 2328 C CA . LEU B 1 19 ? 4.949 -22.5 8.148 1 89.12 19 LEU B CA 1
ATOM 2329 C C . LEU B 1 19 ? 4.395 -22.109 9.516 1 89.12 19 LEU B C 1
ATOM 2331 O O . LEU B 1 19 ? 4.516 -22.875 10.477 1 89.12 19 LEU B O 1
ATOM 2335 N N . THR B 1 20 ? 3.922 -20.922 9.625 1 88.31 20 THR B N 1
ATOM 2336 C CA . THR B 1 20 ? 3.188 -20.453 10.805 1 88.31 20 THR B CA 1
ATOM 2337 C C . THR B 1 20 ? 1.785 -20 10.422 1 88.31 20 THR B C 1
ATOM 2339 O O . THR B 1 20 ? 1.626 -19.047 9.641 1 88.31 20 THR B O 1
ATOM 2342 N N . SER B 1 21 ? 0.812 -20.688 10.93 1 89 21 SER B N 1
ATOM 2343 C CA . SER B 1 21 ? -0.581 -20.359 10.633 1 89 21 SER B CA 1
ATOM 2344 C C . SER B 1 21 ? -1.205 -19.516 11.734 1 89 21 SER B C 1
ATOM 2346 O O . SER B 1 21 ? -0.952 -19.75 12.922 1 89 21 SER B O 1
ATOM 2348 N N . LYS B 1 22 ? -1.914 -18.531 11.273 1 85.81 22 LYS B N 1
ATOM 2349 C CA . LYS B 1 22 ? -2.637 -17.672 12.211 1 85.81 22 LYS B CA 1
ATOM 2350 C C . LYS B 1 22 ? -4.059 -17.406 11.719 1 85.81 22 LYS B C 1
ATOM 2352 O O . LYS B 1 22 ? -4.332 -17.484 10.523 1 85.81 22 LYS B O 1
ATOM 2357 N N . ARG B 1 23 ? -4.883 -17.266 12.672 1 85.12 23 ARG B N 1
ATOM 2358 C CA . ARG B 1 23 ? -6.27 -16.938 12.367 1 85.12 23 ARG B CA 1
ATOM 2359 C C . ARG B 1 23 ? -6.648 -15.578 12.953 1 85.12 23 ARG B C 1
ATOM 2361 O O . ARG B 1 23 ? -5.973 -15.078 13.859 1 85.12 23 ARG B O 1
ATOM 2368 N N . ILE B 1 24 ? -7.547 -14.961 12.312 1 87.38 24 ILE B N 1
ATOM 2369 C CA . ILE B 1 24 ? -8.07 -13.695 12.82 1 87.38 24 ILE B CA 1
ATOM 2370 C C . ILE B 1 24 ? -9.258 -13.969 13.742 1 87.38 24 ILE B C 1
ATOM 2372 O O . ILE B 1 24 ? -10.266 -14.547 13.32 1 87.38 24 ILE B O 1
ATOM 2376 N N . HIS B 1 25 ? -9.141 -13.57 14.922 1 80.62 25 HIS B N 1
ATOM 2377 C CA . HIS B 1 25 ? -10.203 -13.805 15.891 1 80.62 25 HIS B CA 1
ATOM 2378 C C . HIS B 1 25 ? -11.508 -13.133 15.453 1 80.62 25 HIS B C 1
ATOM 2380 O O . HIS B 1 25 ? -11.5 -11.969 15.039 1 80.62 25 HIS B O 1
ATOM 2386 N N . GLY B 1 26 ? -12.602 -13.836 15.523 1 75.94 26 GLY B N 1
ATOM 2387 C CA . GLY B 1 26 ? -13.914 -13.289 15.203 1 75.94 26 GLY B CA 1
ATOM 2388 C C . GLY B 1 26 ? -14.242 -13.344 13.727 1 75.94 26 GLY B C 1
ATOM 2389 O O . GLY B 1 26 ? -15.344 -12.977 13.312 1 75.94 26 GLY B O 1
ATOM 2390 N N . SER B 1 27 ? -13.266 -13.625 12.977 1 78 27 SER B N 1
ATOM 2391 C CA . SER B 1 27 ? -13.508 -13.75 11.539 1 78 27 SER B CA 1
ATOM 2392 C C . SER B 1 27 ? -13.477 -15.211 11.102 1 78 27 SER B C 1
ATOM 2394 O O . SER B 1 27 ? -12.688 -16 11.609 1 78 27 SER B O 1
ATOM 2396 N N . THR B 1 28 ? -14.508 -15.547 10.344 1 80.81 28 THR B N 1
ATOM 2397 C CA . THR B 1 28 ? -14.539 -16.891 9.781 1 80.81 28 THR B CA 1
ATOM 2398 C C . THR B 1 28 ? -14.195 -16.859 8.297 1 80.81 28 THR B C 1
ATOM 2400 O O . THR B 1 28 ? -14.484 -15.883 7.605 1 80.81 28 THR B O 1
ATOM 2403 N N . GLY B 1 29 ? -13.414 -17.766 7.879 1 90.75 29 GLY B N 1
ATOM 2404 C CA . GLY B 1 29 ? -13.172 -17.953 6.457 1 90.75 29 GLY B CA 1
ATOM 2405 C C . GLY B 1 29 ? -11.883 -17.312 5.98 1 90.75 29 GLY B C 1
ATOM 2406 O O . GLY B 1 29 ? -11.609 -17.281 4.777 1 90.75 29 GLY B O 1
ATOM 2407 N N . ILE B 1 30 ? -11.156 -16.688 6.902 1 94.5 30 ILE B N 1
ATOM 2408 C CA . ILE B 1 30 ? -9.875 -16.094 6.535 1 94.5 30 ILE B CA 1
ATOM 2409 C C . ILE B 1 30 ? -8.75 -16.812 7.281 1 94.5 30 ILE B C 1
ATOM 2411 O O . ILE B 1 30 ? -8.766 -16.906 8.508 1 94.5 30 ILE B O 1
ATOM 2415 N N . GLU B 1 31 ? -7.836 -17.375 6.629 1 92.56 31 GLU B N 1
ATOM 2416 C CA . GLU B 1 31 ? -6.641 -17.984 7.199 1 92.56 31 GLU B CA 1
ATOM 2417 C C . GLU B 1 31 ? -5.375 -17.344 6.637 1 92.56 31 GLU B C 1
ATOM 2419 O O . GLU B 1 31 ? -5.293 -17.078 5.438 1 92.56 31 GLU B O 1
ATOM 2424 N N . VAL B 1 32 ? -4.449 -17.062 7.523 1 94.75 32 VAL B N 1
ATOM 2425 C CA . VAL B 1 32 ? -3.195 -16.422 7.125 1 94.75 32 VAL B CA 1
ATOM 2426 C C . VAL B 1 32 ? -2.021 -17.312 7.523 1 94.75 32 VAL B C 1
ATOM 2428 O O . VAL B 1 32 ? -1.946 -17.781 8.664 1 94.75 32 VAL B O 1
ATOM 2431 N N . VAL B 1 33 ? -1.106 -17.547 6.574 1 94.44 33 VAL B N 1
ATOM 2432 C CA . VAL B 1 33 ? 0.073 -18.359 6.828 1 94.44 33 VAL B CA 1
ATOM 2433 C C . VAL B 1 33 ? 1.331 -17.609 6.414 1 94.44 33 VAL B C 1
ATOM 2435 O O . VAL B 1 33 ? 1.4 -17.062 5.305 1 94.44 33 VAL B O 1
ATOM 2438 N N . GLU B 1 34 ? 2.205 -17.469 7.277 1 93.12 34 GLU B N 1
ATOM 2439 C CA . GLU B 1 34 ? 3.555 -17.031 6.918 1 93.12 34 GLU B CA 1
ATOM 2440 C C . GLU B 1 34 ? 4.457 -18.234 6.641 1 93.12 34 GLU B C 1
ATOM 2442 O O . GLU B 1 34 ? 4.469 -19.203 7.406 1 93.12 34 GLU B O 1
ATOM 2447 N N . ALA B 1 35 ? 5.18 -18.172 5.551 1 93.31 35 ALA B N 1
ATOM 2448 C CA . ALA B 1 35 ? 5.984 -19.328 5.16 1 93.31 35 ALA B CA 1
ATOM 2449 C C . ALA B 1 35 ? 7.375 -18.906 4.711 1 93.31 35 ALA B C 1
ATOM 2451 O O . ALA B 1 35 ? 7.531 -17.891 4.027 1 93.31 35 ALA B O 1
ATOM 2452 N N . LEU B 1 36 ? 8.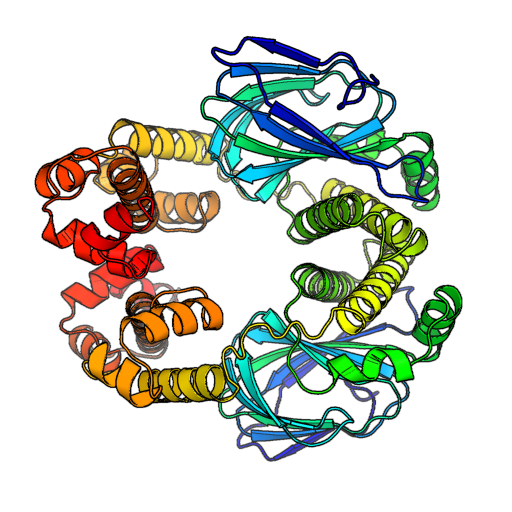297 -19.562 5.16 1 92.06 36 LEU B N 1
ATOM 2453 C CA . LEU B 1 36 ? 9.641 -19.531 4.594 1 92.06 36 LEU B CA 1
ATOM 2454 C C . LEU B 1 36 ? 9.867 -20.734 3.676 1 92.06 36 LEU B C 1
ATOM 2456 O O . LEU B 1 36 ? 9.906 -21.875 4.133 1 92.06 36 LEU B O 1
ATOM 2460 N N . CYS B 1 37 ? 10.031 -20.469 2.449 1 93.69 37 CYS B N 1
ATOM 2461 C CA . CYS B 1 37 ? 10.094 -21.531 1.44 1 93.69 37 CYS B CA 1
ATOM 2462 C C . CYS B 1 37 ? 11.477 -21.578 0.794 1 93.69 37 CYS B C 1
ATOM 2464 O O . CYS B 1 37 ? 11.836 -20.703 0.011 1 93.69 37 CYS B O 1
ATOM 2466 N N . PRO B 1 38 ? 12.203 -22.594 1.047 1 91.38 38 PRO B N 1
ATOM 2467 C CA . PRO B 1 38 ? 13.461 -22.766 0.325 1 91.38 38 PRO B CA 1
ATOM 2468 C C . PRO B 1 38 ? 13.258 -23.047 -1.162 1 91.38 38 PRO B C 1
ATOM 2470 O O . PRO B 1 38 ? 12.125 -23.281 -1.6 1 91.38 38 PRO B O 1
ATOM 2473 N N . ALA B 1 39 ? 14.398 -22.953 -1.859 1 91 39 ALA B N 1
ATOM 2474 C CA . ALA B 1 39 ? 14.344 -23.312 -3.273 1 91 39 ALA B CA 1
ATOM 2475 C C . ALA B 1 39 ? 13.844 -24.75 -3.451 1 91 39 ALA B C 1
ATOM 2477 O O . ALA B 1 39 ? 14.195 -25.641 -2.674 1 91 39 ALA B O 1
ATOM 2478 N N . GLY B 1 40 ? 13.016 -24.906 -4.473 1 95.69 40 GLY B N 1
ATOM 2479 C CA . GLY B 1 40 ? 12.477 -26.234 -4.727 1 95.69 40 GLY B CA 1
ATOM 2480 C C . GLY B 1 40 ? 11.086 -26.203 -5.34 1 95.69 40 GLY B C 1
ATOM 2481 O O . GLY B 1 40 ? 10.672 -25.203 -5.906 1 95.69 40 GLY B O 1
ATOM 2482 N N . GLU B 1 41 ? 10.453 -27.438 -5.285 1 96 41 GLU B N 1
ATOM 2483 C CA . GLU B 1 41 ? 9.125 -27.578 -5.879 1 96 41 GLU B CA 1
ATOM 2484 C C . GLU B 1 41 ? 8.062 -27.766 -4.805 1 96 41 GLU B C 1
ATOM 2486 O O . GLU B 1 41 ? 8.273 -28.469 -3.816 1 96 41 GLU B O 1
ATOM 2491 N N . TYR B 1 42 ? 7.02 -27.078 -5.027 1 95.06 42 TYR B N 1
ATOM 2492 C CA . TYR B 1 42 ? 5.891 -27.125 -4.102 1 95.06 42 TYR B CA 1
ATOM 2493 C C . TYR B 1 42 ? 4.602 -27.484 -4.828 1 95.06 42 TYR B C 1
ATOM 2495 O O . TYR B 1 42 ? 4.363 -27.016 -5.949 1 95.06 42 TYR B O 1
ATOM 2503 N N . ARG B 1 43 ? 3.805 -28.344 -4.176 1 93.81 43 ARG B N 1
ATOM 2504 C CA . ARG B 1 43 ? 2.482 -28.719 -4.664 1 93.81 43 ARG B CA 1
ATOM 2505 C C . ARG B 1 43 ? 1.422 -28.516 -3.586 1 93.81 43 ARG B C 1
ATOM 2507 O O . ARG B 1 43 ? 1.594 -28.953 -2.449 1 93.81 43 ARG B O 1
ATOM 2514 N N . HIS B 1 44 ? 0.449 -27.781 -3.977 1 92.44 44 HIS B N 1
ATOM 2515 C CA . HIS B 1 44 ? -0.695 -27.578 -3.098 1 92.44 44 HIS B CA 1
ATOM 2516 C C . HIS B 1 44 ? -1.969 -28.156 -3.699 1 92.44 44 HIS B C 1
ATOM 2518 O O . HIS B 1 44 ? -2.361 -27.781 -4.809 1 92.44 44 HIS B O 1
ATOM 2524 N N . GLY B 1 45 ? -2.523 -29.031 -2.932 1 92.62 45 GLY B N 1
ATOM 2525 C CA . GLY B 1 45 ? -3.762 -29.641 -3.402 1 92.62 45 GLY B CA 1
ATOM 2526 C C . GLY B 1 45 ? -4.91 -28.641 -3.484 1 92.62 45 GLY B C 1
ATOM 2527 O O . GLY B 1 45 ? -4.844 -27.562 -2.9 1 92.62 45 GLY B O 1
ATOM 2528 N N . ALA B 1 46 ? -5.945 -29.062 -4.23 1 93.25 46 ALA B N 1
ATOM 2529 C CA . ALA B 1 46 ? -7.129 -28.219 -4.352 1 93.25 46 ALA B CA 1
ATOM 2530 C C . ALA B 1 46 ? -7.809 -28.031 -2.998 1 93.25 46 ALA B C 1
ATOM 2532 O O . ALA B 1 46 ? -7.855 -28.953 -2.186 1 93.25 46 ALA B O 1
ATOM 2533 N N . ALA B 1 47 ? -8.242 -26.812 -2.744 1 91.56 47 ALA B N 1
ATOM 2534 C CA . ALA B 1 47 ? -8.977 -26.484 -1.525 1 91.56 47 ALA B CA 1
ATOM 2535 C C . ALA B 1 47 ? -10.172 -25.594 -1.831 1 91.56 47 ALA B C 1
ATOM 2537 O O . ALA B 1 47 ? -10.219 -24.938 -2.877 1 91.56 47 ALA B O 1
ATOM 2538 N N . ALA B 1 48 ? -11.148 -25.609 -0.946 1 93.38 48 ALA B N 1
ATOM 2539 C CA . ALA B 1 48 ? -12.336 -24.781 -1.094 1 93.38 48 ALA B CA 1
ATOM 2540 C C . ALA B 1 48 ? -12.07 -23.344 -0.641 1 93.38 48 ALA B C 1
ATOM 2542 O O . ALA B 1 48 ? -12.812 -22.797 0.178 1 93.38 48 ALA B O 1
ATOM 2543 N N . ALA B 1 49 ? -11.008 -22.781 -1.19 1 95.44 49 ALA B N 1
ATOM 2544 C CA . ALA B 1 49 ? -10.617 -21.438 -0.799 1 95.44 49 ALA B CA 1
ATOM 2545 C C . ALA B 1 49 ? -9.906 -20.719 -1.944 1 95.44 49 ALA B C 1
ATOM 2547 O O . ALA B 1 49 ? -9.211 -21.344 -2.746 1 95.44 49 ALA B O 1
ATOM 2548 N N . PHE B 1 50 ? -10.18 -19.453 -2.074 1 96.81 50 PHE B N 1
ATOM 2549 C CA . PHE B 1 50 ? -9.383 -18.562 -2.898 1 96.81 50 PHE B CA 1
ATOM 2550 C C . PHE B 1 50 ? -8.094 -18.172 -2.186 1 96.81 50 PHE B C 1
ATOM 2552 O O . PHE B 1 50 ? -8.102 -17.875 -0.991 1 96.81 50 PHE B O 1
ATOM 2559 N N . VAL B 1 51 ? -6.984 -18.203 -2.908 1 97 51 VAL B N 1
ATOM 2560 C CA . VAL B 1 51 ? -5.719 -18.016 -2.207 1 97 51 VAL B CA 1
ATOM 2561 C C . VAL B 1 51 ? -4.918 -16.906 -2.875 1 97 51 VAL B C 1
ATOM 2563 O O . VAL B 1 51 ? -4.789 -16.875 -4.102 1 97 51 VAL B O 1
ATOM 2566 N N . LEU B 1 52 ? -4.477 -15.961 -2.086 1 97.31 52 LEU B N 1
ATOM 2567 C CA . LEU B 1 52 ? -3.5 -14.938 -2.459 1 97.31 52 LEU B CA 1
ATOM 2568 C C . LEU B 1 52 ? -2.158 -15.203 -1.785 1 97.31 52 LEU B C 1
ATOM 2570 O O . LEU B 1 52 ? -2.078 -15.281 -0.557 1 97.31 52 LEU B O 1
ATOM 2574 N N . ARG B 1 53 ? -1.103 -15.383 -2.549 1 97.06 53 ARG B N 1
ATOM 2575 C CA . ARG B 1 53 ? 0.253 -15.57 -2.041 1 97.06 53 ARG B CA 1
ATOM 2576 C C . ARG B 1 53 ? 1.116 -14.344 -2.334 1 97.06 53 ARG B C 1
ATOM 2578 O O . ARG B 1 53 ? 1.395 -14.039 -3.494 1 97.06 53 ARG B O 1
ATOM 2585 N N . LEU B 1 54 ? 1.499 -13.656 -1.34 1 96.31 54 LEU B N 1
ATOM 2586 C CA . LEU B 1 54 ? 2.346 -12.477 -1.47 1 96.31 54 LEU B CA 1
ATOM 2587 C C . LEU B 1 54 ? 3.812 -12.836 -1.25 1 96.31 54 LEU B C 1
ATOM 2589 O O . LEU B 1 54 ? 4.168 -13.398 -0.215 1 96.31 54 LEU B O 1
ATOM 2593 N N . VAL B 1 55 ? 4.688 -12.539 -2.238 1 92.12 55 VAL B N 1
ATOM 2594 C CA . VAL B 1 55 ? 6.129 -12.633 -2.031 1 92.12 55 VAL B CA 1
ATOM 2595 C C . VAL B 1 55 ? 6.602 -11.469 -1.161 1 92.12 55 VAL B C 1
ATOM 2597 O O . VAL B 1 55 ? 6.699 -10.336 -1.631 1 92.12 55 VAL B O 1
ATOM 2600 N N . ARG B 1 56 ? 6.887 -11.75 0.043 1 90 56 ARG B N 1
ATOM 2601 C CA . ARG B 1 56 ? 7.32 -10.703 0.963 1 90 56 ARG B CA 1
ATOM 2602 C C . ARG B 1 56 ? 8.797 -10.375 0.765 1 90 56 ARG B C 1
ATOM 2604 O O . ARG B 1 56 ? 9.195 -9.211 0.807 1 90 56 ARG B O 1
ATOM 2611 N N . ARG B 1 57 ? 9.562 -11.43 0.707 1 81.25 57 ARG B N 1
ATOM 2612 C CA . ARG B 1 57 ? 10.992 -11.305 0.464 1 81.25 57 ARG B CA 1
ATOM 2613 C C . ARG B 1 57 ? 11.484 -12.391 -0.486 1 81.25 57 ARG B C 1
ATOM 2615 O O . ARG B 1 57 ? 10.93 -13.492 -0.524 1 81.25 57 ARG B O 1
ATOM 2622 N N . GLY B 1 58 ? 12.516 -12.047 -1.222 1 74.94 58 GLY B N 1
ATOM 2623 C CA . GLY B 1 58 ? 13.094 -12.992 -2.164 1 74.94 58 GLY B CA 1
ATOM 2624 C C . GLY B 1 58 ? 12.68 -12.734 -3.6 1 74.94 58 GLY B C 1
ATOM 2625 O O . GLY B 1 58 ? 11.805 -11.906 -3.857 1 74.94 58 GLY B O 1
ATOM 2626 N N . HIS B 1 59 ? 13.414 -13.297 -4.492 1 76.25 59 HIS B N 1
ATOM 2627 C CA . HIS B 1 59 ? 13.141 -13.18 -5.918 1 76.25 59 HIS B CA 1
ATOM 2628 C C . HIS B 1 59 ? 13.789 -14.32 -6.703 1 76.25 59 HIS B C 1
ATOM 2630 O O . HIS B 1 59 ? 14.82 -14.852 -6.293 1 76.25 59 HIS B O 1
ATOM 2636 N N . SER B 1 60 ? 13.133 -14.797 -7.75 1 71.69 60 SER B N 1
ATOM 2637 C CA . SER B 1 60 ? 13.711 -15.789 -8.648 1 71.69 60 SER B CA 1
ATOM 2638 C C . SER B 1 60 ? 12.773 -16.078 -9.82 1 71.69 60 SER B C 1
ATOM 2640 O O . SER B 1 60 ? 11.594 -15.719 -9.781 1 71.69 60 SER B O 1
ATOM 2642 N N . PRO B 1 61 ? 13.383 -16.656 -10.844 1 76.81 61 PRO B N 1
ATOM 2643 C CA . PRO B 1 61 ? 12.477 -17.344 -11.766 1 76.81 61 PRO B CA 1
ATOM 2644 C C . PRO B 1 61 ? 11.602 -18.391 -11.07 1 76.81 61 PRO B C 1
ATOM 2646 O O . PRO B 1 61 ? 12.008 -18.953 -10.055 1 76.81 61 PRO B O 1
ATOM 2649 N N . ALA B 1 62 ? 10.422 -18.531 -11.602 1 87.25 62 ALA B N 1
ATOM 2650 C CA . ALA B 1 62 ? 9.484 -19.5 -11.055 1 87.25 62 ALA B CA 1
ATOM 2651 C C . ALA B 1 62 ? 8.656 -20.156 -12.156 1 87.25 62 ALA B C 1
ATOM 2653 O O . ALA B 1 62 ? 8.305 -19.5 -13.148 1 87.25 62 ALA B O 1
ATOM 2654 N N . ARG B 1 63 ? 8.484 -21.422 -12.078 1 92.31 63 ARG B N 1
ATOM 2655 C CA . ARG B 1 63 ? 7.508 -22.141 -12.883 1 92.31 63 ARG B CA 1
ATOM 2656 C C . ARG B 1 63 ? 6.219 -22.375 -12.102 1 92.31 63 ARG B C 1
ATOM 2658 O O . ARG B 1 63 ? 6.242 -22.953 -11.016 1 92.31 63 ARG B O 1
ATOM 2665 N N . LEU B 1 64 ? 5.117 -21.891 -12.672 1 94.69 64 LEU B N 1
ATOM 2666 C CA . LEU B 1 64 ? 3.904 -21.797 -11.867 1 94.69 64 LEU B CA 1
ATOM 2667 C C . LEU B 1 64 ? 2.729 -22.469 -12.57 1 94.69 64 LEU B C 1
ATOM 2669 O O . LEU B 1 64 ? 2.617 -22.406 -13.797 1 94.69 64 LEU B O 1
ATOM 2673 N N . GLU B 1 65 ? 1.898 -23.172 -11.812 1 96.56 65 GLU B N 1
ATOM 2674 C CA . GLU B 1 65 ? 0.564 -23.625 -12.188 1 96.56 65 GLU B CA 1
ATOM 2675 C C . GLU B 1 65 ? -0.485 -23.141 -11.188 1 96.56 65 GLU B C 1
ATOM 2677 O O . GLU B 1 65 ? -0.488 -23.562 -10.031 1 96.56 65 GLU B O 1
ATOM 2682 N N . LEU B 1 66 ? -1.403 -22.297 -11.695 1 95.38 66 LEU B N 1
ATOM 2683 C CA . LEU B 1 66 ? -2.352 -21.656 -10.789 1 95.38 66 LEU B CA 1
ATOM 2684 C C . LEU B 1 66 ? -3.787 -21.953 -11.203 1 95.38 66 LEU B C 1
ATOM 2686 O O . LEU B 1 66 ? -4.727 -21.328 -10.719 1 95.38 66 LEU B O 1
ATOM 2690 N N . GLY B 1 67 ? -3.977 -22.859 -12.148 1 94.12 67 GLY B N 1
ATOM 2691 C CA . GLY B 1 67 ? -5.316 -23.266 -12.539 1 94.12 67 GLY B CA 1
ATOM 2692 C C . GLY B 1 67 ? -5.609 -23.031 -14.008 1 94.12 67 GLY B C 1
ATOM 2693 O O . GLY B 1 67 ? -6.688 -23.375 -14.492 1 94.12 67 GLY B O 1
ATOM 2694 N N . ALA B 1 68 ? -4.664 -22.453 -14.742 1 94.44 68 ALA B N 1
ATOM 2695 C CA . ALA B 1 68 ? -4.879 -22.172 -16.156 1 94.44 68 ALA B CA 1
ATOM 2696 C C . ALA B 1 68 ? -3.646 -22.547 -16.984 1 94.44 68 ALA B C 1
ATOM 2698 O O . ALA B 1 68 ? -3.283 -21.828 -17.922 1 94.44 68 ALA B O 1
ATOM 2699 N N . GLY B 1 69 ? -3.002 -23.562 -16.547 1 93.25 69 GLY B N 1
ATOM 2700 C CA . GLY B 1 69 ? -1.822 -24.031 -17.266 1 93.25 69 GLY B CA 1
ATOM 2701 C C . GLY B 1 69 ? -0.522 -23.562 -16.641 1 93.25 69 GLY B C 1
ATOM 2702 O O . GLY B 1 69 ? -0.52 -22.641 -15.82 1 93.25 69 GLY B O 1
ATOM 2703 N N . VAL B 1 70 ? 0.48 -24.234 -17.031 1 93.94 70 VAL B N 1
ATOM 2704 C CA . VAL B 1 70 ? 1.804 -23.938 -16.5 1 93.94 70 VAL B CA 1
ATOM 2705 C C . VAL B 1 70 ? 2.398 -22.734 -17.234 1 93.94 70 VAL B C 1
ATOM 2707 O O . VAL B 1 70 ? 2.256 -22.609 -18.453 1 93.94 70 VAL B O 1
ATOM 2710 N N . PHE B 1 71 ? 3.041 -21.828 -16.484 1 86.38 71 PHE B N 1
ATOM 2711 C CA . PHE B 1 71 ? 3.75 -20.719 -17.094 1 86.38 71 PHE B CA 1
ATOM 2712 C C . PHE B 1 71 ? 4.984 -20.344 -16.281 1 86.38 71 PHE B C 1
ATOM 2714 O O . PHE B 1 71 ? 5.066 -20.672 -15.094 1 86.38 71 PHE B O 1
ATOM 2721 N N . ASP B 1 72 ? 5.93 -19.75 -16.953 1 83.69 72 ASP B N 1
ATOM 2722 C CA . ASP B 1 72 ? 7.137 -19.266 -16.297 1 83.69 72 ASP B CA 1
ATOM 2723 C C . ASP B 1 72 ? 7.059 -17.75 -16.062 1 83.69 72 ASP B C 1
ATOM 2725 O O . ASP B 1 72 ? 6.5 -17.016 -16.875 1 83.69 72 ASP B O 1
ATOM 2729 N N . ALA B 1 73 ? 7.539 -17.359 -14.891 1 81.19 73 ALA B N 1
ATOM 2730 C CA . ALA B 1 73 ? 7.586 -15.93 -14.57 1 81.19 73 ALA B CA 1
ATOM 2731 C C . ALA B 1 73 ? 8.711 -15.617 -13.594 1 81.19 73 ALA B C 1
ATOM 2733 O O . ALA B 1 73 ? 9.219 -16.516 -12.914 1 81.19 73 ALA B O 1
ATOM 2734 N N . TYR B 1 74 ? 9.156 -14.461 -13.68 1 77.62 74 TYR B N 1
ATOM 2735 C CA . TYR B 1 74 ? 10.016 -13.969 -12.617 1 77.62 74 TYR B CA 1
ATOM 2736 C C . TYR B 1 74 ? 9.195 -13.359 -11.484 1 77.62 74 TYR B C 1
ATOM 2738 O O . TYR B 1 74 ? 8.367 -12.477 -11.727 1 77.62 74 TYR B O 1
ATOM 2746 N N . THR B 1 75 ? 9.383 -13.852 -10.289 1 84 75 THR B N 1
ATOM 2747 C CA . THR B 1 75 ? 8.633 -13.328 -9.156 1 84 75 THR B CA 1
ATOM 2748 C C . THR B 1 75 ? 9.57 -12.625 -8.172 1 84 75 THR B C 1
ATOM 2750 O O . THR B 1 75 ? 10.727 -13.023 -8.016 1 84 75 THR B O 1
ATOM 2753 N N . ARG B 1 76 ? 9.07 -11.555 -7.625 1 76.56 76 ARG B N 1
ATOM 2754 C CA . ARG B 1 76 ? 9.844 -10.742 -6.691 1 76.56 76 ARG B CA 1
ATOM 2755 C C . ARG B 1 76 ? 8.969 -10.227 -5.551 1 76.56 76 ARG B C 1
ATOM 2757 O O . ARG B 1 76 ? 7.746 -10.398 -5.582 1 76.56 76 ARG B O 1
ATOM 2764 N N . SER B 1 77 ? 9.664 -9.617 -4.578 1 81.75 77 SER B N 1
ATOM 2765 C CA . SER B 1 77 ? 8.922 -9.023 -3.469 1 81.75 77 SER B CA 1
ATOM 2766 C C . SER B 1 77 ? 7.828 -8.086 -3.971 1 81.75 77 SER B C 1
ATOM 2768 O O . SER B 1 77 ? 8.062 -7.273 -4.867 1 81.75 77 SER B O 1
ATOM 2770 N N . GLY B 1 78 ? 6.676 -8.297 -3.443 1 86.5 78 GLY B N 1
ATOM 2771 C CA . GLY B 1 78 ? 5.543 -7.473 -3.838 1 86.5 78 GLY B CA 1
ATOM 2772 C C . GLY B 1 78 ? 4.617 -8.164 -4.82 1 86.5 78 GLY B C 1
ATOM 2773 O O . GLY B 1 78 ? 3.475 -7.742 -5.008 1 86.5 78 GLY B O 1
ATOM 2774 N N . ASP B 1 79 ? 5.105 -9.211 -5.496 1 88.31 79 ASP B N 1
ATOM 2775 C CA . ASP B 1 79 ? 4.27 -9.945 -6.441 1 88.31 79 ASP B CA 1
ATOM 2776 C C . ASP B 1 79 ? 3.225 -10.781 -5.711 1 88.31 79 ASP B C 1
ATOM 2778 O O . ASP B 1 79 ? 3.488 -11.305 -4.625 1 88.31 79 ASP B O 1
ATOM 2782 N N . LEU B 1 80 ? 2.092 -10.836 -6.375 1 95.25 80 LEU B N 1
ATOM 2783 C CA . LEU B 1 80 ? 1.002 -11.648 -5.84 1 95.25 80 LEU B CA 1
ATOM 2784 C C . LEU B 1 80 ? 0.631 -12.766 -6.809 1 95.25 80 LEU B C 1
ATOM 2786 O O . LEU B 1 80 ? 0.566 -12.547 -8.023 1 95.25 80 LEU B O 1
ATOM 2790 N N . LEU B 1 81 ? 0.493 -13.961 -6.27 1 96.25 81 LEU B N 1
ATOM 2791 C CA . LEU B 1 81 ? -0.005 -15.109 -7.02 1 96.25 81 LEU B CA 1
ATOM 2792 C C . LEU B 1 81 ? -1.394 -15.508 -6.539 1 96.25 81 LEU B C 1
ATOM 2794 O O . LEU B 1 81 ? -1.604 -15.711 -5.34 1 96.25 81 LEU B O 1
ATOM 2798 N N . PHE B 1 82 ? -2.248 -15.578 -7.512 1 97.12 82 PHE B N 1
ATOM 2799 C CA . PHE B 1 82 ? -3.645 -15.828 -7.172 1 97.12 82 PHE B CA 1
ATOM 2800 C C . PHE B 1 82 ? -4.125 -17.141 -7.781 1 97.12 82 PHE B C 1
ATOM 2802 O O . PHE B 1 82 ? -3.76 -17.469 -8.914 1 97.12 82 PHE B O 1
ATOM 2809 N N . ASN B 1 83 ? -4.926 -17.938 -7.059 1 96.56 83 ASN B N 1
ATOM 2810 C CA . ASN B 1 83 ? -5.684 -19.047 -7.641 1 96.56 83 ASN B CA 1
ATOM 2811 C C . ASN B 1 83 ? -7.094 -19.125 -7.059 1 96.56 83 ASN B C 1
ATOM 2813 O O . ASN B 1 83 ? -7.305 -18.797 -5.891 1 96.56 83 ASN B O 1
ATOM 2817 N N . PRO B 1 84 ? -8.102 -19.453 -7.828 1 96.62 84 PRO B N 1
ATOM 2818 C CA . PRO B 1 84 ? -9.469 -19.625 -7.34 1 96.62 84 PRO B CA 1
ATOM 2819 C C . PRO B 1 84 ? -9.664 -20.906 -6.535 1 96.62 84 PRO B C 1
ATOM 2821 O O . PRO B 1 84 ? -8.734 -21.719 -6.426 1 96.62 84 PRO B O 1
ATOM 2824 N N . ALA B 1 85 ? -10.828 -20.984 -5.914 1 95.56 85 ALA B N 1
ATOM 2825 C CA . ALA B 1 85 ? -11.172 -22.172 -5.152 1 95.56 85 ALA B CA 1
ATOM 2826 C C . ALA B 1 85 ? -11.219 -23.406 -6.051 1 95.56 85 ALA B C 1
ATOM 2828 O O . ALA B 1 85 ? -11.57 -23.312 -7.23 1 95.56 85 ALA B O 1
ATOM 2829 N N . GLY B 1 86 ? -10.797 -24.562 -5.465 1 93.38 86 GLY B N 1
ATOM 2830 C CA . GLY B 1 86 ? -10.883 -25.828 -6.176 1 93.38 86 GLY B CA 1
ATOM 2831 C C . GLY B 1 86 ? -9.727 -26.047 -7.133 1 93.38 86 GLY B C 1
ATOM 2832 O O . GLY B 1 86 ? -9.789 -26.938 -7.992 1 93.38 86 GLY B O 1
ATOM 2833 N N . THR B 1 87 ? -8.719 -25.297 -6.996 1 93.69 87 THR B N 1
ATOM 2834 C CA . THR B 1 87 ? -7.582 -25.375 -7.906 1 93.69 87 THR B CA 1
ATOM 2835 C C . THR B 1 87 ? -6.359 -25.938 -7.195 1 93.69 87 THR B C 1
ATOM 2837 O O . THR B 1 87 ? -5.984 -25.469 -6.121 1 93.69 87 THR B O 1
ATOM 2840 N N . ALA B 1 88 ? -5.785 -27 -7.746 1 94.62 88 ALA B N 1
ATOM 2841 C CA . ALA B 1 88 ? -4.465 -27.438 -7.305 1 94.62 88 ALA B CA 1
ATOM 2842 C C . ALA B 1 88 ? -3.367 -26.562 -7.914 1 94.62 88 ALA B C 1
ATOM 2844 O O . ALA B 1 88 ? -3.461 -26.156 -9.07 1 94.62 88 ALA B O 1
ATOM 2845 N N . THR B 1 89 ? -2.354 -26.266 -7.125 1 95.56 89 THR B N 1
ATOM 2846 C CA . THR B 1 89 ? -1.318 -25.359 -7.609 1 95.56 89 THR B CA 1
ATOM 2847 C C . THR B 1 89 ? 0.063 -26 -7.484 1 95.56 89 THR B C 1
ATOM 2849 O O . THR B 1 89 ? 0.256 -26.922 -6.688 1 95.56 89 THR B O 1
ATOM 2852 N N . ARG B 1 90 ? 0.958 -25.594 -8.32 1 95.31 90 ARG B N 1
ATOM 2853 C CA . ARG B 1 90 ? 2.361 -25.984 -8.289 1 95.31 90 ARG B CA 1
ATOM 2854 C C . ARG B 1 90 ? 3.275 -24.766 -8.414 1 95.31 90 ARG B C 1
ATOM 2856 O O . ARG B 1 90 ? 2.984 -23.844 -9.18 1 95.31 90 ARG B O 1
ATOM 2863 N N . PHE B 1 91 ? 4.352 -24.797 -7.629 1 94.25 91 PHE B N 1
ATOM 2864 C CA . PHE B 1 91 ? 5.359 -23.734 -7.633 1 94.25 91 PHE B CA 1
ATOM 2865 C C . PHE B 1 91 ? 6.762 -24.328 -7.637 1 94.25 91 PHE B C 1
ATOM 2867 O O . PHE B 1 91 ? 7.086 -25.172 -6.801 1 94.25 91 PHE B O 1
ATOM 2874 N N . ALA B 1 92 ? 7.512 -23.984 -8.539 1 95.19 92 ALA B N 1
ATOM 2875 C CA . ALA B 1 92 ? 8.945 -24.281 -8.508 1 95.19 92 ALA B CA 1
ATOM 2876 C C . ALA B 1 92 ? 9.773 -23 -8.469 1 95.19 92 ALA B C 1
ATOM 2878 O O . ALA B 1 92 ? 9.68 -22.156 -9.367 1 95.19 92 ALA B O 1
ATOM 2879 N N . ILE B 1 93 ? 10.516 -22.828 -7.438 1 91.06 93 ILE B N 1
ATOM 2880 C CA . ILE B 1 93 ? 11.281 -21.594 -7.266 1 91.06 93 ILE B CA 1
ATOM 2881 C C . ILE B 1 93 ? 12.766 -21.938 -7.141 1 91.06 93 ILE B C 1
ATOM 2883 O O . ILE B 1 93 ? 13.133 -23.016 -6.68 1 91.06 93 ILE B O 1
ATOM 2887 N N . GLU B 1 94 ? 13.609 -20.969 -7.449 1 82.81 94 GLU B N 1
ATOM 2888 C CA . GLU B 1 94 ? 15.047 -21.219 -7.535 1 82.81 94 GLU B CA 1
ATOM 2889 C C . GLU B 1 94 ? 15.789 -20.594 -6.348 1 82.81 94 GLU B C 1
ATOM 2891 O O . GLU B 1 94 ? 17 -20.781 -6.195 1 82.81 94 GLU B O 1
ATOM 2896 N N . SER B 1 95 ? 15.109 -19.828 -5.598 1 81.69 95 SER B N 1
ATOM 2897 C CA . SER B 1 95 ? 15.703 -19.234 -4.406 1 81.69 95 SER B CA 1
ATOM 2898 C C . SER B 1 95 ? 14.688 -19.141 -3.27 1 81.69 95 SER B C 1
ATOM 2900 O O . SER B 1 95 ? 13.477 -19.188 -3.502 1 81.69 95 SER B O 1
ATOM 2902 N N . GLN B 1 96 ? 15.227 -19.062 -2.035 1 86.69 96 GLN B N 1
ATOM 2903 C CA . GLN B 1 96 ? 14.375 -18.984 -0.854 1 86.69 96 GLN B CA 1
ATOM 2904 C C . GLN B 1 96 ? 13.508 -17.719 -0.898 1 86.69 96 GLN B C 1
ATOM 2906 O O . GLN B 1 96 ? 13.969 -16.656 -1.317 1 86.69 96 GLN B O 1
ATOM 2911 N N . ARG B 1 97 ? 12.25 -17.953 -0.382 1 89.94 97 ARG B N 1
ATOM 2912 C CA . ARG B 1 97 ? 11.305 -16.844 -0.326 1 89.94 97 ARG B CA 1
ATOM 2913 C C . ARG B 1 97 ? 10.57 -16.812 1.012 1 89.94 97 ARG B C 1
ATOM 2915 O O . ARG B 1 97 ? 10.352 -17.859 1.628 1 89.94 97 ARG B O 1
ATOM 2922 N N . GLN B 1 98 ? 10.344 -15.594 1.468 1 90.88 98 GLN B N 1
ATOM 2923 C CA . GLN B 1 98 ? 9.367 -15.398 2.535 1 90.88 98 GLN B CA 1
ATOM 2924 C C . GLN B 1 98 ? 7.992 -15.047 1.969 1 90.88 98 GLN B C 1
ATOM 2926 O O . GLN B 1 98 ? 7.859 -14.086 1.205 1 90.88 98 GLN B O 1
ATOM 2931 N N . MET B 1 99 ? 7.02 -15.836 2.342 1 94.94 99 MET B N 1
ATOM 2932 C CA . MET B 1 99 ? 5.699 -15.68 1.733 1 94.94 99 MET B CA 1
ATOM 2933 C C . MET B 1 99 ? 4.648 -15.375 2.791 1 94.94 99 MET B C 1
ATOM 2935 O O . MET B 1 99 ? 4.762 -15.812 3.936 1 94.94 99 MET B O 1
ATOM 2939 N N . LEU B 1 100 ? 3.742 -14.555 2.467 1 95.88 100 LEU B N 1
ATOM 2940 C CA . LEU B 1 100 ? 2.484 -14.406 3.188 1 95.88 100 LEU B CA 1
ATOM 2941 C C . LEU B 1 100 ? 1.32 -14.961 2.373 1 95.88 100 LEU B C 1
ATOM 2943 O O . LEU B 1 100 ? 1.033 -14.469 1.279 1 95.88 100 LEU B O 1
ATOM 2947 N N . ILE B 1 101 ? 0.66 -15.938 2.848 1 96.38 101 ILE B N 1
ATOM 2948 C CA . ILE B 1 101 ? -0.421 -16.609 2.139 1 96.38 101 ILE B CA 1
ATOM 2949 C C . ILE B 1 101 ? -1.752 -16.312 2.824 1 96.38 101 ILE B C 1
ATOM 2951 O O . ILE B 1 101 ? -1.925 -16.609 4.012 1 96.38 101 ILE B O 1
ATOM 2955 N N . VAL B 1 102 ? -2.648 -15.75 2.125 1 96.5 102 VAL B N 1
ATOM 2956 C CA . VAL B 1 102 ? -3.99 -15.461 2.621 1 96.5 102 VAL B CA 1
ATOM 2957 C C . VAL B 1 102 ? -5.008 -16.359 1.912 1 96.5 102 VAL B C 1
ATOM 2959 O O . VAL B 1 102 ? -5.164 -16.281 0.692 1 96.5 102 VAL B O 1
ATOM 2962 N N . SER B 1 103 ? -5.695 -17.188 2.648 1 95.69 103 SER B N 1
ATOM 2963 C CA . SER B 1 103 ? -6.734 -18.062 2.127 1 95.69 103 SER B CA 1
ATOM 2964 C C . SER B 1 103 ? -8.125 -17.578 2.529 1 95.69 103 SER B C 1
ATOM 2966 O O . SER B 1 103 ? -8.391 -17.375 3.713 1 95.69 103 SER B O 1
ATOM 2968 N N . LEU B 1 104 ? -8.914 -17.406 1.577 1 95.88 104 LEU B N 1
ATOM 2969 C CA . LEU B 1 104 ? -10.289 -16.969 1.774 1 95.88 104 LEU B CA 1
ATOM 2970 C C . LEU B 1 104 ? -11.273 -18.062 1.385 1 95.88 104 LEU B C 1
ATOM 2972 O O . LEU B 1 104 ? -11.297 -18.5 0.233 1 95.88 104 LEU B O 1
ATOM 2976 N N . SER B 1 105 ? -12.094 -18.469 2.309 1 94.88 105 SER B N 1
ATOM 2977 C CA . SER B 1 105 ? -13.016 -19.578 2.045 1 94.88 105 SER B CA 1
ATOM 2978 C C . SER B 1 105 ? -13.969 -19.234 0.906 1 94.88 105 SER B C 1
ATOM 2980 O O . SER B 1 105 ? -14.312 -18.062 0.703 1 94.88 105 SER B O 1
ATOM 2982 N N . GLU B 1 106 ? -14.359 -20.219 0.214 1 94.81 106 GLU B N 1
ATOM 2983 C CA . GLU B 1 106 ? -15.336 -20.047 -0.857 1 94.81 106 GLU B CA 1
ATOM 2984 C C . GLU B 1 106 ? -16.641 -19.453 -0.332 1 94.81 106 GLU B C 1
ATOM 2986 O O . GLU B 1 106 ? -17.281 -18.641 -1.017 1 94.81 106 GLU B O 1
ATOM 2991 N N . ALA B 1 107 ? -17.062 -19.828 0.849 1 94.06 107 ALA B N 1
ATOM 2992 C CA . ALA B 1 107 ? -18.297 -19.344 1.467 1 94.06 107 ALA B CA 1
ATOM 2993 C C . ALA B 1 107 ? -18.219 -17.828 1.688 1 94.06 107 ALA B C 1
ATOM 2995 O O . ALA B 1 107 ? -19.25 -17.156 1.642 1 94.06 107 ALA B O 1
ATOM 2996 N N . LEU B 1 108 ? -17.047 -17.344 1.871 1 94.62 108 LEU B N 1
ATOM 2997 C CA . LEU B 1 108 ? -16.828 -15.922 2.119 1 94.62 108 LEU B CA 1
ATOM 2998 C C . LEU B 1 108 ? -16.781 -15.141 0.81 1 94.62 108 LEU B C 1
ATOM 3000 O O . LEU B 1 108 ? -17.359 -14.062 0.704 1 94.62 108 LEU B O 1
ATOM 3004 N N . VAL B 1 109 ? -16.219 -15.688 -0.241 1 96.94 109 VAL B N 1
ATOM 3005 C CA . VAL B 1 109 ? -15.867 -14.93 -1.442 1 96.94 109 VAL B CA 1
ATOM 3006 C C . VAL B 1 109 ? -17.016 -15.008 -2.449 1 96.94 109 VAL B C 1
ATOM 3008 O O . VAL B 1 109 ? -17.312 -14.031 -3.133 1 96.94 109 VAL B O 1
ATOM 3011 N N . LEU B 1 110 ? -17.688 -16.125 -2.588 1 96.88 110 LEU B N 1
ATOM 3012 C CA . LEU B 1 110 ? -18.672 -16.344 -3.639 1 96.88 110 LEU B CA 1
ATOM 3013 C C . LEU B 1 110 ? -19.812 -15.344 -3.525 1 96.88 110 LEU B C 1
ATOM 3015 O O . LEU B 1 110 ? -20.234 -14.75 -4.523 1 96.88 110 LEU B O 1
ATOM 3019 N N . PRO B 1 111 ? -20.406 -15.133 -2.291 1 96.5 111 PRO B N 1
ATOM 3020 C CA . PRO B 1 111 ? -21.453 -14.109 -2.188 1 96.5 111 PRO B CA 1
ATOM 3021 C C . PRO B 1 111 ? -20.969 -12.727 -2.623 1 96.5 111 PRO B C 1
ATOM 3023 O O . PRO B 1 111 ? -21.75 -11.961 -3.203 1 96.5 111 PRO B O 1
ATOM 3026 N N . LEU B 1 112 ? -19.719 -12.375 -2.328 1 95.38 112 LEU B N 1
ATOM 3027 C CA . LEU B 1 112 ? -19.156 -11.086 -2.709 1 95.38 112 LEU B CA 1
ATOM 3028 C C . LEU B 1 112 ? -19.047 -10.969 -4.227 1 95.38 112 LEU B C 1
ATOM 3030 O O . LEU B 1 112 ? -19.344 -9.906 -4.793 1 95.38 112 LEU B O 1
ATOM 3034 N N . LEU B 1 113 ? -18.594 -12.016 -4.879 1 96.38 113 LEU B N 1
ATOM 3035 C CA . LEU B 1 113 ? -18.547 -12.039 -6.34 1 96.38 113 LEU B CA 1
ATOM 3036 C C . LEU B 1 113 ? -19.953 -11.859 -6.93 1 96.38 113 LEU B C 1
ATOM 3038 O O . LEU B 1 113 ? -20.141 -11.031 -7.82 1 96.38 113 LEU B O 1
ATOM 3042 N N . ASN B 1 114 ? -20.891 -12.586 -6.395 1 95.88 114 ASN B N 1
ATOM 3043 C CA . ASN B 1 114 ? -22.25 -12.547 -6.891 1 95.88 114 ASN B CA 1
ATOM 3044 C C . ASN B 1 114 ? -22.859 -11.148 -6.738 1 95.88 114 ASN B C 1
ATOM 3046 O O . ASN B 1 114 ? -23.562 -10.68 -7.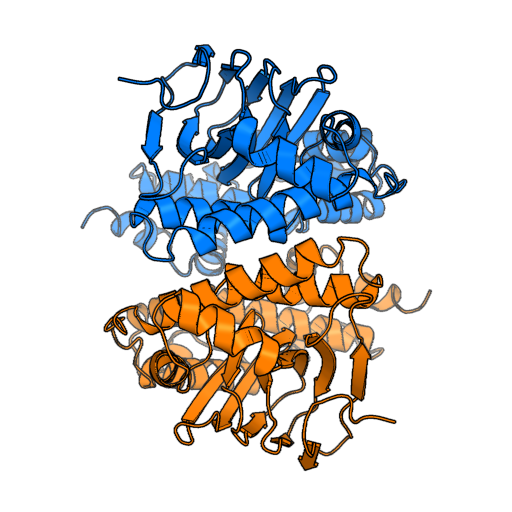629 1 95.88 114 ASN B O 1
ATOM 3050 N N . GLU B 1 115 ? -22.609 -10.547 -5.641 1 93.44 115 GLU B N 1
ATOM 3051 C CA . GLU B 1 115 ? -23.109 -9.195 -5.383 1 93.44 115 GLU B CA 1
ATOM 3052 C C . GLU B 1 115 ? -22.609 -8.219 -6.445 1 93.44 115 GLU B C 1
ATOM 3054 O O . GLU B 1 115 ? -23.281 -7.223 -6.738 1 93.44 115 GLU B O 1
ATOM 3059 N N . GLN B 1 116 ? -21.484 -8.523 -6.984 1 91.38 116 GLN B N 1
ATOM 3060 C CA . GLN B 1 116 ? -20.891 -7.648 -7.984 1 91.38 116 GLN B CA 1
ATOM 3061 C C . GLN B 1 116 ? -21.219 -8.117 -9.398 1 91.38 116 GLN B C 1
ATOM 3063 O O . GLN B 1 116 ? -20.641 -7.633 -10.375 1 91.38 116 GLN B O 1
ATOM 3068 N N . GLY B 1 117 ? -22.094 -9.078 -9.516 1 93.19 117 GLY B N 1
ATOM 3069 C CA . GLY B 1 117 ? -22.516 -9.609 -10.797 1 93.19 117 GLY B CA 1
ATOM 3070 C C . GLY B 1 117 ? -21.453 -10.453 -11.477 1 93.19 117 GLY B C 1
ATOM 3071 O O . GLY B 1 117 ? -21.406 -10.523 -12.703 1 93.19 117 GLY B O 1
ATOM 3072 N N . ALA B 1 118 ? -20.562 -11.016 -10.695 1 96.12 118 ALA B N 1
ATOM 3073 C CA . ALA B 1 118 ? -19.438 -11.766 -11.25 1 96.12 118 ALA B CA 1
ATOM 3074 C C . ALA B 1 118 ? -19.453 -13.203 -10.742 1 96.12 118 ALA B C 1
ATOM 3076 O O . ALA B 1 118 ? -20.234 -13.562 -9.859 1 96.12 118 ALA B O 1
ATOM 3077 N N . ASN B 1 119 ? -18.688 -14.055 -11.398 1 95.81 119 ASN B N 1
ATOM 3078 C CA . ASN B 1 119 ? -18.438 -15.438 -11 1 95.81 119 ASN B CA 1
ATOM 3079 C C . ASN B 1 119 ? -16.953 -15.773 -11.039 1 95.81 119 ASN B C 1
ATOM 3081 O O . ASN B 1 119 ? -16.141 -14.977 -11.531 1 95.81 119 ASN B O 1
ATOM 3085 N N . PRO B 1 120 ? -16.578 -16.906 -10.383 1 95.5 120 PRO B N 1
ATOM 3086 C CA . PRO B 1 120 ? -15.156 -17.234 -10.32 1 95.5 120 PRO B CA 1
ATOM 3087 C C . PRO B 1 120 ? -14.5 -17.266 -11.695 1 95.5 120 PRO B C 1
ATOM 3089 O O . PRO B 1 120 ? -13.312 -16.969 -11.828 1 95.5 120 PRO B O 1
ATOM 3092 N N . GLY B 1 121 ? -15.211 -17.641 -12.703 1 95.12 121 GLY B N 1
ATOM 3093 C CA . GLY B 1 121 ? -14.688 -17.672 -14.062 1 95.12 121 GLY B CA 1
ATOM 3094 C C . GLY B 1 121 ? -14.188 -16.312 -14.531 1 95.12 121 GLY B C 1
ATOM 3095 O O . GLY B 1 121 ? -13.289 -16.234 -15.367 1 95.12 121 GLY B O 1
ATOM 3096 N N . ASP B 1 122 ? -14.75 -15.203 -14.047 1 95.69 122 ASP B N 1
ATOM 3097 C CA . ASP B 1 122 ? -14.375 -13.844 -14.422 1 95.69 122 ASP B CA 1
ATOM 3098 C C . ASP B 1 122 ? -12.953 -13.516 -13.953 1 95.69 122 ASP B C 1
ATOM 3100 O O . ASP B 1 122 ? -12.359 -12.531 -14.398 1 95.69 122 ASP B O 1
ATOM 3104 N N . LEU B 1 123 ? -12.367 -14.336 -13.086 1 96.38 123 LEU B N 1
ATOM 3105 C CA . LEU B 1 123 ? -11.031 -14.102 -12.555 1 96.38 123 LEU B CA 1
ATOM 3106 C C . LEU B 1 123 ? -9.977 -14.852 -13.359 1 96.38 123 LEU B C 1
ATOM 3108 O O . LEU B 1 123 ? -8.789 -14.797 -13.047 1 96.38 123 LEU B O 1
ATOM 3112 N N . GLY B 1 124 ? -10.328 -15.523 -14.375 1 94.19 124 GLY B N 1
ATOM 3113 C CA . GLY B 1 124 ? -9.484 -16.359 -15.219 1 94.19 124 GLY B CA 1
ATOM 3114 C C . GLY B 1 124 ? -8.25 -15.648 -15.734 1 94.19 124 GLY B C 1
ATOM 3115 O O . GLY B 1 124 ? -7.148 -16.188 -15.703 1 94.19 124 GLY B O 1
ATOM 3116 N N . PRO B 1 125 ? -8.422 -14.383 -16.188 1 91.94 125 PRO B N 1
ATOM 3117 C CA . PRO B 1 125 ? -7.293 -13.648 -16.766 1 91.94 125 PRO B CA 1
ATOM 3118 C C . PRO B 1 125 ? -6.145 -13.453 -15.789 1 91.94 125 PRO B C 1
ATOM 3120 O O . PRO B 1 125 ? -5.02 -13.148 -16.188 1 91.94 125 PRO B O 1
ATOM 3123 N N . LEU B 1 126 ? -6.375 -13.641 -14.531 1 93.94 126 LEU B N 1
ATOM 3124 C CA . LEU B 1 126 ? -5.375 -13.352 -13.5 1 93.94 126 LEU B CA 1
ATOM 3125 C C . LEU B 1 126 ? -4.504 -14.578 -13.242 1 93.94 126 LEU B C 1
ATOM 3127 O O . LEU B 1 126 ? -3.547 -14.508 -12.469 1 93.94 126 LEU B O 1
ATOM 3131 N N . LEU B 1 127 ? -4.777 -15.711 -13.906 1 94.25 127 LEU B N 1
ATOM 3132 C CA . LEU B 1 127 ? -4.195 -16.984 -13.508 1 94.25 127 LEU B CA 1
ATOM 3133 C C . LEU B 1 127 ? -2.928 -17.281 -14.305 1 94.25 127 LEU B C 1
ATOM 3135 O O . LEU B 1 127 ? -2.283 -18.312 -14.094 1 94.25 127 LEU B O 1
ATOM 3139 N N . GLN B 1 128 ? -2.477 -16.359 -15.102 1 88.19 128 GLN B N 1
ATOM 3140 C CA . GLN B 1 128 ? -1.366 -16.672 -16 1 88.19 128 GLN B CA 1
ATOM 3141 C C . GLN B 1 128 ? -0.223 -15.672 -15.812 1 88.19 128 GLN B C 1
ATOM 3143 O O . GLN B 1 128 ? 0.652 -15.555 -16.672 1 88.19 128 GLN B O 1
ATOM 3148 N N . SER B 1 129 ? -0.243 -14.914 -14.773 1 87.19 129 SER B N 1
ATOM 3149 C CA . SER B 1 129 ? 0.832 -13.977 -14.461 1 87.19 129 SER B CA 1
ATOM 3150 C C . SER B 1 129 ? 0.788 -13.547 -13 1 87.19 129 SER B C 1
ATOM 3152 O O . SER B 1 129 ? -0.271 -13.578 -12.375 1 87.19 129 SER B O 1
ATOM 3154 N N . PRO B 1 130 ? 1.939 -13.172 -12.43 1 89.94 130 PRO B N 1
ATOM 3155 C CA . PRO B 1 130 ? 1.908 -12.523 -11.117 1 89.94 130 PRO B CA 1
ATOM 3156 C C . PRO B 1 130 ? 1.184 -11.18 -11.141 1 89.94 130 PRO B C 1
ATOM 3158 O O . PRO B 1 130 ? 1.282 -10.438 -12.117 1 89.94 130 PRO B O 1
ATOM 3161 N N . LEU B 1 131 ? 0.463 -10.945 -10.133 1 90.44 131 LEU B N 1
ATOM 3162 C CA . LEU B 1 131 ? -0.24 -9.672 -10 1 90.44 131 LEU B CA 1
ATOM 3163 C C . LEU B 1 131 ? 0.631 -8.641 -9.289 1 90.44 131 LEU B C 1
ATOM 3165 O O . LEU B 1 131 ? 1.348 -8.977 -8.344 1 90.44 131 LEU B O 1
ATOM 3169 N N . ARG B 1 132 ? 0.522 -7.43 -9.797 1 85.06 132 ARG B N 1
ATOM 3170 C CA . ARG B 1 132 ? 1.173 -6.285 -9.164 1 85.06 132 ARG B CA 1
ATOM 3171 C C . ARG B 1 132 ? 0.158 -5.203 -8.82 1 85.06 132 ARG B C 1
ATOM 3173 O O . ARG B 1 132 ? -0.287 -4.457 -9.695 1 85.06 132 ARG B O 1
ATOM 3180 N N . SER B 1 133 ? -0.232 -5.188 -7.652 1 89.25 133 SER B N 1
ATOM 3181 C CA . SER B 1 133 ? -1.217 -4.254 -7.117 1 89.25 133 SER B CA 1
ATOM 3182 C C . SER B 1 133 ? -0.829 -3.779 -5.723 1 89.25 133 SER B C 1
ATOM 3184 O O . SER B 1 133 ? -0.828 -4.566 -4.773 1 89.25 133 SER B O 1
ATOM 3186 N N . GLY B 1 134 ? -0.543 -2.475 -5.656 1 88.88 134 GLY B N 1
ATOM 3187 C CA . GLY B 1 134 ? -0.231 -1.919 -4.348 1 88.88 134 GLY B CA 1
ATOM 3188 C C . GLY B 1 134 ? -1.354 -2.09 -3.344 1 88.88 134 GLY B C 1
ATOM 3189 O O . GLY B 1 134 ? -1.105 -2.334 -2.162 1 88.88 134 GLY B O 1
ATOM 3190 N N . LEU B 1 135 ? -2.545 -1.999 -3.855 1 92.94 135 LEU B N 1
ATOM 3191 C CA . LEU B 1 135 ? -3.701 -2.156 -2.98 1 92.94 135 LEU B CA 1
ATOM 3192 C C . LEU B 1 135 ? -3.787 -3.582 -2.445 1 92.94 135 LEU B C 1
ATOM 3194 O O . LEU B 1 135 ? -3.867 -3.789 -1.231 1 92.94 135 LEU B O 1
ATOM 3198 N N . LEU B 1 136 ? -3.736 -4.574 -3.314 1 96.19 136 LEU B N 1
ATOM 3199 C CA . LEU B 1 136 ? -3.838 -5.961 -2.871 1 96.19 136 LEU B CA 1
ATOM 3200 C C . LEU B 1 136 ? -2.715 -6.305 -1.9 1 96.19 136 LEU B C 1
ATOM 3202 O O . LEU B 1 136 ? -2.936 -7.008 -0.912 1 96.19 136 LEU B O 1
ATOM 3206 N N . THR B 1 137 ? -1.538 -5.809 -2.219 1 93.25 137 THR B N 1
ATOM 3207 C CA . THR B 1 137 ? -0.406 -6.031 -1.325 1 93.25 137 THR B CA 1
ATOM 3208 C C . THR B 1 137 ? -0.704 -5.484 0.069 1 93.25 137 THR B C 1
ATOM 3210 O O . THR B 1 137 ? -0.531 -6.191 1.065 1 93.25 137 THR B O 1
ATOM 3213 N N . SER B 1 138 ? -1.193 -4.293 0.154 1 93.56 138 SER B N 1
ATOM 3214 C CA . SER B 1 138 ? -1.471 -3.66 1.439 1 93.56 138 SER B CA 1
ATOM 3215 C C . SER B 1 138 ? -2.598 -4.375 2.176 1 93.56 138 SER B C 1
ATOM 3217 O O . SER B 1 138 ? -2.566 -4.496 3.402 1 93.56 138 SER B O 1
ATOM 3219 N N . LEU B 1 139 ? -3.578 -4.781 1.433 1 97.12 139 LEU B N 1
ATOM 3220 C CA . LEU B 1 139 ? -4.691 -5.504 2.041 1 97.12 139 LEU B CA 1
ATOM 3221 C C . LEU B 1 139 ? -4.227 -6.84 2.611 1 97.12 139 LEU B C 1
ATOM 3223 O O . LEU B 1 139 ? -4.602 -7.211 3.725 1 97.12 139 LEU B O 1
ATOM 3227 N N . CYS B 1 140 ? -3.377 -7.555 1.884 1 96.56 140 CYS B N 1
ATOM 3228 C CA . CYS B 1 140 ? -2.824 -8.812 2.377 1 96.56 140 CYS B CA 1
ATOM 3229 C C . CYS B 1 140 ? -1.991 -8.586 3.633 1 96.56 140 CYS B C 1
ATOM 3231 O O . CYS B 1 140 ? -2.115 -9.328 4.605 1 96.56 140 CYS B O 1
ATOM 3233 N N . LEU B 1 141 ? -1.202 -7.578 3.59 1 93.5 141 LEU B N 1
ATOM 3234 C CA . LEU B 1 141 ? -0.365 -7.27 4.746 1 93.5 141 LEU B CA 1
ATOM 3235 C C . LEU B 1 141 ? -1.219 -6.91 5.957 1 93.5 141 LEU B C 1
ATOM 3237 O O . LEU B 1 141 ? -0.908 -7.309 7.078 1 93.5 141 LEU B O 1
ATOM 3241 N N . ALA B 1 142 ? -2.242 -6.195 5.703 1 94.38 142 ALA B N 1
ATOM 3242 C CA . ALA B 1 142 ? -3.143 -5.809 6.789 1 94.38 142 ALA B CA 1
ATOM 3243 C C . ALA B 1 142 ? -3.814 -7.027 7.406 1 94.38 142 ALA B C 1
ATOM 3245 O O . ALA B 1 142 ? -3.957 -7.113 8.633 1 94.38 142 ALA B O 1
ATOM 3246 N N . LEU B 1 143 ? -4.23 -7.93 6.594 1 96 143 LEU B N 1
ATOM 3247 C CA . LEU B 1 143 ? -4.824 -9.156 7.109 1 96 143 LEU B CA 1
ATOM 3248 C C . LEU B 1 143 ? -3.799 -9.969 7.898 1 96 143 LEU B C 1
ATOM 3250 O O . LEU B 1 143 ? -4.137 -10.586 8.914 1 96 143 LEU B O 1
ATOM 3254 N N . GLY B 1 144 ? -2.59 -9.984 7.402 1 94.19 144 GLY B N 1
ATOM 3255 C CA . GLY B 1 144 ? -1.522 -10.617 8.164 1 94.19 144 GLY B CA 1
ATOM 3256 C C . GLY B 1 144 ? -1.333 -10.016 9.539 1 94.19 144 GLY B C 1
ATOM 3257 O O . GLY B 1 144 ? -1.23 -10.734 10.531 1 94.19 144 GLY B O 1
ATOM 3258 N N . GLU B 1 145 ? -1.302 -8.711 9.602 1 91 145 GLU B N 1
ATOM 3259 C CA . GLU B 1 145 ? -1.169 -8.008 10.867 1 91 145 GLU B CA 1
ATOM 3260 C C . GLU B 1 145 ? -2.355 -8.297 11.789 1 91 145 GLU B C 1
ATOM 3262 O O . GLU B 1 145 ? -2.186 -8.469 12.992 1 91 145 GLU B O 1
ATOM 3267 N N . GLU B 1 146 ? -3.494 -8.289 11.156 1 93.31 146 GLU B N 1
ATOM 3268 C CA . GLU B 1 146 ? -4.711 -8.57 11.914 1 93.31 146 GLU B CA 1
ATOM 3269 C C . GLU B 1 146 ? -4.656 -9.961 12.547 1 93.31 146 GLU B C 1
ATOM 3271 O O . GLU B 1 146 ? -5.051 -10.141 13.703 1 93.31 146 GLU B O 1
ATOM 3276 N N . ALA B 1 147 ? -4.211 -10.883 11.805 1 91.38 147 ALA B N 1
ATOM 3277 C CA . ALA B 1 147 ? -4.055 -12.234 12.336 1 91.38 147 ALA B CA 1
ATOM 3278 C C . ALA B 1 147 ? -3.023 -12.266 13.461 1 91.38 147 ALA B C 1
ATOM 3280 O O . ALA B 1 147 ? -3.199 -12.977 14.445 1 91.38 147 ALA B O 1
ATOM 3281 N N . ASP B 1 148 ? -2.008 -11.508 13.375 1 88.56 148 ASP B N 1
ATOM 3282 C CA . ASP B 1 148 ? -0.921 -11.461 14.344 1 88.56 148 ASP B CA 1
ATOM 3283 C C . ASP B 1 148 ? -1.396 -10.867 15.672 1 88.56 148 ASP B C 1
ATOM 3285 O O . ASP B 1 148 ? -0.977 -11.312 16.75 1 88.56 148 ASP B O 1
ATOM 3289 N N . ASN B 1 149 ? -2.26 -9.898 15.555 1 87.12 149 ASN B N 1
ATOM 3290 C CA . ASN B 1 149 ? -2.611 -9.18 16.781 1 87.12 149 ASN B CA 1
ATOM 3291 C C . ASN B 1 149 ? -3.949 -9.648 17.344 1 87.12 149 ASN B C 1
ATOM 3293 O O . ASN B 1 149 ? -4.477 -9.055 18.281 1 87.12 149 ASN B O 1
ATOM 3297 N N . GLY B 1 150 ? -4.496 -10.695 16.734 1 87.56 150 GLY B N 1
ATOM 3298 C CA . GLY B 1 150 ? -5.699 -11.32 17.266 1 87.56 150 GLY B CA 1
ATOM 3299 C C . GLY B 1 150 ? -6.977 -10.641 16.797 1 87.56 150 GLY B C 1
ATOM 3300 O O . GLY B 1 150 ? -8.047 -10.852 17.375 1 87.56 150 GLY B O 1
ATOM 3301 N N . GLY B 1 151 ? -6.867 -9.766 15.875 1 90.5 151 GLY B N 1
ATOM 3302 C CA . GLY B 1 151 ? -8.062 -9.156 15.312 1 90.5 151 GLY B CA 1
ATOM 3303 C C . GLY B 1 151 ? -8.445 -7.863 16 1 90.5 151 GLY B C 1
ATOM 3304 O O . GLY B 1 151 ? -9.617 -7.645 16.312 1 90.5 151 GLY B O 1
ATOM 3305 N N . LEU B 1 152 ? -7.551 -7.035 16.281 1 89.5 152 LEU B N 1
ATOM 3306 C CA . LEU B 1 152 ? -7.758 -5.824 17.062 1 89.5 152 LEU B CA 1
ATOM 3307 C C . LEU B 1 152 ? -8.562 -4.797 16.281 1 89.5 152 LEU B C 1
ATOM 3309 O O . LEU B 1 152 ? -9.188 -3.908 16.859 1 89.5 152 LEU B O 1
ATOM 3313 N N . ARG B 1 153 ? -8.5 -4.875 14.945 1 91.94 153 ARG B N 1
ATOM 3314 C CA . ARG B 1 153 ? -9.305 -3.955 14.148 1 91.94 153 ARG B CA 1
ATOM 3315 C C . ARG B 1 153 ? -10.75 -4.434 14.055 1 91.94 153 ARG B C 1
ATOM 3317 O O . ARG B 1 153 ? -11.648 -3.654 13.719 1 91.94 153 ARG B O 1
ATOM 3324 N N . GLY B 1 154 ? -10.984 -5.77 14.227 1 89.69 154 GLY B N 1
ATOM 3325 C CA . GLY B 1 154 ? -12.336 -6.289 14.344 1 89.69 154 GLY B CA 1
ATOM 3326 C C . GLY B 1 154 ? -12.812 -6.996 13.086 1 89.69 154 GLY B C 1
ATOM 3327 O O . GLY B 1 154 ? -12.188 -6.883 12.031 1 89.69 154 GLY B O 1
ATOM 3328 N N . ALA B 1 155 ? -13.961 -7.66 13.211 1 89.56 155 ALA B N 1
ATOM 3329 C CA . ALA B 1 155 ? -14.523 -8.469 12.133 1 89.56 155 ALA B CA 1
ATOM 3330 C C . ALA B 1 155 ? -14.961 -7.602 10.961 1 89.56 155 ALA B C 1
ATOM 3332 O O . ALA B 1 155 ? -14.82 -8 9.797 1 89.56 155 ALA B O 1
ATOM 3333 N N . THR B 1 156 ? -15.477 -6.441 11.312 1 91.88 156 THR B N 1
ATOM 3334 C CA . THR B 1 156 ? -15.906 -5.516 10.273 1 91.88 156 THR B CA 1
ATOM 3335 C C . THR B 1 156 ? -14.742 -5.125 9.375 1 91.88 156 THR B C 1
ATOM 3337 O O . THR B 1 156 ? -14.898 -5.023 8.156 1 91.88 156 THR B O 1
ATOM 3340 N N . PHE B 1 157 ? -13.586 -4.984 9.961 1 94.81 157 PHE B N 1
ATOM 3341 C CA . PHE B 1 157 ? -12.391 -4.648 9.203 1 94.81 157 PHE B CA 1
ATOM 3342 C C . PHE B 1 157 ? -12.016 -5.789 8.266 1 94.81 157 PHE B C 1
ATOM 3344 O O . PHE B 1 157 ? -11.758 -5.566 7.078 1 94.81 157 PHE B O 1
ATOM 3351 N N . ALA B 1 158 ? -11.922 -6.953 8.805 1 94.75 158 ALA B N 1
ATOM 3352 C CA . ALA B 1 158 ? -11.539 -8.125 8.016 1 94.75 158 ALA B CA 1
ATOM 3353 C C . ALA B 1 158 ? -12.477 -8.312 6.824 1 94.75 158 ALA B C 1
ATOM 3355 O O . ALA B 1 158 ? -12.023 -8.539 5.699 1 94.75 158 ALA B O 1
ATOM 3356 N N . GLU B 1 159 ? -13.734 -8.141 7.047 1 93.12 159 GLU B N 1
ATOM 3357 C CA . GLU B 1 159 ? -14.734 -8.305 5.996 1 93.12 159 GLU B CA 1
ATOM 3358 C C . GLU B 1 159 ? -14.594 -7.227 4.93 1 93.12 159 GLU B C 1
ATOM 3360 O O . GLU B 1 159 ? -14.664 -7.516 3.732 1 93.12 159 GLU B O 1
ATOM 3365 N N . ALA B 1 160 ? -14.477 -6.02 5.395 1 95.75 160 ALA B N 1
ATOM 3366 C CA . ALA B 1 160 ? -14.289 -4.91 4.457 1 95.75 160 ALA B CA 1
ATOM 3367 C C . ALA B 1 160 ? -13.039 -5.113 3.611 1 95.75 160 ALA B C 1
ATOM 3369 O O . ALA B 1 160 ? -13.039 -4.832 2.41 1 95.75 160 ALA B O 1
ATOM 3370 N N . THR B 1 161 ? -11.977 -5.562 4.277 1 97.12 161 THR B N 1
ATOM 3371 C CA . THR B 1 161 ? -10.703 -5.805 3.605 1 97.12 161 THR B CA 1
ATOM 3372 C C . THR B 1 161 ? -10.859 -6.863 2.52 1 97.12 161 THR B C 1
ATOM 3374 O O . THR B 1 161 ? -10.383 -6.684 1.396 1 97.12 161 THR B O 1
ATOM 3377 N N . VAL B 1 162 ? -11.562 -7.914 2.799 1 97.12 162 VAL B N 1
ATOM 3378 C CA . VAL B 1 162 ? -11.781 -8.984 1.831 1 97.12 162 VAL B CA 1
ATOM 3379 C C . VAL B 1 162 ? -12.656 -8.469 0.688 1 97.12 162 VAL B C 1
ATOM 3381 O O . VAL B 1 162 ? -12.391 -8.758 -0.482 1 97.12 162 VAL B O 1
ATOM 3384 N N . THR B 1 163 ? -13.703 -7.742 1.018 1 96.88 163 THR B N 1
ATOM 3385 C CA . THR B 1 163 ? -14.578 -7.172 -0 1 96.88 163 THR B CA 1
ATOM 3386 C C . THR B 1 163 ? -13.789 -6.297 -0.968 1 96.88 163 THR B C 1
ATOM 3388 O O . THR B 1 163 ? -13.945 -6.41 -2.186 1 96.88 163 THR B O 1
ATOM 3391 N N . ALA B 1 164 ? -12.961 -5.441 -0.428 1 97.31 164 ALA B N 1
ATOM 3392 C CA . ALA B 1 164 ? -12.125 -4.582 -1.259 1 97.31 164 ALA B CA 1
ATOM 3393 C C . ALA B 1 164 ? -11.18 -5.41 -2.127 1 97.31 164 ALA B C 1
ATOM 3395 O O . ALA B 1 164 ? -10.953 -5.082 -3.293 1 97.31 164 ALA B O 1
ATOM 3396 N N . ALA B 1 165 ? -10.617 -6.465 -1.564 1 97.81 165 ALA B N 1
ATOM 3397 C CA . ALA B 1 165 ? -9.703 -7.336 -2.303 1 97.81 165 ALA B CA 1
ATOM 3398 C C . ALA B 1 165 ? -10.406 -7.988 -3.488 1 97.81 165 ALA B C 1
ATOM 3400 O O . ALA B 1 165 ? -9.867 -8.023 -4.598 1 97.81 165 ALA B O 1
ATOM 3401 N N . VAL B 1 166 ? -11.602 -8.5 -3.271 1 97.69 166 VAL B N 1
ATOM 3402 C CA . VAL B 1 166 ? -12.367 -9.172 -4.32 1 97.69 166 VAL B CA 1
ATOM 3403 C C . VAL B 1 166 ? -12.695 -8.18 -5.434 1 97.69 166 VAL B C 1
ATOM 3405 O O . VAL B 1 166 ? -12.539 -8.484 -6.617 1 97.69 166 VAL B O 1
ATOM 3408 N N . ALA B 1 167 ? -13.125 -7 -5.051 1 97.06 167 ALA B N 1
ATOM 3409 C CA . ALA B 1 167 ? -13.422 -5.965 -6.043 1 97.06 167 ALA B CA 1
ATOM 3410 C C . ALA B 1 167 ? -12.18 -5.605 -6.852 1 97.06 167 ALA B C 1
ATOM 3412 O O . ALA B 1 167 ? -12.258 -5.387 -8.062 1 97.06 167 ALA B O 1
ATOM 3413 N N . GLU B 1 168 ? -11.039 -5.473 -6.176 1 96.69 168 GLU B N 1
ATOM 3414 C CA . GLU B 1 168 ? -9.781 -5.176 -6.855 1 96.69 168 GLU B CA 1
ATOM 3415 C C . GLU B 1 168 ? -9.414 -6.281 -7.844 1 96.69 168 GLU B C 1
ATOM 3417 O O . GLU B 1 168 ? -8.977 -6 -8.961 1 96.69 168 GLU B O 1
ATOM 3422 N N . LEU B 1 169 ? -9.562 -7.555 -7.426 1 97 169 LEU B N 1
ATOM 3423 C CA . LEU B 1 169 ? -9.289 -8.68 -8.312 1 97 169 LEU B CA 1
ATOM 3424 C C . LEU B 1 169 ? -10.148 -8.602 -9.57 1 97 169 LEU B C 1
ATOM 3426 O O . LEU B 1 169 ? -9.648 -8.781 -10.688 1 97 169 LEU B O 1
ATOM 3430 N N . LEU B 1 170 ? -11.445 -8.359 -9.375 1 96.19 170 LEU B N 1
ATOM 3431 C CA . LEU B 1 170 ? -12.359 -8.258 -10.508 1 96.19 170 LEU B CA 1
ATOM 3432 C C . LEU B 1 170 ? -11.961 -7.109 -11.43 1 96.19 170 LEU B C 1
ATOM 3434 O O . LEU B 1 170 ? -12.008 -7.242 -12.656 1 96.19 170 LEU B O 1
ATOM 3438 N N . PHE B 1 171 ? -11.594 -6.016 -10.836 1 94.81 171 PHE B N 1
ATOM 3439 C CA . PHE B 1 171 ? -11.141 -4.859 -11.602 1 94.81 171 PHE B CA 1
ATOM 3440 C C . PHE B 1 171 ? -9.914 -5.211 -12.438 1 94.81 171 PHE B C 1
ATOM 3442 O O . PHE B 1 171 ? -9.859 -4.898 -13.633 1 94.81 171 PHE B O 1
ATOM 3449 N N . LEU B 1 172 ? -8.938 -5.836 -11.828 1 92.5 172 LEU B N 1
ATOM 3450 C CA . LEU B 1 172 ? -7.711 -6.223 -12.516 1 92.5 172 LEU B CA 1
ATOM 3451 C C . LEU B 1 172 ? -8.008 -7.203 -13.648 1 92.5 172 LEU B C 1
ATOM 3453 O O . LEU B 1 172 ? -7.375 -7.148 -14.703 1 92.5 172 LEU B O 1
ATOM 3457 N N . ALA B 1 173 ? -8.961 -8.094 -13.414 1 93.88 173 ALA B N 1
ATOM 3458 C CA . ALA B 1 173 ? -9.297 -9.125 -14.398 1 93.88 173 ALA B CA 1
ATOM 3459 C C . ALA B 1 173 ? -9.898 -8.508 -15.656 1 93.88 173 ALA B C 1
ATOM 3461 O O . ALA B 1 173 ? -9.852 -9.109 -16.734 1 93.88 173 ALA B O 1
ATOM 3462 N N . LYS B 1 174 ? -10.562 -7.355 -15.5 1 90.06 174 LYS B N 1
ATOM 3463 C CA . LYS B 1 174 ? -11.234 -6.707 -16.625 1 90.06 174 LYS B CA 1
ATOM 3464 C C . LYS B 1 174 ? -10.273 -5.82 -17.406 1 90.06 174 LYS B C 1
ATOM 3466 O O . LYS B 1 174 ? -10.617 -5.328 -18.484 1 90.06 174 LYS B O 1
ATOM 3471 N N . GLN B 1 175 ? -9.234 -5.387 -16.828 1 82.31 175 GLN B N 1
ATOM 3472 C CA . GLN B 1 175 ? -8.281 -4.539 -17.531 1 82.31 175 GLN B CA 1
ATOM 3473 C C . GLN B 1 175 ? -7.699 -5.262 -18.75 1 82.31 175 GLN B C 1
ATOM 3475 O O . GLN B 1 175 ? -7.398 -6.453 -18.672 1 82.31 175 GLN B O 1
ATOM 3480 N N . PRO B 1 176 ? -8.117 -4.441 -19.969 1 58.62 176 PRO B N 1
ATOM 3481 C CA . PRO B 1 176 ? -7.527 -5.094 -21.141 1 58.62 176 PRO B CA 1
ATOM 3482 C C . PRO B 1 176 ? -6.086 -5.531 -20.906 1 58.62 176 PRO B C 1
ATOM 3484 O O . PRO B 1 176 ? -5.344 -4.867 -20.172 1 58.62 176 PRO B O 1
ATOM 3487 N N . VAL B 1 177 ? -6.02 -6.625 -20.922 1 47.34 177 VAL B N 1
ATOM 3488 C CA . VAL B 1 177 ? -4.625 -7.059 -20.891 1 47.34 177 VAL B CA 1
ATOM 3489 C C . VAL B 1 177 ? -3.766 -6.094 -21.703 1 47.34 177 VAL B C 1
ATOM 3491 O O . VAL B 1 177 ? -3.92 -5.992 -22.922 1 47.34 177 VAL B O 1
ATOM 3494 N N . GLY B 1 178 ? -4.184 -4.754 -21.547 1 40.59 178 GLY B N 1
ATOM 3495 C CA . GLY B 1 178 ? -3.301 -3.92 -22.344 1 40.59 178 GLY B CA 1
ATOM 3496 C C . GLY B 1 178 ? -2.115 -4.676 -22.906 1 40.59 178 GLY B C 1
ATOM 3497 O O . GLY B 1 178 ? -1.641 -5.641 -22.297 1 40.59 178 GLY B O 1
ATOM 3498 N N . THR B 1 179 ? -2.209 -4.672 -24.281 1 33.16 179 THR B N 1
ATOM 3499 C CA . THR B 1 179 ? -0.9 -4.852 -24.891 1 33.16 179 THR B CA 1
ATOM 3500 C C . THR B 1 179 ? 0.182 -4.141 -24.094 1 33.16 179 THR B C 1
ATOM 3502 O O . THR B 1 179 ? 0.376 -2.932 -24.219 1 33.16 179 THR B O 1
ATOM 3505 N N . ALA B 1 180 ? -0.136 -3.744 -22.922 1 34.69 180 ALA B N 1
ATOM 3506 C CA . ALA B 1 180 ? 1.21 -3.34 -22.516 1 34.69 180 ALA B CA 1
ATOM 3507 C C . ALA B 1 180 ? 2.238 -3.74 -23.578 1 34.69 180 ALA B C 1
ATOM 3509 O O . ALA B 1 180 ? 2.17 -4.836 -24.125 1 34.69 180 ALA B O 1
ATOM 3510 N N . ALA B 1 181 ? 2.439 -2.869 -24.516 1 30.64 181 ALA B N 1
ATOM 3511 C CA . ALA B 1 181 ? 3.541 -3.471 -25.266 1 30.64 181 ALA B CA 1
ATOM 3512 C C . ALA B 1 181 ? 4.125 -4.664 -24.516 1 30.64 181 ALA B C 1
ATOM 3514 O O . ALA B 1 181 ? 4.262 -4.633 -23.281 1 30.64 181 ALA B O 1
ATOM 3515 N N . PRO B 1 182 ? 3.941 -5.941 -24.984 1 29.83 182 PRO B N 1
ATOM 3516 C CA . PRO B 1 182 ? 4.812 -6.984 -24.438 1 29.83 182 PRO B CA 1
ATOM 3517 C C . PRO B 1 182 ? 5.984 -6.41 -23.641 1 29.83 182 PRO B C 1
ATOM 3519 O O . PRO B 1 182 ? 6.871 -5.777 -24.219 1 29.83 182 PRO B O 1
ATOM 3522 N N . THR B 1 183 ? 5.918 -5.582 -22.859 1 32.31 183 THR B N 1
ATOM 3523 C CA . THR B 1 183 ? 7.258 -5.906 -22.391 1 32.31 183 THR B CA 1
ATOM 3524 C C . THR B 1 183 ? 7.535 -7.402 -22.531 1 32.31 183 THR B C 1
ATOM 3526 O O . THR B 1 183 ? 6.844 -8.227 -21.922 1 32.31 183 THR B O 1
ATOM 3529 N N . ALA B 1 184 ? 7.52 -7.887 -23.766 1 29.28 184 ALA B N 1
ATOM 3530 C CA . ALA B 1 184 ? 7.648 -9.227 -24.344 1 29.28 184 ALA B CA 1
ATOM 3531 C C . ALA B 1 184 ? 7.926 -10.266 -23.25 1 29.28 184 ALA B C 1
ATOM 3533 O O . ALA B 1 184 ? 8.742 -10.031 -22.359 1 29.28 184 ALA B O 1
ATOM 3534 N N . PRO B 1 185 ? 7.082 -11.234 -22.969 1 35.72 185 PRO B N 1
ATOM 3535 C CA . PRO B 1 185 ? 7.621 -12.453 -22.359 1 35.72 185 PRO B CA 1
ATOM 3536 C C . PRO B 1 185 ? 9.141 -12.555 -22.484 1 35.72 185 PRO B C 1
ATOM 3538 O O . PRO B 1 185 ? 9.789 -13.18 -21.656 1 35.72 185 PRO B O 1
ATOM 3541 N N . VAL B 1 186 ? 9.484 -12.102 -23.641 1 37.22 186 VAL B N 1
ATOM 3542 C CA . VAL B 1 186 ? 10.883 -12.062 -24.062 1 37.22 186 VAL B CA 1
ATOM 3543 C C . VAL B 1 186 ? 11.648 -11.055 -23.219 1 37.22 186 VAL B C 1
ATOM 3545 O O . VAL B 1 186 ? 12.773 -11.32 -22.781 1 37.22 186 VAL B O 1
ATOM 3548 N N . ALA B 1 187 ? 11.008 -9.828 -23.016 1 43.75 187 ALA B N 1
ATOM 3549 C CA . ALA B 1 187 ? 11.727 -8.812 -22.234 1 43.75 187 ALA B CA 1
ATOM 3550 C C . ALA B 1 187 ? 11.734 -9.172 -20.75 1 43.75 187 ALA B C 1
ATOM 3552 O O . ALA B 1 187 ? 12.742 -9 -20.062 1 43.75 187 ALA B O 1
ATOM 3553 N N . HIS B 1 188 ? 10.594 -9.617 -20.266 1 46.19 188 HIS B N 1
ATOM 3554 C CA . HIS B 1 188 ? 10.602 -10.141 -18.906 1 46.19 188 HIS B CA 1
ATOM 3555 C C . HIS B 1 188 ? 11.484 -11.375 -18.797 1 46.19 188 HIS B C 1
ATOM 3557 O O . HIS B 1 188 ? 12.273 -11.5 -17.859 1 46.19 188 HIS B O 1
ATOM 3563 N N . ARG B 1 189 ? 11.117 -12.273 -19.859 1 45.41 189 ARG B N 1
ATOM 3564 C CA . ARG B 1 189 ? 12.016 -13.422 -19.922 1 45.41 189 ARG B CA 1
ATOM 3565 C C . ARG B 1 189 ? 13.453 -12.977 -20.172 1 45.41 189 ARG B C 1
ATOM 3567 O O . ARG B 1 189 ? 14.391 -13.523 -19.594 1 45.41 189 ARG B O 1
ATOM 3574 N N . THR B 1 190 ? 13.438 -11.977 -21.016 1 55.19 190 THR B N 1
ATOM 3575 C CA . THR B 1 190 ? 14.773 -11.508 -21.359 1 55.19 190 THR B CA 1
ATOM 3576 C C . THR B 1 190 ? 15.391 -10.727 -20.203 1 55.19 190 THR B C 1
ATOM 3578 O O . THR B 1 190 ? 16.578 -10.867 -19.906 1 55.19 190 THR B O 1
ATOM 3581 N N . ILE B 1 191 ? 14.438 -10.047 -19.516 1 64.69 191 ILE B N 1
ATOM 3582 C CA . ILE B 1 191 ? 14.977 -9.352 -18.359 1 64.69 191 ILE B CA 1
ATOM 3583 C C . ILE B 1 191 ? 15.203 -10.344 -17.219 1 64.69 191 ILE B C 1
ATOM 3585 O O . ILE B 1 191 ? 16.188 -10.234 -16.484 1 64.69 191 ILE B O 1
ATOM 3589 N N . ALA B 1 192 ? 14.414 -11.273 -17.281 1 59.81 192 ALA B N 1
ATOM 3590 C CA . ALA B 1 192 ? 14.641 -12.344 -16.312 1 59.81 192 ALA B CA 1
ATOM 3591 C C . ALA B 1 192 ? 15.977 -13.023 -16.547 1 59.81 192 ALA B C 1
ATOM 3593 O O . ALA B 1 192 ? 16.719 -13.289 -15.602 1 59.81 192 ALA B O 1
ATOM 3594 N N . ARG B 1 193 ? 16.172 -13.297 -17.781 1 60.75 193 ARG B N 1
ATOM 3595 C CA . ARG B 1 193 ? 17.469 -13.867 -18.141 1 60.75 193 ARG B CA 1
ATOM 3596 C C . ARG B 1 193 ? 18.609 -12.922 -17.766 1 60.75 193 ARG B C 1
ATOM 3598 O O . ARG B 1 193 ? 19.656 -13.359 -17.297 1 60.75 193 ARG B O 1
ATOM 3605 N N . CYS B 1 194 ? 18.266 -11.641 -17.953 1 73.44 194 CYS B N 1
ATOM 3606 C CA . CYS B 1 194 ? 19.266 -10.641 -17.578 1 73.44 194 CYS B CA 1
ATOM 3607 C C . CYS B 1 194 ? 19.484 -10.617 -16.078 1 73.44 194 CYS B C 1
ATOM 3609 O O . CYS B 1 194 ? 20.625 -10.562 -15.609 1 73.44 194 CYS B O 1
ATOM 3611 N N . LEU B 1 195 ? 18.422 -10.758 -15.391 1 72.94 195 LEU B N 1
ATOM 3612 C CA . LEU B 1 195 ? 18.531 -10.758 -13.938 1 72.94 195 LEU B CA 1
ATOM 3613 C C . LEU B 1 195 ? 19.234 -12.016 -13.445 1 72.94 195 LEU B C 1
ATOM 3615 O O . LEU B 1 195 ? 20.062 -11.953 -12.531 1 72.94 195 LEU B O 1
ATOM 3619 N N . GLU B 1 196 ? 19 -13.102 -14.18 1 64.62 196 GLU B N 1
ATOM 3620 C CA . GLU B 1 196 ? 19.734 -14.328 -13.883 1 64.62 196 GLU B CA 1
ATOM 3621 C C . GLU B 1 196 ? 21.219 -14.172 -14.156 1 64.62 196 GLU B C 1
ATOM 3623 O O . GLU B 1 196 ? 22.047 -14.625 -13.375 1 64.62 196 GLU B O 1
ATOM 3628 N N . LEU B 1 197 ? 21.422 -13.609 -15.219 1 72.94 197 LEU B N 1
ATOM 3629 C CA . LEU B 1 197 ? 22.812 -13.375 -15.602 1 72.94 197 LEU B CA 1
ATOM 3630 C C . LEU B 1 197 ? 23.5 -12.469 -14.586 1 72.94 197 LEU B C 1
ATOM 3632 O O . LEU B 1 197 ? 24.641 -12.727 -14.188 1 72.94 197 LEU B O 1
ATOM 3636 N N . ILE B 1 198 ? 22.719 -11.516 -14.141 1 79.06 198 ILE B N 1
ATOM 3637 C CA . ILE B 1 198 ? 23.266 -10.586 -13.164 1 79.06 198 ILE B CA 1
ATOM 3638 C C . ILE B 1 198 ? 23.562 -11.328 -11.859 1 79.06 198 ILE B C 1
ATOM 3640 O O . ILE B 1 198 ? 24.656 -11.203 -11.305 1 79.06 198 ILE B O 1
ATOM 3644 N N . GLU B 1 199 ? 22.656 -12.164 -11.453 1 74.75 199 GLU B N 1
ATOM 3645 C CA . GLU B 1 199 ? 22.844 -12.891 -10.203 1 74.75 199 GLU B CA 1
ATOM 3646 C C . GLU B 1 199 ? 23.984 -13.898 -10.328 1 74.75 199 GLU B C 1
ATOM 3648 O O . GLU B 1 199 ? 24.812 -14.023 -9.414 1 74.75 199 GLU B O 1
ATOM 3653 N N . ALA B 1 200 ? 24.016 -14.586 -11.422 1 69.31 200 ALA B N 1
ATOM 3654 C CA . ALA B 1 200 ? 25.016 -15.617 -11.648 1 69.31 200 ALA B CA 1
ATOM 3655 C C . ALA B 1 200 ? 26.422 -15.016 -11.727 1 69.31 200 ALA B C 1
ATOM 3657 O O . ALA B 1 200 ? 27.406 -15.664 -11.359 1 69.31 200 ALA B O 1
ATOM 3658 N N . ARG B 1 201 ? 26.469 -13.781 -12.133 1 76.56 201 ARG B N 1
ATOM 3659 C CA . ARG B 1 201 ? 27.766 -13.172 -12.375 1 76.56 201 ARG B CA 1
ATOM 3660 C C . ARG B 1 201 ? 27.938 -11.898 -11.547 1 76.56 201 ARG B C 1
ATOM 3662 O O . ARG B 1 201 ? 28.594 -10.945 -11.992 1 76.56 201 ARG B O 1
ATOM 3669 N N . LEU B 1 202 ? 27.281 -11.922 -10.406 1 82.75 202 LEU B N 1
ATOM 3670 C CA . LEU B 1 202 ? 27.203 -10.703 -9.609 1 82.75 202 LEU B CA 1
ATOM 3671 C C . LEU B 1 202 ? 28.594 -10.25 -9.18 1 82.75 202 LEU B C 1
ATOM 3673 O O . LEU B 1 202 ? 28.844 -9.055 -9.023 1 82.75 202 LEU B O 1
ATOM 3677 N N . ALA B 1 203 ? 29.484 -11.172 -8.945 1 80 203 ALA B N 1
ATOM 3678 C CA . ALA B 1 203 ? 30.828 -10.883 -8.445 1 80 203 ALA B CA 1
ATOM 3679 C C . ALA B 1 203 ? 31.75 -10.453 -9.586 1 80 203 ALA B C 1
ATOM 3681 O O . ALA B 1 203 ? 32.906 -10.07 -9.352 1 80 203 ALA B O 1
ATOM 3682 N N . GLU B 1 204 ? 31.203 -10.484 -10.812 1 79.94 204 GLU B N 1
ATOM 3683 C CA . GLU B 1 204 ? 31.969 -10.141 -12.008 1 79.94 204 GLU B CA 1
ATOM 3684 C C . GLU B 1 204 ? 31.516 -8.805 -12.586 1 79.94 204 GLU B C 1
ATOM 3686 O O . GLU B 1 204 ? 30.422 -8.336 -12.289 1 79.94 204 GLU B O 1
ATOM 3691 N N . PRO B 1 205 ? 32.438 -8.148 -13.305 1 80.19 205 PRO B N 1
ATOM 3692 C CA . PRO B 1 205 ? 32 -6.949 -14.016 1 80.19 205 PRO B CA 1
ATOM 3693 C C . PRO B 1 205 ? 30.875 -7.234 -15.008 1 80.19 205 PRO B C 1
ATOM 3695 O O . PRO B 1 205 ? 30.938 -8.211 -15.758 1 80.19 205 PRO B O 1
ATOM 3698 N N . LEU B 1 206 ? 29.734 -6.566 -14.875 1 82.94 206 LEU B N 1
ATOM 3699 C CA . LEU B 1 206 ? 28.578 -6.695 -15.75 1 82.94 206 LEU B CA 1
ATOM 3700 C C . LEU B 1 206 ? 28.391 -5.438 -16.594 1 82.94 206 LEU B C 1
ATOM 3702 O O . LEU B 1 206 ? 28.062 -4.371 -16.062 1 82.94 206 LEU B O 1
ATOM 3706 N N . LEU B 1 207 ? 28.672 -5.582 -17.891 1 80.31 207 LEU B N 1
ATOM 3707 C CA . LEU B 1 207 ? 28.531 -4.457 -18.812 1 80.31 207 LEU B CA 1
ATOM 3708 C C . LEU B 1 207 ? 27.094 -4.336 -19.312 1 80.31 207 LEU B C 1
ATOM 3710 O O . LEU B 1 207 ? 26.438 -5.344 -19.578 1 80.31 207 LEU B O 1
ATOM 3714 N N . LEU B 1 208 ? 26.703 -3.09 -19.406 1 81.88 208 LEU B N 1
ATOM 3715 C CA . LEU B 1 208 ? 25.359 -2.816 -19.891 1 81.88 208 LEU B CA 1
ATOM 3716 C C . LEU B 1 208 ? 25.125 -3.471 -21.234 1 81.88 208 LEU B C 1
ATOM 3718 O O . LEU B 1 208 ? 24.031 -3.986 -21.5 1 81.88 208 LEU B O 1
ATOM 3722 N N . SER B 1 209 ? 26.172 -3.385 -22.031 1 79.69 209 SER B N 1
ATOM 3723 C CA . SER B 1 209 ? 26.078 -3.975 -23.359 1 79.69 209 SER B CA 1
ATOM 3724 C C . SER B 1 209 ? 25.828 -5.477 -23.281 1 79.69 209 SER B C 1
ATOM 3726 O O . SER B 1 209 ? 25.031 -6.023 -24.047 1 79.69 209 SER B O 1
ATOM 3728 N N . GLU B 1 210 ? 26.516 -6.121 -22.359 1 78.56 210 GLU B N 1
ATOM 3729 C CA . GLU B 1 210 ? 26.344 -7.559 -22.172 1 78.56 210 GLU B CA 1
ATOM 3730 C C . GLU B 1 210 ? 24.953 -7.879 -21.656 1 78.56 210 GLU B C 1
A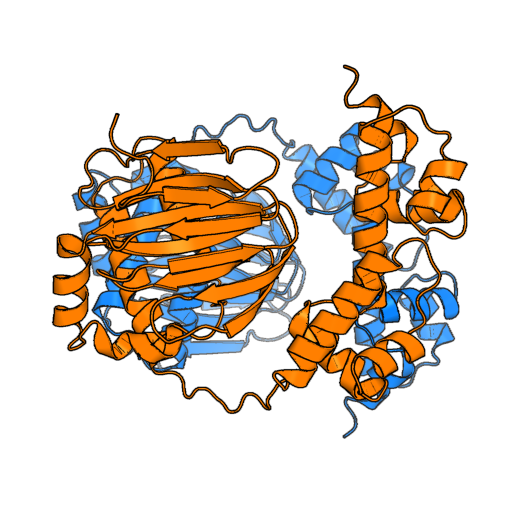TOM 3732 O O . GLU B 1 210 ? 24.328 -8.852 -22.094 1 78.56 210 GLU B O 1
ATOM 3737 N N . LEU B 1 211 ? 24.516 -7.086 -20.781 1 82.81 211 LEU B N 1
ATOM 3738 C CA . LEU B 1 211 ? 23.203 -7.293 -20.203 1 82.81 211 LEU B CA 1
ATOM 3739 C C . LEU B 1 211 ? 22.109 -7.062 -21.25 1 82.81 211 LEU B C 1
ATOM 3741 O O . LEU B 1 211 ? 21.156 -7.844 -21.344 1 82.81 211 LEU B O 1
ATOM 3745 N N . ALA B 1 212 ? 22.328 -6.043 -22 1 79.69 212 ALA B N 1
ATOM 3746 C CA . ALA B 1 212 ? 21.375 -5.75 -23.062 1 79.69 212 ALA B CA 1
ATOM 3747 C C . ALA B 1 212 ? 21.344 -6.883 -24.078 1 79.69 212 ALA B C 1
ATOM 3749 O O . ALA B 1 212 ? 20.266 -7.289 -24.531 1 79.69 212 ALA B O 1
ATOM 3750 N N . GLN B 1 213 ? 22.547 -7.332 -24.391 1 74.38 213 GLN B N 1
ATOM 3751 C CA . GLN B 1 213 ? 22.672 -8.438 -25.344 1 74.38 213 GLN B CA 1
ATOM 3752 C C . GLN B 1 213 ? 22 -9.695 -24.797 1 74.38 213 GLN B C 1
ATOM 3754 O O . GLN B 1 213 ? 21.328 -10.414 -25.547 1 74.38 213 GLN B O 1
ATOM 3759 N N . SER B 1 214 ? 22.141 -9.891 -23.578 1 74.5 214 SER B N 1
ATOM 3760 C CA . SER B 1 214 ? 21.547 -11.078 -22.969 1 74.5 214 SER B CA 1
ATOM 3761 C C . SER B 1 214 ? 20.016 -11.008 -23.016 1 74.5 214 SER B C 1
ATOM 3763 O O . SER B 1 214 ? 19.344 -12.039 -23 1 74.5 214 SER B O 1
ATOM 3765 N N . ALA B 1 215 ? 19.578 -9.836 -23.016 1 72.62 215 ALA B N 1
ATOM 3766 C CA . ALA B 1 215 ? 18.125 -9.609 -23.062 1 72.62 215 ALA B CA 1
ATOM 3767 C C . ALA B 1 215 ? 17.625 -9.5 -24.5 1 72.62 215 ALA B C 1
ATOM 3769 O O . ALA B 1 215 ? 16.422 -9.375 -24.734 1 72.62 215 ALA B O 1
ATOM 3770 N N . GLY B 1 216 ? 18.578 -9.57 -25.406 1 70.12 216 GLY B N 1
ATOM 3771 C CA . GLY B 1 216 ? 18.219 -9.453 -26.812 1 70.12 216 GLY B CA 1
ATOM 3772 C C . GLY B 1 216 ? 17.688 -8.078 -27.188 1 70.12 216 GLY B C 1
ATOM 3773 O O . GLY B 1 216 ? 16.812 -7.961 -28.047 1 70.12 216 GLY B O 1
ATOM 3774 N N . MET B 1 217 ? 18.109 -7.152 -26.422 1 72.94 217 MET B N 1
ATOM 3775 C CA . MET B 1 217 ? 17.594 -5.801 -26.641 1 72.94 217 MET B CA 1
ATOM 3776 C C . MET B 1 217 ? 18.734 -4.82 -26.891 1 72.94 217 MET B C 1
ATOM 3778 O O . MET B 1 217 ? 19.891 -5.105 -26.547 1 72.94 217 MET B O 1
ATOM 3782 N N . GLY B 1 218 ? 18.438 -3.748 -27.594 1 74.12 218 GLY B N 1
ATOM 3783 C CA . GLY B 1 218 ? 19.375 -2.637 -27.625 1 74.12 218 GLY B CA 1
ATOM 3784 C C . GLY B 1 218 ? 19.516 -1.938 -26.281 1 74.12 218 GLY B C 1
ATOM 3785 O O . GLY B 1 218 ? 18.703 -2.166 -25.375 1 74.12 218 GLY B O 1
ATOM 3786 N N . ARG B 1 219 ? 20.562 -1.19 -26.125 1 75.06 219 ARG B N 1
ATOM 3787 C CA . ARG B 1 219 ? 20.875 -0.544 -24.859 1 75.06 219 ARG B CA 1
ATOM 3788 C C . ARG B 1 219 ? 19.719 0.308 -24.375 1 75.06 219 ARG B C 1
ATOM 3790 O O . ARG B 1 219 ? 19.328 0.224 -23.203 1 75.06 219 ARG B O 1
ATOM 3797 N N . SER B 1 220 ? 19.125 0.957 -25.25 1 76 220 SER B N 1
ATOM 3798 C CA . SER B 1 220 ? 18.062 1.872 -24.859 1 76 220 SER B CA 1
ATOM 3799 C C . SER B 1 220 ? 16.797 1.113 -24.469 1 76 220 SER B C 1
ATOM 3801 O O . SER B 1 220 ? 16.188 1.406 -23.438 1 76 220 SER B O 1
ATOM 3803 N N . ALA B 1 221 ? 16.422 0.189 -25.25 1 68.5 221 ALA B N 1
ATOM 3804 C CA . ALA B 1 221 ? 15.242 -0.628 -24.969 1 68.5 221 ALA B CA 1
ATOM 3805 C C . ALA B 1 221 ? 15.422 -1.438 -23.688 1 68.5 221 ALA B C 1
ATOM 3807 O O . ALA B 1 221 ? 14.469 -1.61 -22.922 1 68.5 221 ALA B O 1
ATOM 3808 N N . PHE B 1 222 ? 16.672 -1.9 -23.531 1 77.38 222 PHE B N 1
ATOM 3809 C CA . PHE B 1 222 ? 16.984 -2.686 -22.344 1 77.38 222 PHE B CA 1
ATOM 3810 C C . PHE B 1 222 ? 16.797 -1.853 -21.078 1 77.38 222 PHE B C 1
ATOM 3812 O O . PHE B 1 222 ? 16.203 -2.312 -20.109 1 77.38 222 PHE B O 1
ATOM 3819 N N . LEU B 1 223 ? 17.234 -0.651 -21.141 1 76.38 223 LEU B N 1
ATOM 3820 C CA . LEU B 1 223 ? 17.125 0.215 -19.969 1 76.38 223 LEU B CA 1
ATOM 3821 C C . LEU B 1 223 ? 15.672 0.469 -19.594 1 76.38 223 LEU B C 1
ATOM 3823 O O . LEU B 1 223 ? 15.297 0.407 -18.422 1 76.38 223 LEU B O 1
ATOM 3827 N N . GLY B 1 224 ? 14.891 0.615 -20.562 1 69.69 224 GLY B N 1
ATOM 3828 C CA . GLY B 1 224 ? 13.469 0.811 -20.328 1 69.69 224 GLY B CA 1
ATOM 3829 C C . GLY B 1 224 ? 12.773 -0.427 -19.797 1 69.69 224 GLY B C 1
ATOM 3830 O O . GLY B 1 224 ? 12.031 -0.353 -18.812 1 69.69 224 GLY B O 1
ATOM 3831 N N . ALA B 1 225 ? 13.148 -1.487 -20.438 1 66.31 225 ALA B N 1
ATOM 3832 C CA . ALA B 1 225 ? 12.539 -2.754 -20.047 1 66.31 225 ALA B CA 1
ATOM 3833 C C . ALA B 1 225 ? 12.953 -3.158 -18.641 1 66.31 225 ALA B C 1
ATOM 3835 O O . ALA B 1 225 ? 12.141 -3.66 -17.859 1 66.31 225 ALA B O 1
ATOM 3836 N N . PHE B 1 226 ? 14.266 -2.932 -18.375 1 75.44 226 PHE B N 1
ATOM 3837 C CA . PHE B 1 226 ? 14.805 -3.287 -17.062 1 75.44 226 PHE B CA 1
ATOM 3838 C C . PHE B 1 226 ? 14.148 -2.455 -15.969 1 75.44 226 PHE B C 1
ATOM 3840 O O . PHE B 1 226 ? 13.727 -2.992 -14.945 1 75.44 226 PHE B O 1
ATOM 3847 N N . ARG B 1 227 ? 13.969 -1.232 -16.328 1 69.94 227 ARG B N 1
ATOM 3848 C CA . ARG B 1 227 ? 13.352 -0.342 -15.344 1 69.94 227 ARG B CA 1
ATOM 3849 C C . ARG B 1 227 ? 11.883 -0.691 -15.141 1 69.94 227 ARG B C 1
ATOM 3851 O O . ARG B 1 227 ? 11.383 -0.668 -14.016 1 69.94 227 ARG B O 1
ATOM 3858 N N . ALA B 1 228 ? 11.336 -0.998 -16.156 1 60.72 228 ALA B N 1
ATOM 3859 C CA . ALA B 1 228 ? 9.93 -1.375 -16.078 1 60.72 228 ALA B CA 1
ATOM 3860 C C . ALA B 1 228 ? 9.742 -2.648 -15.266 1 60.72 228 ALA B C 1
ATOM 3862 O O . ALA B 1 228 ? 8.773 -2.773 -14.516 1 60.72 228 ALA B O 1
ATOM 3863 N N . ALA B 1 229 ? 10.82 -3.496 -15.477 1 60.34 229 ALA B N 1
ATOM 3864 C CA . ALA B 1 229 ? 10.727 -4.809 -14.844 1 60.34 229 ALA B CA 1
ATOM 3865 C C . ALA B 1 229 ? 11.141 -4.742 -13.383 1 60.34 229 ALA B C 1
ATOM 3867 O O . ALA B 1 229 ? 10.586 -5.449 -12.539 1 60.34 229 ALA B O 1
ATOM 3868 N N . THR B 1 230 ? 12.234 -3.889 -13.133 1 62.19 230 THR B N 1
ATOM 3869 C CA . THR B 1 230 ? 12.844 -3.969 -11.805 1 62.19 230 THR B CA 1
ATOM 3870 C C . THR B 1 230 ? 12.594 -2.686 -11.016 1 62.19 230 THR B C 1
ATOM 3872 O O . THR B 1 230 ? 12.805 -2.648 -9.805 1 62.19 230 THR B O 1
ATOM 3875 N N . GLY B 1 231 ? 12.109 -1.787 -11.727 1 58.56 231 GLY B N 1
ATOM 3876 C CA . GLY B 1 231 ? 11.898 -0.485 -11.109 1 58.56 231 GLY B CA 1
ATOM 3877 C C . GLY B 1 231 ? 13.172 0.328 -10.977 1 58.56 231 GLY B C 1
ATOM 3878 O O . GLY B 1 231 ? 13.141 1.47 -10.516 1 58.56 231 GLY B O 1
ATOM 3879 N N . GLN B 1 232 ? 14.25 -0.227 -11.32 1 67.62 232 GLN B N 1
ATOM 3880 C CA . GLN B 1 232 ? 15.539 0.443 -11.195 1 67.62 232 GLN B CA 1
ATOM 3881 C C . GLN B 1 232 ? 16.406 0.194 -12.422 1 67.62 232 GLN B C 1
ATOM 3883 O O . GLN B 1 232 ? 16.094 -0.669 -13.25 1 67.62 232 GLN B O 1
ATOM 3888 N N . SER B 1 233 ? 17.484 1.079 -12.602 1 79.06 233 SER B N 1
ATOM 3889 C CA . SER B 1 233 ? 18.438 0.831 -13.672 1 79.06 233 SER B CA 1
ATOM 3890 C C . SER B 1 233 ? 19.266 -0.422 -13.398 1 79.06 233 SER B C 1
ATOM 3892 O O . SER B 1 233 ? 19.406 -0.842 -12.25 1 79.06 233 SER B O 1
ATOM 3894 N N . PRO B 1 234 ? 19.766 -1.005 -14.453 1 79.25 234 PRO B N 1
ATOM 3895 C CA . PRO B 1 234 ? 20.641 -2.172 -14.258 1 79.25 234 PRO B CA 1
ATOM 3896 C C . PRO B 1 234 ? 21.781 -1.903 -13.281 1 79.25 234 PRO B C 1
ATOM 3898 O O . PRO B 1 234 ? 22.062 -2.734 -12.414 1 79.25 234 PRO B O 1
ATOM 3901 N N . HIS B 1 235 ? 22.344 -0.763 -13.422 1 81 235 HIS B N 1
ATOM 3902 C CA . HIS B 1 235 ? 23.453 -0.423 -12.539 1 81 235 HIS B CA 1
ATOM 3903 C C . HIS B 1 235 ? 23.016 -0.361 -11.086 1 81 235 HIS B C 1
ATOM 3905 O O . HIS B 1 235 ? 23.656 -0.943 -10.211 1 81 235 HIS B O 1
ATOM 3911 N N . GLN B 1 236 ? 21.938 0.223 -10.898 1 76.25 236 GLN B N 1
ATOM 3912 C CA . GLN B 1 236 ? 21.406 0.337 -9.539 1 76.25 236 GLN B CA 1
ATOM 3913 C C . GLN B 1 236 ? 21.031 -1.031 -8.984 1 76.25 236 GLN B C 1
ATOM 3915 O O . GLN B 1 236 ? 21.266 -1.316 -7.809 1 76.25 236 GLN B O 1
ATOM 3920 N N . TYR B 1 237 ? 20.438 -1.748 -9.828 1 79.31 237 TYR B N 1
ATOM 3921 C CA . TYR B 1 237 ? 20.047 -3.092 -9.43 1 79.31 237 TYR B CA 1
ATOM 3922 C C . TYR B 1 237 ? 21.25 -3.924 -9.016 1 79.31 237 TYR B C 1
ATOM 3924 O O . TYR B 1 237 ? 21.234 -4.555 -7.953 1 79.31 237 TYR B O 1
ATOM 3932 N N . ILE B 1 238 ? 22.281 -3.83 -9.797 1 82.81 238 ILE B N 1
ATOM 3933 C CA . ILE B 1 238 ? 23.484 -4.617 -9.562 1 82.81 238 ILE B CA 1
ATOM 3934 C C . ILE B 1 238 ? 24.172 -4.16 -8.273 1 82.81 238 ILE B C 1
ATOM 3936 O O . ILE B 1 238 ? 24.562 -4.98 -7.445 1 82.81 238 ILE B O 1
ATOM 3940 N N . LEU B 1 239 ? 24.188 -2.914 -8.062 1 82 239 LEU B N 1
ATOM 3941 C CA . LEU B 1 239 ? 24.828 -2.381 -6.863 1 82 239 LEU B CA 1
ATOM 3942 C C . LEU B 1 239 ? 24.062 -2.809 -5.609 1 82 239 LEU B C 1
ATOM 3944 O O . LEU B 1 239 ? 24.688 -3.172 -4.605 1 82 239 LEU B O 1
ATOM 3948 N N . ARG B 1 240 ? 22.859 -2.719 -5.738 1 77.69 240 ARG B N 1
ATOM 3949 C CA . ARG B 1 240 ? 22.031 -3.137 -4.609 1 77.69 240 ARG B CA 1
ATOM 3950 C C . ARG B 1 240 ? 22.219 -4.621 -4.312 1 77.69 240 ARG B C 1
ATOM 3952 O O . ARG B 1 240 ? 22.359 -5.012 -3.15 1 77.69 240 ARG B O 1
ATOM 3959 N N . ARG B 1 241 ? 22.203 -5.34 -5.328 1 80.69 241 ARG B N 1
ATOM 3960 C CA . ARG B 1 241 ? 22.406 -6.777 -5.156 1 80.69 241 ARG B CA 1
ATOM 3961 C C . ARG B 1 241 ? 23.781 -7.074 -4.57 1 80.69 241 ARG B C 1
ATOM 3963 O O . ARG B 1 241 ? 23.906 -7.93 -3.689 1 80.69 241 ARG B O 1
ATOM 3970 N N . ARG B 1 242 ? 24.719 -6.379 -5.023 1 83.94 242 ARG B N 1
ATOM 3971 C CA . ARG B 1 242 ? 26.078 -6.562 -4.496 1 83.94 242 ARG B CA 1
ATOM 3972 C C . ARG B 1 242 ? 26.156 -6.145 -3.031 1 83.94 242 ARG B C 1
ATOM 3974 O O . ARG B 1 242 ? 26.797 -6.809 -2.223 1 83.94 242 ARG B O 1
ATOM 3981 N N . ALA B 1 243 ? 25.453 -5.164 -2.742 1 81.44 243 ALA B N 1
ATOM 3982 C CA . ALA B 1 243 ? 25.438 -4.703 -1.357 1 81.44 243 ALA B CA 1
ATOM 3983 C C . ALA B 1 243 ? 24.781 -5.73 -0.448 1 81.44 243 ALA B C 1
ATOM 3985 O O . ALA B 1 243 ? 25.266 -6.016 0.646 1 81.44 243 ALA B O 1
ATOM 3986 N N . GLU B 1 244 ? 23.734 -6.188 -0.908 1 76.06 244 GLU B N 1
ATOM 3987 C CA . GLU B 1 244 ? 23.031 -7.215 -0.149 1 76.06 244 GLU B CA 1
ATOM 3988 C C . GLU B 1 244 ? 23.922 -8.43 0.098 1 76.06 244 GLU B C 1
ATOM 3990 O O . GLU B 1 244 ? 23.938 -8.977 1.203 1 76.06 244 GLU B O 1
ATOM 3995 N N . ARG B 1 245 ? 24.547 -8.789 -0.876 1 77.94 245 ARG B N 1
ATOM 3996 C CA . ARG B 1 245 ? 25.469 -9.922 -0.748 1 77.94 245 ARG B CA 1
ATOM 3997 C C . ARG B 1 245 ? 26.594 -9.594 0.23 1 77.94 245 ARG B C 1
ATOM 3999 O O . ARG B 1 245 ? 26.984 -10.445 1.036 1 77.94 245 ARG B O 1
ATOM 4006 N N . ALA B 1 246 ? 27.062 -8.445 0.157 1 84.38 246 ALA B N 1
ATOM 4007 C CA . ALA B 1 246 ? 28.125 -8.023 1.071 1 84.38 246 ALA B CA 1
ATOM 4008 C C . ALA B 1 246 ? 27.656 -8.086 2.521 1 84.38 246 ALA B C 1
ATOM 4010 O O . ALA B 1 246 ? 28.359 -8.602 3.389 1 84.38 246 ALA B O 1
ATOM 4011 N N . VAL B 1 247 ? 26.484 -7.637 2.699 1 77.62 247 VAL B N 1
ATOM 4012 C CA . VAL B 1 247 ? 25.938 -7.625 4.051 1 77.62 247 VAL B CA 1
ATOM 4013 C C . VAL B 1 247 ? 25.781 -9.055 4.559 1 77.62 247 VAL B C 1
ATOM 4015 O O . VAL B 1 247 ? 26.094 -9.352 5.707 1 77.62 247 VAL B O 1
ATOM 4018 N N . ALA B 1 248 ? 25.328 -9.859 3.754 1 73.62 248 ALA B N 1
ATOM 4019 C CA . ALA B 1 248 ? 25.156 -11.266 4.121 1 73.62 248 ALA B CA 1
ATOM 4020 C C . ALA B 1 248 ? 26.5 -11.891 4.5 1 73.62 248 ALA B C 1
ATOM 4022 O O . ALA B 1 248 ? 26.594 -12.625 5.484 1 73.62 248 ALA B O 1
ATOM 4023 N N . LEU B 1 249 ? 27.5 -11.539 3.773 1 79.12 249 LEU B N 1
ATOM 4024 C CA . LEU B 1 249 ? 28.828 -12.078 4.016 1 79.12 249 LEU B CA 1
ATOM 4025 C C . LEU B 1 249 ? 29.422 -11.508 5.305 1 79.12 249 LEU B C 1
ATOM 4027 O O . LEU B 1 249 ? 30.094 -12.227 6.047 1 79.12 249 LEU B O 1
ATOM 4031 N N . LEU B 1 250 ? 29.078 -10.289 5.539 1 81.5 250 LEU B N 1
ATOM 4032 C CA . LEU B 1 250 ? 29.594 -9.633 6.734 1 81.5 250 LEU B CA 1
ATOM 4033 C C . LEU B 1 250 ? 28.938 -10.195 7.992 1 81.5 250 LEU B C 1
ATOM 4035 O O . LEU B 1 250 ? 29.609 -10.367 9.016 1 81.5 250 LEU B O 1
ATOM 4039 N N . ARG B 1 251 ? 27.719 -10.562 7.859 1 72.94 251 ARG B N 1
ATOM 4040 C CA . ARG B 1 251 ? 26.969 -11.062 9.008 1 72.94 251 ARG B CA 1
ATOM 4041 C C . ARG B 1 251 ? 27.297 -12.523 9.281 1 72.94 251 ARG B C 1
ATOM 4043 O O . ARG B 1 251 ? 27.219 -12.984 10.422 1 72.94 251 ARG B O 1
ATOM 4050 N N . SER B 1 252 ? 27.531 -13.266 8.32 1 64.25 252 SER B N 1
ATOM 4051 C CA . SER B 1 252 ? 27.672 -14.711 8.453 1 64.25 252 SER B CA 1
ATOM 4052 C C . SER B 1 252 ? 29.109 -15.086 8.828 1 64.25 252 SER B C 1
ATOM 4054 O O . SER B 1 252 ? 29.375 -16.219 9.227 1 64.25 252 SER B O 1
ATOM 4056 N N . GLY B 1 253 ? 30.078 -14.117 8.695 1 70.5 253 GLY B N 1
ATOM 4057 C CA . GLY B 1 253 ? 31.391 -14.656 8.969 1 70.5 253 GLY B CA 1
ATOM 4058 C C . GLY B 1 253 ? 32.438 -13.586 9.195 1 70.5 253 GLY B C 1
ATOM 4059 O O . GLY B 1 253 ? 32.125 -12.414 9.375 1 70.5 253 GLY B O 1
ATOM 4060 N N . ASP B 1 254 ? 33.781 -14.008 9.297 1 73.38 254 ASP B N 1
ATOM 4061 C CA . ASP B 1 254 ? 34.938 -13.172 9.68 1 73.38 254 ASP B CA 1
ATOM 4062 C C . ASP B 1 254 ? 35.875 -12.977 8.5 1 73.38 254 ASP B C 1
ATOM 4064 O O . ASP B 1 254 ? 37.094 -12.836 8.688 1 73.38 254 ASP B O 1
ATOM 4068 N N . LEU B 1 255 ? 35.312 -13.031 7.289 1 80.25 255 LEU B N 1
ATOM 4069 C CA . LEU B 1 255 ? 36.188 -12.789 6.129 1 80.25 255 LEU B CA 1
ATOM 4070 C C . LEU B 1 255 ? 36.75 -11.367 6.156 1 80.25 255 LEU B C 1
ATOM 4072 O O . LEU B 1 255 ? 36.062 -10.438 6.609 1 80.25 255 LEU B O 1
ATOM 4076 N N . PRO B 1 256 ? 38.031 -11.312 5.652 1 85.62 256 PRO B N 1
ATOM 4077 C CA . PRO B 1 256 ? 38.562 -9.953 5.523 1 85.62 256 PRO B CA 1
ATOM 4078 C C . PRO B 1 256 ? 37.719 -9.07 4.605 1 85.62 256 PRO B C 1
ATOM 4080 O O . PRO B 1 256 ? 37.156 -9.562 3.627 1 85.62 256 PRO B O 1
ATOM 4083 N N . LEU B 1 257 ? 37.625 -7.852 4.852 1 88.12 257 LEU B N 1
ATOM 4084 C CA . LEU B 1 257 ? 36.781 -6.902 4.145 1 88.12 257 LEU B CA 1
ATOM 4085 C C . LEU B 1 257 ? 37.094 -6.887 2.654 1 88.12 257 LEU B C 1
ATOM 4087 O O . LEU B 1 257 ? 36.219 -6.754 1.821 1 88.12 257 LEU B O 1
ATOM 4091 N N . ALA B 1 258 ? 38.375 -7.031 2.381 1 85.88 258 ALA B N 1
ATOM 4092 C CA . ALA B 1 258 ? 38.781 -7.055 0.981 1 85.88 258 ALA B CA 1
ATOM 4093 C C . ALA B 1 258 ? 38.188 -8.258 0.251 1 85.88 258 ALA B C 1
ATOM 4095 O O . ALA B 1 258 ? 37.812 -8.156 -0.913 1 85.88 258 ALA B O 1
ATOM 4096 N N . GLU B 1 259 ? 38.125 -9.336 0.952 1 83.75 259 GLU B N 1
ATOM 4097 C CA . GLU B 1 259 ? 37.562 -10.555 0.37 1 83.75 259 GLU B CA 1
ATOM 4098 C C . GLU B 1 259 ? 36.062 -10.445 0.209 1 83.75 259 GLU B C 1
ATOM 4100 O O . GLU B 1 259 ? 35.5 -10.906 -0.79 1 83.75 259 GLU B O 1
ATOM 4105 N N . VAL B 1 260 ? 35.406 -9.852 1.168 1 88.75 260 VAL B N 1
ATOM 4106 C CA . VAL B 1 260 ? 33.969 -9.633 1.099 1 88.75 260 VAL B CA 1
ATOM 4107 C C . VAL B 1 260 ? 33.625 -8.766 -0.117 1 88.75 260 VAL B C 1
ATOM 4109 O O . VAL B 1 260 ? 32.688 -9.047 -0.843 1 88.75 260 VAL B O 1
ATOM 4112 N N . ALA B 1 261 ? 34.469 -7.785 -0.316 1 89.19 261 ALA B N 1
ATOM 4113 C CA . ALA B 1 261 ? 34.25 -6.883 -1.445 1 89.19 261 ALA B CA 1
ATOM 4114 C C . ALA B 1 261 ? 34.312 -7.641 -2.77 1 89.19 261 ALA B C 1
ATOM 4116 O O . ALA B 1 261 ? 33.438 -7.5 -3.611 1 89.19 261 ALA B O 1
ATOM 4117 N N . LEU B 1 262 ? 35.312 -8.492 -2.908 1 80.75 262 LEU B N 1
ATOM 4118 C CA . LEU B 1 262 ? 35.5 -9.258 -4.133 1 80.75 262 LEU B CA 1
ATOM 4119 C C . LEU B 1 262 ? 34.375 -10.273 -4.336 1 80.75 262 LEU B C 1
ATOM 4121 O O . LEU B 1 262 ? 33.844 -10.391 -5.438 1 80.75 262 LEU B O 1
ATOM 4125 N N . LEU B 1 263 ? 34.031 -10.867 -3.264 1 83.81 263 LEU B N 1
ATOM 4126 C CA . LEU B 1 263 ? 33 -11.906 -3.338 1 83.81 263 LEU B CA 1
ATOM 4127 C C . LEU B 1 263 ? 31.641 -11.305 -3.637 1 83.81 263 LEU B C 1
ATOM 4129 O O . LEU B 1 263 ? 30.781 -11.953 -4.25 1 83.81 263 LEU B O 1
ATOM 4133 N N . ALA B 1 264 ? 31.531 -10.109 -3.268 1 87.62 264 ALA B N 1
ATOM 4134 C CA . ALA B 1 264 ? 30.25 -9.438 -3.475 1 87.62 264 ALA B CA 1
ATOM 4135 C C . ALA B 1 264 ? 30.203 -8.758 -4.844 1 87.62 264 ALA B C 1
ATOM 4137 O O . ALA B 1 264 ? 29.141 -8.359 -5.309 1 87.62 264 ALA B O 1
ATOM 4138 N N . GLY B 1 265 ? 31.344 -8.594 -5.457 1 87.75 265 GLY B N 1
ATOM 4139 C CA . GLY B 1 265 ? 31.391 -8.07 -6.816 1 87.75 265 GLY B CA 1
ATOM 4140 C C . GLY B 1 265 ? 31.875 -6.633 -6.887 1 87.75 265 GLY B C 1
ATOM 4141 O O . GLY B 1 265 ? 31.734 -5.977 -7.922 1 87.75 265 GLY B O 1
ATOM 4142 N N . PHE B 1 266 ? 32.406 -6.156 -5.836 1 88.88 266 PHE B N 1
ATOM 4143 C CA . PHE B 1 266 ? 33 -4.812 -5.852 1 88.88 266 PHE B CA 1
ATOM 4144 C C . PHE B 1 266 ? 34.438 -4.84 -6.344 1 88.88 266 PHE B C 1
ATOM 4146 O O . PHE B 1 266 ? 35.125 -5.832 -6.156 1 88.88 266 PHE B O 1
ATOM 4153 N N . ALA B 1 267 ? 34.719 -3.676 -6.992 1 82.5 267 ALA B N 1
ATOM 4154 C CA . ALA B 1 267 ? 36.094 -3.588 -7.508 1 82.5 267 ALA B CA 1
ATOM 4155 C C . ALA B 1 267 ? 37.094 -3.541 -6.371 1 82.5 267 ALA B C 1
ATOM 4157 O O . ALA B 1 267 ? 38.219 -4.086 -6.488 1 82.5 267 ALA B O 1
ATOM 4158 N N . HIS B 1 268 ? 36.844 -2.91 -5.332 1 85.62 268 HIS B N 1
ATOM 4159 C CA . HIS B 1 268 ? 37.719 -2.801 -4.172 1 85.62 268 HIS B CA 1
ATOM 4160 C C . HIS B 1 268 ? 36.906 -2.488 -2.908 1 85.62 268 HIS B C 1
ATOM 4162 O O . HIS B 1 268 ? 35.75 -2.133 -2.984 1 85.62 268 HIS B O 1
ATOM 4168 N N . GLN B 1 269 ? 37.562 -2.732 -1.814 1 86.75 269 GLN B N 1
ATOM 4169 C CA . GLN B 1 269 ? 36.938 -2.568 -0.503 1 86.75 269 GLN B CA 1
ATOM 4170 C C . GLN B 1 269 ? 36.375 -1.159 -0.332 1 86.75 269 GLN B C 1
ATOM 4172 O O . GLN B 1 269 ? 35.312 -0.979 0.244 1 86.75 269 GLN B O 1
ATOM 4177 N N . ALA B 1 270 ? 37.031 -0.249 -0.902 1 86.69 270 ALA B N 1
ATOM 4178 C CA . ALA B 1 270 ? 36.594 1.139 -0.764 1 86.69 270 ALA B CA 1
ATOM 4179 C C . ALA B 1 270 ? 35.25 1.359 -1.44 1 86.69 270 ALA B C 1
ATOM 4181 O O . ALA B 1 270 ? 34.375 2.062 -0.907 1 86.69 270 ALA B O 1
ATOM 4182 N N . HIS B 1 271 ? 35.125 0.791 -2.539 1 86.56 271 HIS B N 1
ATOM 4183 C CA . HIS B 1 271 ? 33.844 0.911 -3.262 1 86.56 271 HIS B CA 1
ATOM 4184 C C . HIS B 1 271 ? 32.719 0.252 -2.492 1 86.56 271 HIS B C 1
ATOM 4186 O O . HIS B 1 271 ? 31.625 0.819 -2.385 1 86.56 271 HIS B O 1
ATOM 4192 N N . MET B 1 272 ? 32.969 -0.902 -1.999 1 89.06 272 MET B N 1
ATOM 4193 C CA . MET B 1 272 ? 31.984 -1.582 -1.175 1 89.06 272 MET B CA 1
ATOM 4194 C C . MET B 1 272 ? 31.594 -0.725 0.024 1 89.06 272 MET B C 1
ATOM 4196 O O . MET B 1 272 ? 30.406 -0.555 0.309 1 89.06 272 MET B O 1
ATOM 4200 N N . THR B 1 273 ? 32.562 -0.236 0.639 1 83.75 273 THR B N 1
ATOM 4201 C CA . THR B 1 273 ? 32.344 0.573 1.832 1 83.75 273 THR B CA 1
ATOM 4202 C C . THR B 1 273 ? 31.453 1.781 1.509 1 83.75 273 THR B C 1
ATOM 4204 O O . THR B 1 273 ? 30.516 2.088 2.246 1 83.75 273 THR B O 1
ATOM 4207 N N . ASN B 1 274 ? 31.734 2.299 0.371 1 81.81 274 ASN B N 1
ATOM 4208 C CA . ASN B 1 274 ? 30.969 3.463 -0.068 1 81.81 274 ASN B CA 1
ATOM 4209 C C . ASN B 1 274 ? 29.516 3.105 -0.363 1 81.81 274 ASN B C 1
ATOM 4211 O O . ASN B 1 274 ? 28.609 3.826 0.037 1 81.81 274 ASN B O 1
ATOM 4215 N N . VAL B 1 275 ? 29.375 2.092 -1.003 1 80.94 275 VAL B N 1
ATOM 4216 C CA . VAL B 1 275 ? 28.047 1.666 -1.407 1 80.94 275 VAL B CA 1
ATOM 4217 C C . VAL B 1 275 ? 27.234 1.243 -0.178 1 80.94 275 VAL B C 1
ATOM 4219 O O . VAL B 1 275 ? 26.078 1.62 -0.029 1 80.94 275 VAL B O 1
ATOM 4222 N N . LEU B 1 276 ? 27.859 0.502 0.73 1 79.38 276 LEU B N 1
ATOM 4223 C CA . LEU B 1 276 ? 27.188 0.054 1.938 1 79.38 276 LEU B CA 1
ATOM 4224 C C . LEU B 1 276 ? 26.828 1.236 2.836 1 79.38 276 LEU B C 1
ATOM 4226 O O . LEU B 1 276 ? 25.734 1.292 3.4 1 79.38 276 LEU B O 1
ATOM 4230 N N . SER B 1 277 ? 27.688 2.068 2.816 1 77.31 277 SER B N 1
ATOM 4231 C CA . SER B 1 277 ? 27.438 3.271 3.602 1 77.31 277 SER B CA 1
ATOM 4232 C C . SER B 1 277 ? 26.266 4.074 3.02 1 77.31 277 SER B C 1
ATOM 4234 O O . SER B 1 277 ? 25.438 4.586 3.762 1 77.31 277 SER B O 1
ATOM 4236 N N . ARG B 1 278 ? 26.25 3.998 1.777 1 68.81 278 ARG B N 1
ATOM 4237 C CA . ARG B 1 278 ? 25.219 4.746 1.072 1 68.81 278 ARG B CA 1
ATOM 4238 C C . ARG B 1 278 ? 23.859 4.062 1.212 1 68.81 278 ARG B C 1
ATOM 4240 O O . ARG B 1 278 ? 22.844 4.723 1.458 1 68.81 278 ARG B O 1
ATOM 4247 N N . LEU B 1 279 ? 23.844 2.812 1.117 1 65.75 279 LEU B N 1
ATOM 4248 C CA . LEU B 1 279 ? 22.609 2.051 1.051 1 65.75 279 LEU B CA 1
ATOM 4249 C C . LEU B 1 279 ? 22.109 1.689 2.449 1 65.75 279 LEU B C 1
ATOM 4251 O O . LEU B 1 279 ? 20.906 1.653 2.697 1 65.75 279 LEU B O 1
ATOM 4255 N N . TYR B 1 280 ? 23.047 1.474 3.402 1 64.5 280 TYR B N 1
ATOM 4256 C CA . TYR B 1 280 ? 22.688 0.926 4.703 1 64.5 280 TYR B CA 1
ATOM 4257 C C . TYR B 1 280 ? 23.016 1.906 5.824 1 64.5 280 TYR B C 1
ATOM 4259 O O . TYR B 1 280 ? 22.625 1.701 6.973 1 64.5 280 TYR B O 1
ATOM 4267 N N . GLY B 1 281 ? 23.703 2.941 5.492 1 65.44 281 GLY B N 1
ATOM 4268 C CA . GLY B 1 281 ? 24.109 3.92 6.484 1 65.44 281 GLY B CA 1
ATOM 4269 C C . GLY B 1 281 ? 25.188 3.398 7.426 1 65.44 281 GLY B C 1
ATOM 4270 O O . GLY B 1 281 ? 25.469 4.02 8.453 1 65.44 281 GLY B O 1
ATOM 4271 N N . LEU B 1 282 ? 25.672 2.26 7.238 1 69.69 282 LEU B N 1
ATOM 4272 C CA . LEU B 1 282 ? 26.688 1.613 8.07 1 69.69 282 LEU B CA 1
ATOM 4273 C C . LEU B 1 282 ? 27.906 1.204 7.242 1 69.69 282 LEU B C 1
ATOM 4275 O O . LEU B 1 282 ? 27.766 0.848 6.07 1 69.69 282 LEU B O 1
ATOM 4279 N N . THR B 1 283 ? 29.125 1.27 7.926 1 76.44 283 THR B N 1
ATOM 4280 C CA . THR B 1 283 ? 30.312 0.685 7.312 1 76.44 283 THR B CA 1
ATOM 4281 C C . THR B 1 283 ? 30.281 -0.837 7.422 1 76.44 283 THR B C 1
ATOM 4283 O O . THR B 1 283 ? 29.578 -1.391 8.273 1 76.44 283 THR B O 1
ATOM 4286 N N . PRO B 1 284 ? 31.062 -1.383 6.559 1 79.69 284 PRO B N 1
ATOM 4287 C CA . PRO B 1 284 ? 31.156 -2.844 6.629 1 79.69 284 PRO B CA 1
ATOM 4288 C C . PRO B 1 284 ? 31.531 -3.346 8.016 1 79.69 284 PRO B C 1
ATOM 4290 O O . PRO B 1 284 ? 30.969 -4.332 8.5 1 79.69 284 PRO B O 1
ATOM 4293 N N . ALA B 1 285 ? 32.438 -2.699 8.625 1 77.88 285 ALA B N 1
ATOM 4294 C CA . ALA B 1 285 ? 32.875 -3.135 9.945 1 77.88 285 ALA B CA 1
ATOM 4295 C C . ALA B 1 285 ? 31.766 -3.055 10.961 1 77.88 285 ALA B C 1
ATOM 4297 O O . ALA B 1 285 ? 31.594 -3.949 11.797 1 77.88 285 ALA B O 1
ATOM 4298 N N . ARG B 1 286 ? 30.984 -2.121 10.914 1 74.75 286 ARG B N 1
ATOM 4299 C CA . ARG B 1 286 ? 29.875 -1.936 11.844 1 74.75 286 ARG B CA 1
ATOM 4300 C C . ARG B 1 286 ? 28.766 -2.941 11.578 1 74.75 286 ARG B C 1
ATOM 4302 O O . ARG B 1 286 ? 28.109 -3.41 12.508 1 74.75 286 ARG B O 1
ATOM 4309 N N . ILE B 1 287 ? 28.562 -3.16 10.336 1 73.81 287 ILE B N 1
ATOM 4310 C CA . ILE B 1 287 ? 27.562 -4.148 9.953 1 73.81 287 ILE B CA 1
ATOM 4311 C C . ILE B 1 287 ? 27.953 -5.516 10.508 1 73.81 287 ILE B C 1
ATOM 4313 O O . ILE B 1 287 ? 27.094 -6.262 10.992 1 73.81 287 ILE B O 1
ATOM 4317 N N . ARG B 1 288 ? 29.188 -5.766 10.461 1 74.31 288 ARG B N 1
ATOM 4318 C CA . ARG B 1 288 ? 29.703 -7.031 10.984 1 74.31 288 ARG B CA 1
ATOM 4319 C C . ARG B 1 288 ? 29.531 -7.102 12.5 1 74.31 288 ARG B C 1
ATOM 4321 O O . ARG B 1 288 ? 29.141 -8.133 13.039 1 74.31 288 ARG B O 1
ATOM 4328 N N . ASN B 1 289 ? 29.891 -6.07 13.234 1 66.31 289 ASN B N 1
ATOM 4329 C CA . ASN B 1 289 ? 29.906 -6.078 14.695 1 66.31 289 ASN B CA 1
ATOM 4330 C C . ASN B 1 289 ? 28.5 -5.957 15.273 1 66.31 289 ASN B C 1
ATOM 4332 O O . ASN B 1 289 ? 28.266 -6.297 16.438 1 66.31 289 ASN B O 1
ATOM 4336 N N . ARG B 1 290 ? 27.625 -5.398 14.836 1 52.56 290 ARG B N 1
ATOM 4337 C CA . ARG B 1 290 ? 26.281 -5.254 15.383 1 52.56 290 ARG B CA 1
ATOM 4338 C C . ARG B 1 290 ? 25.625 -6.609 15.578 1 52.56 290 ARG B C 1
ATOM 4340 O O . ARG B 1 290 ? 24.656 -6.73 16.328 1 52.56 290 ARG B O 1
ATOM 4347 N N . GLU B 1 291 ? 25.734 -7.652 14.969 1 41.22 291 GLU B N 1
ATOM 4348 C CA . GLU B 1 291 ? 25.188 -8.938 15.398 1 41.22 291 GLU B CA 1
ATOM 4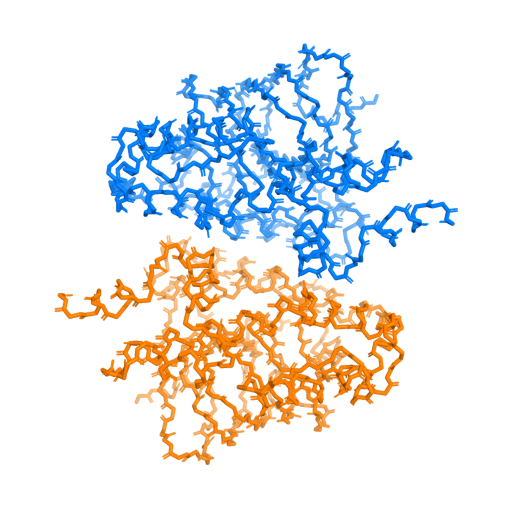349 C C . GLU B 1 291 ? 25.906 -9.445 16.656 1 41.22 291 GLU B C 1
ATOM 4351 O O . GLU B 1 291 ? 25.391 -10.328 17.344 1 41.22 291 GLU B O 1
ATOM 4356 N N . ASP B 1 292 ? 27.141 -9.203 17.078 1 35.44 292 ASP B N 1
ATOM 4357 C CA . ASP B 1 292 ? 27.719 -9.805 18.266 1 35.44 292 ASP B CA 1
ATOM 4358 C C . ASP B 1 292 ? 27.141 -9.188 19.547 1 35.44 292 ASP B C 1
ATOM 4360 O O . ASP B 1 292 ? 27.484 -9.602 20.656 1 35.44 292 ASP B O 1
ATOM 4364 N N . ARG B 1 293 ? 26.656 -7.977 19.719 1 32.81 293 ARG B N 1
ATOM 4365 C CA . ARG B 1 293 ? 26.016 -7.77 21.016 1 32.81 293 ARG B CA 1
ATOM 4366 C C . ARG B 1 293 ? 24.531 -8.148 20.953 1 32.81 293 ARG B C 1
ATOM 4368 O O . ARG B 1 293 ? 23.875 -7.91 19.938 1 32.81 293 ARG B O 1
#

InterPro domains:
  IPR009057 Homedomain-like superfamily [SSF46689] (188-239)
  IPR009057 Homedomain-like superfamily [SSF46689] (241-290)
  IPR018060 AraC-like, DNA binding HTH domain [PF12833] (211-290)
  IPR018060 AraC-like, DNA binding HTH domain [PS01124] (192-290)
  IPR018060 AraC-like, DNA binding HTH domain [SM00342] (205-288)
  IPR050204 AraC/XylS family transcriptional regulators [PTHR46796] (18-290)

Nearest PDB structures (foldseek):
  3w6v-assembly1_A  TM=9.691E-01  e=1.296E-06  Streptomyces griseus
  3oio-assembly1_A  TM=8.886E-01  e=7.726E-07  Chromobacterium violaceum
  3lsg-assembly1_A  TM=9.423E-01  e=4.096E-06  Fusobacterium nucleatum subsp. nucleatum
  6swi-assembly1_A  TM=9.138E-01  e=4.586E-05  Geobacillus stearothermophilus
  3oou-assembly1_A  TM=8.871E-01  e=3.247E-05  Listeria innocua

Sequence (586 aa):
MAAPIPGEFEYDTERAPVLTSKRIHGSTGIEVVEALCPAGEYRHGAAAAFVLRLVRRGHSPARLELGAGVFDAYTRSGDLLFNPAGTATRFAIESQRQMLIVSLSEALVLPLLNEQGANPGDLGPLLQSPLRSGLLTSLCLALGEEADNGGLRGATFAEATVTAAVAELLFLAKQPVGTAAPTAPVAHRTIARCLELIEARLAEPLLLSELAQSAGMGRSAFLGAFRAATGQSPHQYILRRRAERAVALLRSGDLPLAEVALLAGFAHQAHMTNVLSRLYGLTPARIRNREDRMAAPIPGEFEYDTERAPVLTSKRIHGSTGIEVVEALCPAGEYRHGAAAAFVLRLVRRGHSPARLELGAGVFDAYTRSGDLLFNPAGTATRFAIESQRQMLIVSLSEALVLPLLNEQGANPGDLGPLLQSPLRSGLLTSLCLALGEEADNGGLRGATFAEATVTAAVAELLFLAKQPVGTAAPTAPVAHRTIARCLELIEARLAEPLLLSELAQSAGMGRSAFLGAFRAATGQSPHQYILRRRAERAVALLRSGDLPLAEVALLAGFAHQAHMTNVLSRLYGLTPARIRNREDR

Secondary structure (DSSP, 8-state):
---SSSS-EEEEESS--EEEEEE-TT-SSEEEEEEEE-SEEEEE---SEEEEEEEEE-EEEEEEESSS-EEEEEEETT-EEEE-TT--EEEEESS-EEEEEEEEEHHHHHHHHHHTT--GGGGGGGGGS-B--HHHHHHHHHHHHHHHTTSTT-HHHHHHHHHHHHHHHHHHHHS---------HHHHHHHHHHHHHHHHTTTS---HHHHHHHTT--HHHHHHHHHHHHSS-HHHHHHHHHHHHHHHHHHH----HHHHHHHHT-SSHHHHHHHHHHHHSS-HHHHHHTTT-/---SSSS-EEEEESS--EEEEEE-TT-SSEEEEEEEE-SEEEEE---SEEEEEEEEE-EEEEEEESSS-EEEEEEETT-EEEE-TT--EEEEESS-EEEEEEEEEHHHHHHHHHHTT--GGGGGGGGGS-B--HHHHHHHHHHHHHHHTTSTT-HHHHHHHHHHHHHHHHHHHHS---------HHHHHHHHHHHHHHHHTTTS---HHHHHHHTT--HHHHHHHHHHHHSS-HHHHHHHHHHHHHHHHHHH----HHHHHHHHT-SSHHHHHHHHHHHHSS-HHHHHHTTT-

Organism: Gloeobacter violaceus (strain ATCC 29082 / PCC 7421) (NCBI:txid251221)

Solvent-accessible surface area (backbone atoms only — not comparable to full-atom values): 29375 Å² total; per-residue (Å²): 127,80,63,66,48,76,39,58,78,47,72,57,51,91,54,83,61,49,75,47,60,37,50,29,46,85,46,81,48,50,39,34,25,42,33,42,38,54,36,29,38,37,38,34,39,48,25,72,27,31,37,43,37,34,29,66,37,45,56,36,57,29,44,36,27,30,68,67,52,77,47,75,46,76,46,36,55,60,30,28,42,44,32,56,54,64,35,48,34,38,41,33,36,74,39,50,31,36,34,40,35,40,36,34,24,41,85,61,47,52,60,57,34,48,74,69,76,43,54,79,74,60,45,54,73,44,27,79,52,72,41,80,43,70,49,55,47,31,46,53,52,48,51,47,51,29,22,72,63,49,22,77,56,34,44,69,25,56,51,18,42,50,49,29,45,52,29,48,48,49,44,59,33,64,45,68,71,56,70,50,67,61,67,33,71,52,42,51,47,12,39,40,45,28,50,46,49,43,64,77,38,41,48,42,95,77,50,63,66,57,42,13,51,60,30,73,34,53,63,68,58,30,42,51,50,36,24,72,72,68,70,34,12,67,60,36,49,52,50,50,52,26,40,52,46,32,50,51,48,33,62,75,48,86,70,57,62,58,53,40,14,43,68,18,30,32,93,38,42,67,55,37,37,50,48,30,27,28,72,68,48,36,45,60,70,53,54,33,51,58,71,77,108,126,80,65,67,48,76,41,58,79,48,72,58,48,92,53,81,61,49,75,47,59,38,51,30,47,85,46,80,47,52,42,34,26,42,31,43,37,53,35,29,37,37,39,34,37,48,24,72,26,30,36,43,37,33,29,67,37,45,56,34,57,30,45,36,27,32,66,66,53,76,46,76,45,72,45,36,54,60,28,29,44,46,31,57,54,64,35,48,34,38,40,33,37,74,38,50,31,35,35,41,35,40,35,34,25,41,83,60,48,51,60,58,34,46,74,69,76,43,54,79,73,60,46,55,72,43,26,80,52,73,41,82,43,71,50,54,47,32,46,53,51,49,52,47,50,28,22,72,64,48,23,76,56,36,44,69,25,57,50,19,43,48,49,28,44,53,29,50,49,49,44,59,30,64,46,68,72,58,69,48,69,63,67,31,72,53,41,51,46,12,38,39,46,26,50,47,49,44,64,77,39,42,47,42,94,78,51,66,65,58,44,12,52,59,31,72,34,54,63,68,58,29,44,51,48,35,23,71,72,68,70,35,14,68,60,34,48,50,50,50,52,25,41,52,45,32,50,53,48,33,64,74,47,87,70,55,62,58,54,41,14,42,67,18,30,32,93,38,42,65,53,37,36,51,49,31,26,28,71,67,45,37,45,59,68,54,56,34,51,59,72,76,108

Foldseek 3Di:
DPDLDFADKDWDDPDDKDKDKFDAAPAPFKIKIKIKDFAGKIKGAAAQWKKKKAFQADWAWKWKFQAQDIDIATDGHQWIAIHHHRDIMMMGGGGITIMMMMIGGNVLQQVLQVVVVHGPVLLVQRHHYTDHDPLLSVLSVVNVVSRVVNNPVHRVSNSVSSSVNSVVSSVVSPPPVPCPVPVPVLVRVQVNQLVVVCVVQLLEDDDLCNSCVSSVHDSVVNQVSNCVNVVDGPVVVSLVQLLVQLLVVLQPDDDDLQVSCNVSNHPGSVVSQVSNCVPVVDGSVVSNPVVPD/DPDLDFADKDWDDPDDKDKDKFDAAPAPFKIKIKIKDFAGKIKGAAAQWKKKKAFQADWFWKWKAQAQDIDIAIDGHQWIAIHHHRDIMMMGGGGITIMMMMIGGNVLQQVLQVVVVHGPVLLVQRHHYTDHDPLLSVLSVVNVVSRVVNNPVHRVSNSVSSSVNSVVSSVVSPPPVPCPVPVPVLVRVQVNQLVVVCVVQLLEDDDLCNSCVSSVHDSVVNQVSNCVNVVDGPVVVSLVQLLVQLLVVLQPDDDDLQVSCNVSNHPGSVVSQVSNCVPVVDGSVVSNPVVPD

Radius of gyration: 24.95 Å; Cα contacts (8 Å, |Δi|>4): 1171; chains: 2; bounding box: 62×65×52 Å

pLDDT: mean 82.26, std 15.38, range [29.2, 97.81]